Protein AF-H6SQD8-F1 (afdb_monomer_lite)

InterPro domains:
  IPR010318 S-Me-THD, N-terminal domain [PF06032] (137-291)
  IPR024071 S-Me-THD, C-terminal domain superfamily [G3DSA:2.40.390.10] (372-514)
  IPR027479 S-Me-THD, N-terminal domain superfamily [G3DSA:3.40.1610.10] (129-370)
  IPR048350 S-Me-THD-like, C-terminal domain [PF20906] (317-465)

Organism: NCBI:txid1150469

Structure (mmCIF, N/CA/C/O backbone):
data_AF-H6SQD8-F1
#
_entry.id   AF-H6SQD8-F1
#
loop_
_atom_site.group_PDB
_atom_site.id
_atom_site.type_symbol
_atom_site.label_atom_id
_atom_site.label_alt_id
_atom_site.label_comp_id
_atom_site.label_asym_id
_atom_site.label_entity_id
_atom_site.label_seq_id
_atom_site.pdbx_PDB_ins_code
_atom_site.Cartn_x
_atom_site.Cartn_y
_atom_site.Cartn_z
_atom_site.occupancy
_atom_site.B_iso_or_equiv
_atom_site.auth_seq_id
_atom_site.auth_comp_id
_atom_site.auth_asym_id
_atom_site.auth_atom_id
_atom_site.pdbx_PDB_model_num
ATOM 1 N N . MET A 1 1 ? 31.346 -7.488 55.657 1.00 26.98 1 MET A N 1
ATOM 2 C CA . MET A 1 1 ? 32.402 -8.515 55.498 1.00 26.98 1 MET A CA 1
ATOM 3 C C . MET A 1 1 ? 31.740 -9.878 55.418 1.00 26.98 1 MET A C 1
ATOM 5 O O . MET A 1 1 ? 30.743 -10.041 56.110 1.00 26.98 1 MET A O 1
ATOM 9 N N . PRO A 1 2 ? 32.354 -10.862 54.750 1.00 41.59 2 PRO A N 1
ATOM 10 C CA . PRO A 1 2 ? 32.883 -10.857 53.383 1.00 41.59 2 PRO A CA 1
ATOM 11 C C . PRO A 1 2 ? 31.977 -11.744 52.484 1.00 41.59 2 PRO A C 1
ATOM 13 O O . PRO A 1 2 ? 31.049 -12.367 52.976 1.00 41.59 2 PRO A O 1
ATOM 16 N N . GLY A 1 3 ? 32.152 -11.866 51.171 1.00 29.02 3 GLY A N 1
ATOM 17 C CA . GLY A 1 3 ? 33.127 -11.291 50.244 1.00 29.02 3 GLY A CA 1
ATOM 18 C C . GLY A 1 3 ? 33.048 -12.045 48.899 1.00 29.02 3 GLY A C 1
ATOM 19 O O . GLY A 1 3 ? 32.564 -13.174 48.878 1.00 29.02 3 GLY A O 1
ATOM 20 N N . PRO A 1 4 ? 33.464 -11.440 47.773 1.00 49.12 4 PRO A N 1
ATOM 21 C CA . PRO A 1 4 ? 33.233 -11.987 46.433 1.00 49.12 4 PRO A CA 1
ATOM 22 C C . PRO A 1 4 ? 34.382 -12.881 45.939 1.00 49.12 4 PRO A C 1
ATOM 24 O O . PRO A 1 4 ? 35.504 -12.795 46.440 1.00 49.12 4 PRO A O 1
ATOM 27 N N . VAL A 1 5 ? 34.143 -13.636 44.860 1.00 33.47 5 VAL A N 1
ATOM 28 C CA . VAL A 1 5 ? 35.208 -14.231 44.030 1.00 33.47 5 VAL A CA 1
ATOM 29 C C . VAL A 1 5 ? 35.209 -13.571 42.647 1.00 33.47 5 VAL A C 1
ATOM 31 O O . VAL A 1 5 ? 34.166 -13.195 42.118 1.00 33.47 5 VAL A O 1
ATOM 34 N N . ARG A 1 6 ? 36.415 -13.330 42.121 1.00 29.75 6 ARG A N 1
ATOM 35 C CA . ARG A 1 6 ? 36.716 -12.417 41.007 1.00 29.75 6 ARG A CA 1
ATOM 36 C C . ARG A 1 6 ? 36.829 -13.120 39.652 1.00 29.75 6 ARG A C 1
ATOM 38 O O . ARG A 1 6 ? 37.115 -14.309 39.577 1.00 29.75 6 ARG A O 1
ATOM 45 N N . CYS A 1 7 ? 36.762 -12.312 38.593 1.00 27.78 7 CYS A N 1
ATOM 46 C CA . CYS A 1 7 ? 37.292 -12.630 37.267 1.00 27.78 7 CYS A CA 1
ATOM 47 C C . CYS A 1 7 ? 38.773 -13.053 37.307 1.00 27.78 7 CYS A C 1
ATOM 49 O O . CYS A 1 7 ? 39.553 -12.515 38.097 1.00 27.78 7 CYS A O 1
ATOM 51 N N . ALA A 1 8 ? 39.179 -13.885 36.344 1.00 29.23 8 ALA A N 1
ATOM 52 C CA . ALA A 1 8 ? 40.575 -14.074 35.960 1.00 29.23 8 ALA A CA 1
ATOM 53 C C . ALA A 1 8 ? 40.741 -13.830 34.449 1.00 29.23 8 ALA A C 1
ATOM 55 O O . ALA A 1 8 ? 40.220 -14.572 33.621 1.00 29.23 8 ALA A O 1
ATOM 56 N N . LEU A 1 9 ? 41.472 -12.769 34.101 1.00 29.53 9 LEU A N 1
ATOM 57 C CA . LEU A 1 9 ? 42.029 -12.548 32.765 1.00 29.53 9 LEU A CA 1
ATOM 58 C C . LEU A 1 9 ? 43.335 -13.342 32.642 1.00 29.53 9 LEU A C 1
ATOM 60 O O . LEU A 1 9 ? 44.160 -13.272 33.551 1.00 29.53 9 LEU A O 1
ATOM 64 N N . HIS A 1 10 ? 43.580 -13.996 31.502 1.00 28.84 10 HIS A N 1
ATOM 65 C CA . HIS A 1 10 ? 44.913 -14.514 31.173 1.00 28.84 10 HIS A CA 1
ATOM 66 C C . HIS A 1 10 ? 45.342 -14.200 29.731 1.00 28.84 10 HIS A C 1
ATOM 68 O O . HIS A 1 10 ? 44.735 -14.630 28.754 1.00 28.84 10 HIS A O 1
ATOM 74 N N . ARG A 1 11 ? 46.444 -13.453 29.644 1.00 30.92 11 ARG A N 1
ATOM 75 C CA . ARG A 1 11 ? 47.379 -13.224 28.527 1.00 30.92 11 ARG A CA 1
ATOM 76 C C . ARG A 1 11 ? 48.683 -12.692 29.166 1.00 30.92 11 ARG A C 1
ATOM 78 O O . ARG A 1 11 ? 48.597 -12.192 30.289 1.00 30.92 11 ARG A O 1
ATOM 85 N N . PRO A 1 12 ? 49.835 -12.640 28.469 1.00 51.16 12 PRO A N 1
ATOM 86 C CA . PRO A 1 12 ? 50.281 -13.412 27.299 1.00 51.16 12 PRO A CA 1
ATOM 87 C C . PRO A 1 12 ? 51.683 -14.057 27.518 1.00 51.16 12 PRO A C 1
ATOM 89 O O . PRO A 1 12 ? 52.295 -13.878 28.566 1.00 51.16 12 PRO A O 1
ATOM 92 N N . GLY A 1 13 ? 52.235 -14.752 26.512 1.00 27.25 13 GLY A N 1
ATOM 93 C CA . GLY A 1 13 ? 53.640 -15.207 26.492 1.00 27.25 13 GLY A CA 1
ATOM 94 C C . GLY A 1 13 ? 54.151 -15.517 25.064 1.00 27.25 13 GLY A C 1
ATOM 95 O O . GLY A 1 13 ? 53.303 -15.757 24.204 1.00 27.25 13 GLY A O 1
ATOM 96 N N . PRO A 1 14 ? 55.472 -15.444 24.763 1.00 48.59 14 PRO A N 1
ATOM 97 C CA . PRO A 1 14 ? 55.950 -15.081 23.413 1.00 48.59 14 PRO A CA 1
ATOM 98 C C . PRO A 1 14 ? 56.972 -16.041 22.740 1.00 48.59 14 PRO A C 1
ATOM 100 O O . PRO A 1 14 ? 57.551 -16.907 23.387 1.00 48.59 14 PRO A O 1
ATOM 103 N N . GLY A 1 15 ? 57.266 -15.801 21.449 1.00 27.41 15 GLY A N 1
ATOM 104 C CA . GLY A 1 15 ? 58.383 -16.385 20.666 1.00 27.41 15 GLY A CA 1
ATOM 105 C C . GLY A 1 15 ? 58.129 -16.255 19.147 1.00 27.41 15 GLY A C 1
ATOM 106 O O . GLY A 1 15 ? 57.111 -16.745 18.682 1.00 27.41 15 GLY A O 1
ATOM 107 N N . LEU A 1 16 ? 58.836 -15.404 18.382 1.00 31.28 16 LEU A N 1
ATOM 108 C CA . LEU A 1 16 ? 60.161 -15.610 17.737 1.00 31.28 16 LEU A CA 1
ATOM 109 C C . LEU A 1 16 ? 60.141 -16.679 16.611 1.00 31.28 16 LEU A C 1
ATOM 111 O O . LEU A 1 16 ? 59.784 -17.814 16.886 1.00 31.28 16 LEU A O 1
ATOM 115 N N . GLY A 1 17 ? 60.557 -16.420 15.356 1.00 28.12 17 GLY A N 1
ATOM 116 C CA . GLY A 1 17 ? 61.028 -15.180 14.701 1.00 28.12 17 GLY A CA 1
ATOM 117 C C . GLY A 1 17 ? 61.605 -15.421 13.276 1.00 28.12 17 GLY A C 1
ATOM 118 O O . GLY A 1 17 ? 61.720 -16.571 12.872 1.00 28.12 17 GLY A O 1
ATOM 119 N N . CYS A 1 18 ? 62.026 -14.341 12.580 1.00 27.05 18 CYS A N 1
ATOM 120 C CA . CYS A 1 18 ? 62.802 -14.291 11.301 1.00 27.05 18 CYS A CA 1
ATOM 121 C C . CYS A 1 18 ? 62.096 -14.823 10.017 1.00 27.05 18 CYS A C 1
ATOM 123 O O . CYS A 1 18 ? 61.440 -15.850 10.068 1.00 27.05 18 CYS A O 1
ATOM 125 N N . GLY A 1 19 ? 62.170 -14.241 8.803 1.00 27.64 19 GLY A N 1
ATOM 126 C CA . GLY A 1 19 ? 63.000 -13.181 8.168 1.00 27.64 19 GLY A CA 1
ATOM 127 C C . GLY A 1 19 ? 63.617 -13.710 6.836 1.00 27.64 19 GLY A C 1
ATOM 128 O O . GLY A 1 19 ? 63.609 -14.929 6.679 1.00 27.64 19 GLY A O 1
ATOM 129 N N . PRO A 1 20 ? 64.225 -12.918 5.905 1.00 48.00 20 PRO A N 1
ATOM 130 C CA . PRO A 1 20 ? 64.286 -11.445 5.755 1.00 48.00 20 PRO A CA 1
ATOM 131 C C . PRO A 1 20 ? 64.253 -10.863 4.288 1.00 48.00 20 PRO A C 1
ATOM 133 O O . PRO A 1 20 ? 64.537 -11.557 3.318 1.00 48.00 20 PRO A O 1
ATOM 136 N N . GLY A 1 21 ? 64.112 -9.525 4.156 1.00 29.92 21 GLY A N 1
ATOM 137 C CA . GLY A 1 21 ? 64.608 -8.685 3.022 1.00 29.92 21 GLY A CA 1
ATOM 138 C C . GLY A 1 21 ? 63.744 -8.595 1.738 1.00 29.92 21 GLY A C 1
ATOM 139 O O . GLY A 1 21 ? 62.985 -9.507 1.461 1.00 29.92 21 GLY A O 1
ATOM 140 N N . ARG A 1 22 ? 63.791 -7.558 0.874 1.00 31.25 22 ARG A N 1
ATOM 141 C CA . ARG A 1 22 ? 64.443 -6.211 0.812 1.00 31.25 22 ARG A CA 1
ATOM 142 C C . ARG A 1 22 ? 63.607 -5.314 -0.156 1.00 31.25 22 ARG A C 1
ATOM 144 O O . ARG A 1 22 ? 62.868 -5.872 -0.954 1.00 31.25 22 ARG A O 1
ATOM 151 N N . GLY A 1 23 ? 63.691 -3.976 -0.231 1.00 27.56 23 GLY A N 1
ATOM 152 C CA . GLY A 1 23 ? 64.337 -2.979 0.639 1.00 27.56 23 GLY A CA 1
ATOM 153 C C . GLY A 1 23 ? 64.737 -1.650 -0.062 1.00 27.56 23 GLY A C 1
ATOM 154 O O . GLY A 1 23 ? 65.693 -1.658 -0.825 1.00 27.56 23 GLY A O 1
ATOM 155 N N . CYS A 1 24 ? 64.101 -0.528 0.333 1.00 27.83 24 CYS A N 1
ATOM 156 C CA . CYS A 1 24 ? 64.620 0.869 0.349 1.00 27.83 24 CYS A CA 1
ATOM 157 C C . CYS A 1 24 ? 64.683 1.760 -0.923 1.00 27.83 24 CYS A C 1
ATOM 159 O O . CYS A 1 24 ? 65.325 1.410 -1.902 1.00 27.83 24 CYS A O 1
ATOM 161 N N . HIS A 1 25 ? 64.106 2.976 -0.804 1.00 29.98 25 HIS A N 1
ATOM 162 C CA . HIS A 1 25 ? 64.602 4.359 -1.092 1.00 29.98 25 HIS A CA 1
ATOM 163 C C . HIS A 1 25 ? 63.355 5.292 -1.168 1.00 29.98 25 HIS A C 1
ATOM 165 O O . HIS A 1 25 ? 62.356 4.878 -1.740 1.00 29.98 25 HIS A O 1
ATOM 171 N N . GLY A 1 26 ? 63.226 6.489 -0.564 1.00 29.02 26 GLY A N 1
ATOM 172 C CA . GLY A 1 26 ? 64.177 7.536 -0.124 1.00 29.02 26 GLY A CA 1
ATOM 173 C C . GLY A 1 26 ? 64.218 8.641 -1.201 1.00 29.02 26 GLY A C 1
ATOM 174 O O . GLY A 1 26 ? 64.510 8.294 -2.335 1.00 29.02 26 GLY A O 1
ATOM 175 N N . LEU A 1 27 ? 63.925 9.940 -1.006 1.00 30.28 27 LEU A N 1
ATOM 176 C CA . LEU A 1 27 ? 64.089 10.919 0.101 1.00 30.28 27 LEU A CA 1
ATOM 177 C C . LEU A 1 27 ? 63.002 12.036 -0.029 1.00 30.28 27 LEU A C 1
ATOM 179 O O . LEU A 1 27 ? 62.482 12.208 -1.123 1.00 30.28 27 LEU A O 1
ATOM 183 N N . GLY A 1 28 ? 62.532 12.748 1.013 1.00 29.09 28 GLY A N 1
ATOM 184 C CA . GLY A 1 28 ? 63.135 13.954 1.645 1.00 29.09 28 GLY A CA 1
ATOM 185 C C . GLY A 1 28 ? 62.304 15.226 1.303 1.00 29.09 28 GLY A C 1
ATOM 186 O O . GLY A 1 28 ? 61.636 15.217 0.280 1.00 29.09 28 GLY A O 1
ATOM 187 N N . SER A 1 29 ? 62.241 16.347 2.045 1.00 30.56 29 SER A N 1
ATOM 188 C CA . SER A 1 29 ? 62.777 16.760 3.364 1.00 30.56 29 SER A CA 1
ATOM 189 C C . SER A 1 29 ? 62.257 18.172 3.763 1.00 30.56 29 SER A C 1
ATOM 191 O O . SER A 1 29 ? 61.976 18.961 2.867 1.00 30.56 29 SER A O 1
ATOM 193 N N . GLY A 1 30 ? 62.252 18.537 5.062 1.00 26.02 30 GLY A N 1
ATOM 194 C CA . GLY A 1 30 ? 62.078 19.928 5.573 1.00 26.02 30 GLY A CA 1
ATOM 195 C C . GLY A 1 30 ? 60.789 20.154 6.400 1.00 26.02 30 GLY A C 1
ATOM 196 O O . GLY A 1 30 ? 59.720 20.022 5.826 1.00 26.02 30 GLY A O 1
ATOM 197 N N . VAL A 1 31 ? 60.698 20.431 7.718 1.00 31.48 31 VAL A N 1
ATOM 198 C CA . VAL A 1 31 ? 61.543 20.927 8.849 1.00 31.48 31 VAL A CA 1
ATOM 199 C C . VAL A 1 31 ? 61.092 22.313 9.361 1.00 31.48 31 VAL A C 1
ATOM 201 O O . VAL A 1 31 ? 61.368 23.310 8.709 1.00 31.48 31 VAL A O 1
ATOM 204 N N . ALA A 1 32 ? 60.480 22.338 10.562 1.00 27.92 32 ALA A N 1
ATOM 205 C CA . ALA A 1 32 ? 60.504 23.352 11.657 1.00 27.92 32 ALA A CA 1
ATOM 206 C C . ALA A 1 32 ? 59.241 23.133 12.540 1.00 27.92 32 ALA A C 1
ATOM 208 O O . ALA A 1 32 ? 58.149 23.051 11.994 1.00 27.92 32 ALA A O 1
ATOM 209 N N . ARG A 1 33 ? 59.296 22.780 13.840 1.00 31.23 33 ARG A N 1
ATOM 210 C CA . ARG A 1 33 ? 59.672 23.568 15.049 1.00 31.23 33 ARG A CA 1
ATOM 211 C C . ARG A 1 33 ? 58.823 24.844 15.228 1.00 31.23 33 ARG A C 1
ATOM 213 O O . ARG A 1 33 ? 58.643 25.566 14.263 1.00 31.23 33 ARG A O 1
ATOM 220 N N . ASP A 1 34 ? 58.298 25.189 16.412 1.00 29.41 34 ASP A N 1
ATOM 221 C CA . ASP A 1 34 ? 58.619 24.768 17.795 1.00 29.41 34 ASP A CA 1
ATOM 222 C C . ASP A 1 34 ? 57.422 25.009 18.764 1.00 29.41 34 ASP A C 1
ATOM 224 O O . ASP A 1 34 ? 56.651 25.923 18.510 1.00 29.41 34 ASP A O 1
ATOM 228 N N . ARG A 1 35 ? 57.363 24.259 19.891 1.00 29.69 35 ARG A N 1
ATOM 229 C CA . ARG A 1 35 ? 56.907 24.625 21.279 1.00 29.69 35 ARG A CA 1
ATOM 230 C C . ARG A 1 35 ? 55.556 25.354 21.547 1.00 29.69 35 ARG A C 1
ATOM 232 O O . ARG A 1 35 ? 55.060 26.100 20.728 1.00 29.69 35 ARG A O 1
ATOM 239 N N . ALA A 1 36 ? 54.966 25.342 22.754 1.00 29.97 36 ALA A N 1
ATOM 240 C CA . ALA A 1 36 ? 54.931 24.416 23.907 1.00 29.97 36 ALA A CA 1
ATOM 241 C C . ALA A 1 36 ? 53.943 24.966 24.976 1.00 29.97 36 ALA A C 1
ATOM 243 O O . ALA A 1 36 ? 53.888 26.176 25.173 1.00 29.97 36 ALA A O 1
ATOM 244 N N . GLY A 1 37 ? 53.272 24.086 25.738 1.00 26.84 37 GLY A N 1
ATOM 245 C CA . GLY A 1 37 ? 52.446 24.434 26.917 1.00 26.84 37 GLY A CA 1
ATOM 246 C C . GLY A 1 37 ? 51.042 24.987 26.596 1.00 26.84 37 GLY A C 1
ATOM 247 O O . GLY A 1 37 ? 50.841 25.604 25.562 1.00 26.84 37 GLY A O 1
ATOM 248 N N . GLY A 1 38 ? 50.001 24.789 27.412 1.00 27.58 38 GLY A N 1
ATOM 249 C CA . GLY A 1 38 ? 49.894 24.052 28.678 1.00 27.58 38 GLY A CA 1
ATOM 250 C C . GLY A 1 38 ? 49.021 24.813 29.687 1.00 27.58 38 GLY A C 1
ATOM 251 O O . GLY A 1 38 ? 49.337 25.952 30.002 1.00 27.58 38 GLY A O 1
ATOM 252 N N . GLY A 1 39 ? 47.955 24.204 30.222 1.00 27.08 39 GLY A N 1
ATOM 253 C CA . GLY A 1 39 ? 47.122 24.836 31.262 1.00 27.08 39 GLY A CA 1
ATOM 254 C C . GLY A 1 39 ? 45.639 24.465 31.180 1.00 27.08 39 GLY A C 1
ATOM 255 O O . GLY A 1 39 ? 45.012 24.620 30.144 1.00 27.08 39 GLY A O 1
ATOM 256 N N . ARG A 1 40 ? 45.109 23.923 32.277 1.00 31.91 40 ARG A N 1
ATOM 257 C CA . ARG A 1 40 ? 43.778 23.316 32.427 1.00 31.91 40 ARG A CA 1
ATOM 258 C C . ARG A 1 40 ? 42.644 24.321 32.705 1.00 31.91 40 ARG A C 1
ATOM 260 O O . ARG A 1 40 ? 42.894 25.437 33.139 1.00 31.91 40 ARG A O 1
ATOM 267 N N . ASP A 1 41 ? 41.434 23.751 32.658 1.00 31.19 41 ASP A N 1
ATOM 268 C CA . ASP A 1 41 ? 40.305 23.910 33.600 1.00 31.19 41 ASP A CA 1
ATOM 269 C C . ASP A 1 41 ? 39.091 24.805 33.233 1.00 31.19 41 ASP A C 1
ATOM 271 O O . ASP A 1 41 ? 39.142 26.027 33.232 1.00 31.19 41 ASP A O 1
ATOM 275 N N . ARG A 1 42 ? 37.953 24.090 33.134 1.00 30.28 42 ARG A N 1
ATOM 276 C CA . ARG A 1 42 ? 36.595 24.375 33.655 1.00 30.28 42 ARG A CA 1
ATOM 277 C C . ARG A 1 42 ? 35.629 25.339 32.942 1.00 30.28 42 ARG A C 1
ATOM 279 O O . ARG A 1 42 ? 35.797 26.546 32.872 1.00 30.28 42 ARG A O 1
ATOM 286 N N . ALA A 1 43 ? 34.516 24.701 32.575 1.00 32.28 43 ALA A N 1
ATOM 287 C CA . ALA A 1 43 ? 33.175 25.186 32.266 1.00 32.28 43 ALA A CA 1
ATOM 288 C C . ALA A 1 43 ? 32.627 26.379 33.076 1.00 32.28 43 ALA A C 1
ATOM 290 O O . ALA A 1 43 ? 32.822 26.447 34.289 1.00 32.28 43 ALA A O 1
ATOM 291 N N . ALA A 1 44 ? 31.757 27.159 32.419 1.00 30.08 44 ALA A N 1
ATOM 292 C CA . ALA A 1 44 ? 30.478 27.615 32.974 1.00 30.08 44 ALA A CA 1
ATOM 293 C C . ALA A 1 44 ? 29.479 28.004 31.856 1.00 30.08 44 ALA A C 1
ATOM 295 O O . ALA A 1 44 ? 29.874 28.338 30.741 1.00 30.08 44 ALA A O 1
ATOM 296 N N . ASP A 1 45 ? 28.196 27.919 32.201 1.00 34.66 45 ASP A N 1
ATOM 297 C CA . ASP A 1 45 ? 26.985 28.251 31.430 1.00 34.66 45 ASP A CA 1
ATOM 298 C C . ASP A 1 45 ? 26.803 29.774 31.211 1.00 34.66 45 ASP A C 1
ATOM 300 O O . ASP A 1 45 ? 27.382 30.565 31.965 1.00 34.66 45 ASP A O 1
ATOM 304 N N . PRO A 1 46 ? 25.982 30.216 30.235 1.00 39.06 46 PRO A N 1
ATOM 305 C CA . PRO A 1 46 ? 25.016 31.263 30.588 1.00 39.06 46 PRO A CA 1
ATOM 306 C C . PRO A 1 46 ? 23.635 31.174 29.901 1.00 39.06 46 PRO A C 1
ATOM 308 O O . PRO A 1 46 ? 23.507 31.219 28.675 1.00 39.06 46 PRO A O 1
ATOM 311 N N . GLY A 1 47 ? 22.582 31.259 30.719 1.00 27.72 47 GLY A N 1
ATOM 312 C CA . GLY A 1 47 ? 21.291 31.843 30.332 1.00 27.72 47 GLY A CA 1
ATOM 313 C C . GLY A 1 47 ? 21.238 33.376 30.544 1.00 27.72 47 GLY A C 1
ATOM 314 O O . GLY A 1 47 ? 22.269 34.026 30.698 1.00 27.72 47 GLY A O 1
ATOM 315 N N . PRO A 1 48 ? 20.039 33.986 30.594 1.00 57.72 48 PRO A N 1
ATOM 316 C CA . PRO A 1 48 ? 19.288 34.319 29.379 1.00 57.72 48 PRO A CA 1
ATOM 317 C C . PRO A 1 48 ? 18.829 35.795 29.329 1.00 57.72 48 PRO A C 1
ATOM 319 O O . PRO A 1 48 ? 18.780 36.479 30.349 1.00 57.72 48 PRO A O 1
ATOM 322 N N . ALA A 1 49 ? 18.371 36.271 28.163 1.00 31.05 49 ALA A N 1
ATOM 323 C CA . ALA A 1 49 ? 17.691 37.568 28.036 1.00 31.05 49 ALA A CA 1
ATOM 324 C C . ALA A 1 49 ? 16.486 37.513 27.074 1.00 31.05 49 ALA A C 1
ATOM 326 O O . ALA A 1 49 ? 16.574 36.975 25.972 1.00 31.05 49 ALA A O 1
ATOM 327 N N . ARG A 1 50 ? 15.352 38.092 27.498 1.00 32.75 50 ARG A N 1
ATOM 328 C CA . ARG A 1 50 ? 14.110 38.271 26.719 1.00 32.75 50 ARG A CA 1
ATOM 329 C C . ARG A 1 50 ? 13.824 39.763 26.502 1.00 32.75 50 ARG A C 1
ATOM 331 O O . ARG A 1 50 ? 14.030 40.552 27.416 1.00 32.75 50 ARG A O 1
ATOM 338 N N . GLY A 1 51 ? 13.168 40.078 25.381 1.00 28.58 51 GLY A N 1
ATOM 339 C CA . GLY A 1 51 ? 12.423 41.330 25.155 1.00 28.58 51 GLY A CA 1
ATOM 340 C C . GLY A 1 51 ? 13.235 42.467 24.508 1.00 28.58 51 GLY A C 1
ATOM 341 O O . GLY A 1 51 ? 14.408 42.632 24.808 1.00 28.58 51 GLY A O 1
ATOM 342 N N . GLY A 1 52 ? 12.668 43.283 23.613 1.00 26.66 52 GLY A N 1
ATOM 343 C CA . GLY A 1 52 ? 11.328 43.217 23.013 1.00 26.66 52 GLY A CA 1
ATOM 344 C C . GLY A 1 52 ? 11.057 44.357 22.010 1.00 26.66 52 GLY A C 1
ATOM 345 O O . GLY A 1 52 ? 11.757 45.360 22.015 1.00 26.66 52 GLY A O 1
ATOM 346 N N . LEU A 1 53 ? 10.039 44.157 21.159 1.00 31.12 53 LEU A N 1
ATOM 347 C CA . LEU A 1 53 ? 9.218 45.135 20.404 1.00 31.12 53 LEU A CA 1
ATOM 348 C C . LEU A 1 53 ? 9.702 46.595 20.227 1.00 31.12 53 LEU A C 1
ATOM 350 O O . LEU A 1 53 ? 9.689 47.336 21.201 1.00 31.12 53 LEU A O 1
ATOM 354 N N . VAL A 1 54 ? 9.789 47.069 18.968 1.00 27.22 54 VAL A N 1
ATOM 355 C CA . VAL A 1 54 ? 9.232 48.374 18.509 1.00 27.22 54 VAL A CA 1
ATOM 356 C C . VAL A 1 54 ? 8.783 48.270 17.028 1.00 27.22 54 VAL A C 1
ATOM 358 O O . VAL A 1 54 ? 9.384 47.543 16.242 1.00 27.22 54 VAL A O 1
ATOM 361 N N . ARG A 1 55 ? 7.705 48.982 16.646 1.00 33.16 55 ARG A N 1
ATOM 362 C CA . ARG A 1 55 ? 7.174 49.131 15.265 1.00 33.16 55 ARG A CA 1
ATOM 363 C C . ARG A 1 55 ? 7.865 50.281 14.503 1.00 33.16 55 ARG A C 1
ATOM 365 O O . ARG A 1 55 ? 8.163 51.295 15.123 1.00 33.16 55 ARG A O 1
ATOM 372 N N . GLY A 1 56 ? 7.977 50.220 13.169 1.00 26.34 56 GLY A N 1
ATOM 373 C CA . GLY A 1 56 ? 8.511 51.333 12.356 1.00 26.34 56 GLY A CA 1
ATOM 374 C C . GLY A 1 56 ? 7.953 51.408 10.927 1.00 26.34 56 GLY A C 1
ATOM 375 O O . GLY A 1 56 ? 7.895 50.403 10.235 1.00 26.34 56 GLY A O 1
ATOM 376 N N . ALA A 1 57 ? 7.513 52.603 10.529 1.00 27.73 57 ALA A N 1
ATOM 377 C CA . ALA A 1 57 ? 6.732 52.938 9.333 1.00 27.73 57 ALA A CA 1
ATOM 378 C C . ALA A 1 57 ? 7.472 52.891 7.968 1.00 27.73 57 ALA A C 1
ATOM 380 O O . ALA A 1 57 ? 8.667 52.631 7.876 1.00 27.73 57 ALA A O 1
ATOM 381 N N . ALA A 1 58 ? 6.712 53.177 6.904 1.00 33.66 58 ALA A N 1
ATOM 382 C CA . ALA A 1 58 ? 7.114 53.140 5.497 1.00 33.66 58 ALA A CA 1
ATOM 383 C C . ALA A 1 58 ? 7.993 54.317 5.022 1.00 33.66 58 ALA A C 1
ATOM 385 O O . ALA A 1 58 ? 7.906 55.422 5.550 1.00 33.66 58 ALA A O 1
ATOM 386 N N . PHE A 1 59 ? 8.710 54.095 3.914 1.00 26.62 59 PHE A N 1
ATOM 387 C CA . PHE A 1 59 ? 9.097 55.098 2.908 1.00 26.62 59 PHE A CA 1
ATOM 388 C C . PHE A 1 59 ? 9.148 54.414 1.526 1.00 26.62 59 PHE A C 1
ATOM 390 O O . PHE A 1 59 ? 9.212 53.187 1.459 1.00 26.62 59 PHE A O 1
ATOM 397 N N . GLY A 1 60 ? 9.078 55.166 0.422 1.00 25.53 60 GLY A N 1
ATOM 398 C CA . GLY A 1 60 ? 8.964 54.576 -0.921 1.00 25.53 60 GLY A CA 1
ATOM 399 C C . GLY A 1 60 ? 9.708 55.317 -2.034 1.00 25.53 60 GLY A C 1
ATOM 400 O O . GLY A 1 60 ? 10.586 56.131 -1.769 1.00 25.53 60 GLY A O 1
ATOM 401 N N . ALA A 1 61 ? 9.248 55.057 -3.264 1.00 28.34 61 ALA A N 1
ATOM 402 C CA . ALA A 1 61 ? 9.548 55.725 -4.540 1.00 28.34 61 ALA A CA 1
ATOM 403 C C . ALA A 1 61 ? 10.716 55.216 -5.431 1.00 28.34 61 ALA A C 1
ATOM 405 O O . ALA A 1 61 ? 11.895 55.388 -5.148 1.00 28.34 61 ALA A O 1
ATOM 406 N N . ALA A 1 62 ? 10.287 54.780 -6.627 1.00 27.11 62 ALA A N 1
ATOM 407 C CA . ALA A 1 62 ? 10.839 55.073 -7.959 1.00 27.11 62 ALA A CA 1
ATOM 408 C C . ALA A 1 62 ? 12.105 54.362 -8.495 1.00 27.11 62 ALA A C 1
ATOM 410 O O . ALA A 1 62 ? 13.226 54.611 -8.057 1.00 27.11 62 ALA A O 1
ATOM 411 N N . ARG A 1 63 ? 11.924 53.696 -9.653 1.00 26.16 63 ARG A N 1
ATOM 412 C CA . ARG A 1 63 ? 12.531 54.099 -10.946 1.00 26.16 63 ARG A CA 1
ATOM 413 C C . ARG A 1 63 ? 11.749 53.539 -12.154 1.00 26.16 63 ARG A C 1
ATOM 415 O O . ARG A 1 63 ? 11.085 52.515 -12.049 1.00 26.16 63 ARG A O 1
ATOM 422 N N . SER A 1 64 ? 11.791 54.282 -13.261 1.00 28.12 64 SER A N 1
ATOM 423 C CA . SER A 1 64 ? 11.193 54.017 -14.590 1.00 28.12 64 SER A CA 1
ATOM 424 C C . SER A 1 64 ? 12.092 53.077 -15.438 1.00 28.12 64 SER A C 1
ATOM 426 O O . SER A 1 64 ? 13.147 52.689 -14.947 1.00 28.12 64 SER A O 1
ATOM 428 N N . CYS A 1 65 ? 11.815 52.619 -16.674 1.00 27.64 65 CYS A N 1
ATOM 429 C CA . CYS A 1 65 ? 11.161 53.176 -17.886 1.00 27.64 65 CYS A CA 1
ATOM 430 C C . CYS A 1 65 ? 11.040 52.026 -18.960 1.00 27.64 65 CYS A C 1
ATOM 432 O O . CYS A 1 65 ? 11.452 50.914 -18.638 1.00 27.64 65 CYS A O 1
ATOM 434 N N . PRO A 1 66 ? 10.698 52.235 -20.258 1.00 40.50 66 PRO A N 1
ATOM 435 C CA . PRO A 1 66 ? 9.443 52.682 -20.893 1.00 40.50 66 PRO A CA 1
ATOM 436 C C . PRO A 1 66 ? 8.881 51.663 -21.943 1.00 40.50 66 PRO A C 1
ATOM 438 O O . PRO A 1 66 ? 9.324 50.522 -22.016 1.00 40.50 66 PRO A O 1
ATOM 441 N N . ALA A 1 67 ? 7.906 52.074 -22.774 1.00 30.44 67 ALA A N 1
ATOM 442 C CA . ALA A 1 67 ? 7.178 51.237 -23.750 1.00 30.44 67 ALA A CA 1
ATOM 443 C C . ALA A 1 67 ? 7.370 51.632 -25.241 1.00 30.44 67 ALA A C 1
ATOM 445 O O . ALA A 1 67 ? 7.794 52.747 -25.540 1.00 30.44 67 ALA A O 1
ATOM 446 N N . GLY A 1 68 ? 6.963 50.743 -26.165 1.00 27.56 68 GLY A N 1
ATOM 447 C CA . GLY A 1 68 ? 6.866 50.930 -27.633 1.00 27.56 68 GLY A CA 1
ATOM 448 C C . GLY A 1 68 ? 7.084 49.593 -28.378 1.00 27.56 68 GLY A C 1
ATOM 449 O O . GLY A 1 68 ? 7.871 48.787 -27.904 1.00 27.56 68 GLY A O 1
ATOM 450 N N . ASP A 1 69 ? 6.439 49.241 -29.499 1.00 26.25 69 ASP A N 1
ATOM 451 C CA . ASP A 1 69 ? 5.573 50.003 -30.420 1.00 26.25 69 ASP A CA 1
ATOM 452 C C . ASP A 1 69 ? 4.474 49.102 -31.084 1.00 26.25 69 ASP A C 1
ATOM 454 O O . ASP A 1 69 ? 4.143 48.025 -30.593 1.00 26.25 69 ASP A O 1
ATOM 458 N N . ARG A 1 70 ? 3.818 49.588 -32.148 1.00 30.48 70 ARG A N 1
ATOM 459 C CA . ARG A 1 70 ? 2.416 49.332 -32.537 1.00 30.48 70 ARG A CA 1
ATOM 460 C C . ARG A 1 70 ? 2.154 48.367 -33.718 1.00 30.48 70 ARG A C 1
ATOM 462 O O . ARG A 1 70 ? 2.931 48.277 -34.656 1.00 30.48 70 ARG A O 1
ATOM 469 N N . ARG A 1 71 ? 0.881 47.914 -33.776 1.00 28.23 71 ARG A N 1
ATOM 470 C CA . ARG A 1 71 ? 0.051 47.555 -34.968 1.00 28.23 71 ARG A CA 1
ATOM 471 C C . ARG A 1 71 ? 0.465 46.329 -35.812 1.00 28.23 71 ARG A C 1
ATOM 473 O O . ARG A 1 71 ? 1.391 46.405 -36.606 1.00 28.23 71 ARG A O 1
ATOM 480 N N . ARG A 1 72 ? -0.468 45.376 -35.958 1.00 27.97 72 ARG A N 1
ATOM 481 C CA . ARG A 1 72 ? -1.547 45.429 -36.980 1.00 27.97 72 ARG A CA 1
ATOM 482 C C . ARG A 1 72 ? -2.672 44.436 -36.672 1.00 27.97 72 ARG A C 1
ATOM 484 O O . ARG A 1 72 ? -2.430 43.324 -36.226 1.00 27.97 72 ARG A O 1
ATOM 491 N N . SER A 1 73 ? -3.901 44.856 -36.948 1.00 27.31 73 SER A N 1
ATOM 492 C CA . SER A 1 73 ? -5.102 44.023 -36.957 1.00 27.31 73 SER A CA 1
ATOM 493 C C . SER A 1 73 ? -5.349 43.448 -38.353 1.00 27.31 73 SER A C 1
ATOM 495 O O . SER A 1 73 ? -5.137 44.138 -39.348 1.00 27.31 73 SER A O 1
ATOM 497 N N . LEU A 1 74 ? -5.873 42.223 -38.425 1.00 28.30 74 LEU A N 1
ATOM 498 C CA . LEU A 1 74 ? -6.662 41.738 -39.560 1.00 28.30 74 LEU A CA 1
ATOM 499 C C . LEU A 1 74 ? -7.587 40.617 -39.072 1.00 28.30 74 LEU A C 1
ATOM 501 O O . LEU A 1 74 ? -7.131 39.606 -38.548 1.00 28.30 74 LEU A O 1
ATOM 505 N N . ALA A 1 75 ? -8.893 40.833 -39.205 1.00 28.89 75 ALA A N 1
ATOM 506 C CA . ALA A 1 75 ? -9.920 39.870 -38.831 1.00 28.89 75 ALA A CA 1
ATOM 507 C C . ALA A 1 75 ? -10.377 39.081 -40.062 1.00 28.89 75 ALA A C 1
ATOM 509 O O . ALA A 1 75 ? -10.576 39.668 -41.126 1.00 28.89 75 ALA A O 1
ATOM 510 N N . LEU A 1 76 ? -10.641 37.783 -39.898 1.00 28.17 76 LEU A N 1
ATOM 511 C CA . LEU A 1 76 ? -11.408 36.988 -40.858 1.00 28.17 76 LEU A CA 1
ATOM 512 C C . LEU A 1 76 ? -12.548 36.253 -40.142 1.00 28.17 76 LEU A C 1
ATOM 514 O O . LEU A 1 76 ? -12.410 35.794 -39.010 1.00 28.17 76 LEU A O 1
ATOM 518 N N . LYS A 1 77 ? -13.714 36.251 -40.796 1.00 29.30 77 LYS A N 1
ATOM 519 C CA . LYS A 1 77 ? -15.018 35.846 -40.248 1.00 29.30 77 LYS A CA 1
ATOM 520 C C . LYS A 1 77 ? -15.242 34.323 -40.304 1.00 29.30 77 LYS A C 1
ATOM 522 O O . LYS A 1 77 ? -14.641 33.659 -41.146 1.00 29.30 77 LYS A O 1
ATOM 527 N N . PRO A 1 78 ? -16.160 33.779 -39.482 1.00 31.75 78 PRO A N 1
ATOM 528 C CA . PRO A 1 78 ? -16.579 32.380 -39.566 1.00 31.75 78 PRO A CA 1
ATOM 529 C C . PRO A 1 78 ? -17.461 32.113 -40.797 1.00 31.75 78 PRO A C 1
ATOM 531 O O . PRO A 1 78 ? -18.135 33.017 -41.294 1.00 31.75 78 PRO A O 1
ATOM 534 N N . GLN A 1 79 ? -17.525 30.850 -41.235 1.00 27.06 79 GLN A N 1
ATOM 535 C CA . GLN A 1 79 ? -18.482 30.376 -42.241 1.00 27.06 79 GLN A CA 1
ATOM 536 C C . GLN A 1 79 ? -19.325 29.192 -41.734 1.00 27.06 79 GLN A C 1
ATOM 538 O O . GLN A 1 79 ? -18.812 28.210 -41.203 1.00 27.06 79 GLN A O 1
ATOM 543 N N . ARG A 1 80 ? -20.636 29.307 -41.955 1.00 30.83 80 ARG A N 1
ATOM 544 C CA . ARG A 1 80 ? -21.695 28.280 -42.003 1.00 30.83 80 ARG A CA 1
ATOM 545 C C . ARG A 1 80 ? -22.819 28.869 -42.885 1.00 30.83 80 ARG A C 1
ATOM 547 O O . ARG A 1 80 ? -22.857 30.090 -43.033 1.00 30.83 80 ARG A O 1
ATOM 554 N N . PRO A 1 81 ? -23.828 28.091 -43.302 1.00 45.19 81 PRO A N 1
ATOM 555 C CA . PRO A 1 81 ? -23.784 26.793 -43.978 1.00 45.19 81 PRO A CA 1
ATOM 556 C C . PRO A 1 81 ? -24.459 26.913 -45.372 1.00 45.19 81 PRO A C 1
ATOM 558 O O . PRO A 1 81 ? -24.825 28.012 -45.790 1.00 45.19 81 PRO A O 1
ATOM 561 N N . ARG A 1 82 ? -24.694 25.801 -46.084 1.00 28.17 82 ARG A N 1
ATOM 562 C CA . ARG A 1 82 ? -25.727 25.740 -47.138 1.00 28.17 82 ARG A CA 1
ATOM 563 C C . ARG A 1 82 ? -26.517 24.433 -47.070 1.00 28.17 82 ARG A C 1
ATOM 565 O O . ARG A 1 82 ? -25.941 23.361 -47.217 1.00 28.17 82 ARG A O 1
ATOM 572 N N . ASP A 1 83 ? -27.824 24.573 -46.870 1.00 31.38 83 ASP A N 1
ATOM 573 C CA . ASP A 1 83 ? -28.843 23.544 -47.095 1.00 31.38 83 ASP A CA 1
ATOM 574 C C . ASP A 1 83 ? -29.125 23.331 -48.590 1.00 31.38 83 ASP A C 1
ATOM 576 O O . ASP A 1 83 ? -28.836 24.218 -49.394 1.00 31.38 83 ASP A O 1
ATOM 580 N N . LEU A 1 84 ? -29.742 22.180 -48.910 1.00 29.98 84 LEU A N 1
ATOM 581 C CA . LEU A 1 84 ? -30.725 21.870 -49.979 1.00 29.98 84 LEU A CA 1
ATOM 582 C C . LEU A 1 84 ? -30.779 20.322 -50.131 1.00 29.98 84 LEU A C 1
ATOM 584 O O . LEU A 1 84 ? -29.745 19.726 -50.397 1.00 29.98 84 LEU A O 1
ATOM 588 N N . GLY A 1 85 ? -31.888 19.576 -50.014 1.00 26.69 85 GLY A N 1
ATOM 589 C CA . GLY A 1 85 ? -33.219 19.868 -49.467 1.00 26.69 85 GLY A CA 1
ATOM 590 C C . GLY A 1 85 ? -34.307 18.850 -49.903 1.00 26.69 85 GLY A C 1
ATOM 591 O O . GLY A 1 85 ? -34.592 18.788 -51.090 1.00 26.69 85 GLY A O 1
ATOM 592 N N . ARG A 1 86 ? -34.999 18.203 -48.932 1.00 30.25 86 ARG A N 1
ATOM 593 C CA . ARG A 1 86 ? -36.378 17.602 -49.001 1.00 30.25 86 ARG A CA 1
ATOM 594 C C . ARG A 1 86 ? -36.635 16.368 -49.927 1.00 30.25 86 ARG A C 1
ATOM 596 O O . ARG A 1 86 ? -35.855 16.153 -50.843 1.00 30.25 86 ARG A O 1
ATOM 603 N N . PRO A 1 87 ? -37.777 15.627 -49.806 1.00 41.09 87 PRO A N 1
ATOM 604 C CA . PRO A 1 87 ? -38.633 15.306 -48.636 1.00 41.09 87 PRO A CA 1
ATOM 605 C C . PRO A 1 87 ? -39.107 13.812 -48.508 1.00 41.09 87 PRO A C 1
ATOM 607 O O . PRO A 1 87 ? -38.920 12.989 -49.393 1.00 41.09 87 PRO A O 1
ATOM 610 N N . CYS A 1 88 ? -39.785 13.518 -47.385 1.00 28.52 88 CYS A N 1
ATOM 611 C CA . CYS A 1 88 ? -40.642 12.356 -47.005 1.00 28.52 88 CYS A CA 1
ATOM 612 C C . CYS A 1 88 ? -41.992 12.232 -47.793 1.00 28.52 88 CYS A C 1
ATOM 614 O O . CYS A 1 88 ? -42.242 13.145 -48.584 1.00 28.52 88 CYS A O 1
ATOM 616 N N . PRO A 1 89 ? -42.986 11.337 -47.470 1.00 54.22 89 PRO A N 1
ATOM 617 C CA . PRO A 1 89 ? -43.091 9.969 -46.851 1.00 54.22 89 PRO A CA 1
ATOM 618 C C . PRO A 1 89 ? -44.129 9.079 -47.660 1.00 54.22 89 PRO A C 1
ATOM 620 O O . PRO A 1 89 ? -44.068 9.205 -48.882 1.00 54.22 89 PRO A O 1
ATOM 623 N N . PRO A 1 90 ? -45.152 8.300 -47.153 1.00 59.09 90 PRO A N 1
ATOM 624 C CA . PRO A 1 90 ? -45.451 7.574 -45.877 1.00 59.09 90 PRO A CA 1
ATOM 625 C C . PRO A 1 90 ? -46.078 6.131 -45.998 1.00 59.09 90 PRO A C 1
ATOM 627 O O . PRO A 1 90 ? -46.327 5.635 -47.091 1.00 59.09 90 PRO A O 1
ATOM 630 N N . ALA A 1 91 ? -46.491 5.575 -44.832 1.00 28.72 91 ALA A N 1
ATOM 631 C CA . ALA A 1 91 ? -47.601 4.610 -44.573 1.00 28.72 91 ALA A CA 1
ATOM 632 C C . ALA A 1 91 ? -47.285 3.081 -44.622 1.00 28.72 91 ALA A C 1
ATOM 634 O O . ALA A 1 91 ? -46.287 2.693 -45.211 1.00 28.72 91 ALA A O 1
ATOM 635 N N . PHE A 1 92 ? -48.013 2.151 -43.960 1.00 26.31 92 PHE A N 1
ATOM 636 C CA . PHE A 1 92 ? -49.391 2.135 -43.401 1.00 26.31 92 PHE A CA 1
ATOM 637 C C . PHE A 1 92 ? -49.536 1.378 -42.036 1.00 26.31 92 PHE A C 1
ATOM 639 O O . PHE A 1 92 ? -48.859 0.383 -41.805 1.00 26.31 92 PHE A O 1
ATOM 646 N N . SER A 1 93 ? -50.462 1.862 -41.181 1.00 26.44 93 SER A N 1
ATOM 647 C CA . SER A 1 93 ? -51.475 1.162 -40.323 1.00 26.44 93 SER A CA 1
ATOM 648 C C . SER A 1 93 ? -51.187 -0.224 -39.678 1.00 26.44 93 SER A C 1
ATOM 650 O O . SER A 1 93 ? -50.965 -1.198 -40.384 1.00 26.44 93 SER A O 1
ATOM 652 N N . SER A 1 94 ? -51.191 -0.395 -38.343 1.00 26.25 94 SER A N 1
ATOM 653 C CA . SER A 1 94 ? -52.348 -0.613 -37.419 1.00 26.25 94 SER A CA 1
ATOM 654 C C . SER A 1 94 ? -53.200 -1.882 -37.644 1.00 26.25 94 SER A C 1
ATOM 656 O O . SER A 1 94 ? -53.606 -2.090 -38.776 1.00 26.25 94 SER A O 1
ATOM 658 N N . PHE A 1 95 ? -53.575 -2.624 -36.580 1.00 25.75 95 PHE A N 1
ATOM 659 C CA . PHE A 1 95 ? -54.971 -2.987 -36.194 1.00 25.75 95 PHE A CA 1
ATOM 660 C C . PHE A 1 95 ? -55.040 -3.949 -34.963 1.00 25.75 95 PHE A C 1
ATOM 662 O O . PHE A 1 95 ? -54.469 -5.030 -34.982 1.00 25.75 95 PHE A O 1
ATOM 669 N N . PHE A 1 96 ? -55.801 -3.534 -33.938 1.00 24.95 96 PHE A N 1
ATOM 670 C CA . PHE A 1 96 ? -56.709 -4.297 -33.043 1.00 24.95 96 PHE A CA 1
ATOM 671 C C . PHE A 1 96 ? -56.279 -5.449 -32.082 1.00 24.95 96 PHE A C 1
ATOM 673 O O . PHE A 1 96 ? -55.663 -6.445 -32.435 1.00 24.95 96 PHE A O 1
ATOM 680 N N . SER A 1 97 ? -56.793 -5.306 -30.848 1.00 26.61 97 SER A N 1
ATOM 681 C CA . SER A 1 97 ? -57.125 -6.322 -29.813 1.00 26.61 97 SER A CA 1
ATOM 682 C C . SER A 1 97 ? -58.577 -6.855 -30.078 1.00 26.61 97 SER A C 1
ATOM 684 O O . SER A 1 97 ? -59.164 -6.332 -31.031 1.00 26.61 97 SER A O 1
ATOM 686 N N . PRO A 1 98 ? -59.253 -7.758 -29.302 1.00 41.69 98 PRO A N 1
ATOM 687 C CA . PRO A 1 98 ? -58.926 -8.269 -27.956 1.00 41.69 98 PRO A CA 1
ATOM 688 C C . PRO A 1 98 ? -59.291 -9.746 -27.593 1.00 41.69 98 PRO A C 1
ATOM 690 O O . PRO A 1 98 ? -59.955 -10.459 -28.335 1.00 41.69 98 PRO A O 1
ATOM 693 N N . THR A 1 99 ? -58.917 -10.133 -26.356 1.00 27.02 99 THR A N 1
ATOM 694 C CA . THR A 1 99 ? -59.554 -11.115 -25.424 1.00 27.02 99 THR A CA 1
ATOM 695 C C . THR A 1 99 ? -59.924 -12.541 -25.864 1.00 27.02 99 THR A C 1
ATOM 697 O O . THR A 1 99 ? -60.790 -12.708 -26.707 1.00 27.02 99 THR A O 1
ATOM 700 N N . TRP A 1 100 ? -59.493 -13.540 -25.071 1.00 26.38 100 TRP A N 1
ATOM 701 C CA . TRP A 1 100 ? -60.374 -14.550 -24.435 1.00 26.38 100 TRP A CA 1
ATOM 702 C C . TRP A 1 100 ? -59.746 -15.073 -23.123 1.00 26.38 100 TRP A C 1
ATOM 704 O O . TRP A 1 100 ? -58.526 -15.095 -22.980 1.00 26.38 100 TRP A O 1
ATOM 714 N N . HIS A 1 101 ? -60.578 -15.444 -22.144 1.00 26.14 101 HIS A N 1
ATOM 715 C CA . HIS A 1 101 ? -60.159 -16.042 -20.863 1.00 26.14 101 HIS A CA 1
ATOM 716 C C . HIS A 1 101 ? -59.849 -17.541 -21.005 1.00 26.14 101 HIS A C 1
ATOM 718 O O . HIS A 1 101 ? -60.620 -18.245 -21.652 1.00 26.14 101 HIS A O 1
ATOM 724 N N . SER A 1 102 ? -58.860 -18.052 -20.258 1.00 26.98 102 SER A N 1
ATOM 725 C CA . SER A 1 102 ? -59.136 -19.113 -19.270 1.00 26.98 102 SER A CA 1
ATOM 726 C C . SER A 1 102 ? -57.988 -19.345 -18.279 1.00 26.98 102 SER A C 1
ATOM 728 O O . SER A 1 102 ? -56.831 -19.035 -18.551 1.00 26.98 102 SER A O 1
ATOM 730 N N . MET A 1 103 ? -58.339 -19.878 -17.109 1.00 25.48 103 MET A N 1
ATOM 731 C CA . MET A 1 103 ? -57.435 -20.193 -15.998 1.00 25.48 103 MET A CA 1
ATOM 732 C C . MET A 1 103 ? -56.509 -21.378 -16.308 1.00 25.48 103 MET A C 1
ATOM 734 O O . MET A 1 103 ? -56.960 -22.356 -16.895 1.00 25.48 103 MET A O 1
ATOM 738 N N . CYS A 1 104 ? -55.293 -21.371 -15.750 1.00 25.03 104 CYS A N 1
ATOM 739 C CA . CYS A 1 104 ? -54.753 -22.546 -15.052 1.00 25.03 104 CYS A CA 1
ATOM 740 C C . CYS A 1 104 ? -53.623 -22.157 -14.080 1.00 25.03 104 CYS A C 1
ATOM 742 O O . CYS A 1 104 ? -52.892 -21.195 -14.298 1.00 25.03 104 CYS A O 1
ATOM 744 N N . ILE A 1 105 ? -53.527 -22.895 -12.975 1.00 27.84 105 ILE A N 1
ATOM 745 C CA . ILE A 1 105 ? -52.685 -22.615 -11.802 1.00 27.84 105 ILE A CA 1
ATOM 746 C C . ILE A 1 105 ? -51.378 -23.420 -11.880 1.00 27.84 105 ILE A C 1
ATOM 748 O O . ILE A 1 105 ? -51.449 -24.630 -12.085 1.00 27.84 105 ILE A O 1
ATOM 752 N N . SER A 1 106 ? -50.213 -22.797 -11.641 1.00 27.14 106 SER A N 1
ATOM 753 C CA . SER A 1 106 ? -49.104 -23.316 -10.791 1.00 27.14 106 SER A CA 1
ATOM 754 C C . SER A 1 106 ? -47.794 -22.508 -10.926 1.00 27.14 106 SER A C 1
ATOM 756 O O . SER A 1 106 ? -47.602 -21.745 -11.868 1.00 27.14 106 SER A O 1
ATOM 758 N N . SER A 1 107 ? -46.940 -22.629 -9.903 1.00 27.42 107 SER A N 1
ATOM 759 C CA . SER A 1 107 ? -45.791 -21.768 -9.560 1.00 27.42 107 SER A CA 1
ATOM 760 C C . SER A 1 107 ? -44.569 -21.809 -10.511 1.00 27.42 107 SER A C 1
ATOM 762 O O . SER A 1 107 ? -44.426 -22.747 -11.292 1.00 27.42 107 SER A O 1
ATOM 764 N N . PRO A 1 108 ? -43.647 -20.818 -10.431 1.00 30.58 108 PRO A N 1
ATOM 765 C CA . PRO A 1 108 ? -42.587 -20.613 -11.422 1.00 30.58 108 PRO A CA 1
ATOM 766 C C . PRO A 1 108 ? -41.230 -21.227 -11.035 1.00 30.58 108 PRO A C 1
ATOM 768 O O . PRO A 1 108 ? -40.819 -21.152 -9.879 1.00 30.58 108 PRO A O 1
ATOM 771 N N . ALA A 1 109 ? -40.471 -21.714 -12.025 1.00 27.52 109 ALA A N 1
ATOM 772 C CA . ALA A 1 109 ? -39.038 -21.997 -11.877 1.00 27.52 109 ALA A CA 1
ATOM 773 C C . ALA A 1 109 ? -38.299 -22.072 -13.230 1.00 27.52 109 ALA A C 1
ATOM 775 O O . ALA A 1 109 ? -38.309 -23.122 -13.860 1.00 27.52 109 ALA A O 1
ATOM 776 N N . SER A 1 110 ? -37.624 -20.986 -13.637 1.00 25.67 110 SER A N 1
ATOM 777 C CA . SER A 1 110 ? -36.345 -21.003 -14.390 1.00 25.67 110 SER A CA 1
ATOM 778 C C . SER A 1 110 ? -35.945 -19.586 -14.837 1.00 25.67 110 SER A C 1
ATOM 780 O O . SER A 1 110 ? -36.225 -19.176 -15.964 1.00 25.67 110 SER A O 1
ATOM 782 N N . SER A 1 111 ? -35.261 -18.818 -13.985 1.00 28.02 111 SER A N 1
ATOM 783 C CA . SER A 1 111 ? -34.495 -17.663 -14.468 1.00 28.02 111 SER A CA 1
ATOM 784 C C . SER A 1 111 ? -33.127 -18.144 -14.961 1.00 28.02 111 SER A C 1
ATOM 786 O O . SER A 1 111 ? -32.367 -18.757 -14.212 1.00 28.02 111 SER A O 1
ATOM 788 N N . CYS A 1 112 ? -32.804 -17.878 -16.231 1.00 23.52 112 CYS A N 1
ATOM 789 C CA . CYS A 1 112 ? -31.466 -18.126 -16.768 1.00 23.52 112 CYS A CA 1
ATOM 790 C C . CYS A 1 112 ? -30.436 -17.283 -16.007 1.00 23.52 112 CYS A C 1
ATOM 792 O O . CYS A 1 112 ? -30.315 -16.079 -16.232 1.00 23.52 112 CYS A O 1
ATOM 794 N N . ARG A 1 113 ? -29.671 -17.921 -15.119 1.00 25.50 113 ARG A N 1
ATOM 795 C CA . ARG A 1 113 ? -28.488 -17.319 -14.506 1.00 25.50 113 ARG A CA 1
ATOM 796 C C . ARG A 1 113 ? -27.330 -17.433 -15.498 1.00 25.50 113 ARG A C 1
ATOM 798 O O . ARG A 1 113 ? -26.875 -18.533 -15.793 1.00 25.50 113 ARG A O 1
ATOM 805 N N . VAL A 1 114 ? -26.865 -16.298 -16.017 1.00 26.80 114 VAL A N 1
ATOM 806 C CA . VAL A 1 114 ? -25.643 -16.236 -16.830 1.00 26.80 114 VAL A CA 1
ATOM 807 C C . VAL A 1 114 ? -24.448 -16.435 -15.898 1.00 26.80 114 VAL A C 1
ATOM 809 O O . VAL A 1 114 ? -24.050 -15.517 -15.186 1.00 26.80 114 VAL A O 1
ATOM 812 N N . GLU A 1 115 ? -23.892 -17.645 -15.866 1.00 25.33 115 GLU A N 1
ATOM 813 C CA . GLU A 1 115 ? -22.633 -17.918 -15.168 1.00 25.33 115 GLU A CA 1
ATOM 814 C C . GLU A 1 115 ? -21.442 -17.411 -15.992 1.00 25.33 115 GLU A C 1
ATOM 816 O O . GLU A 1 115 ? -21.018 -18.034 -16.969 1.00 25.33 115 GLU A O 1
ATOM 821 N N . THR A 1 116 ? -20.849 -16.296 -15.563 1.00 29.91 116 THR A N 1
ATOM 822 C CA . THR A 1 116 ? -19.526 -15.852 -16.018 1.00 29.91 116 THR A CA 1
ATOM 823 C C . THR A 1 116 ? -18.451 -16.796 -15.473 1.00 29.91 116 THR A C 1
ATOM 825 O O . THR A 1 116 ? -17.915 -16.643 -14.376 1.00 29.91 116 THR A O 1
ATOM 828 N N . ARG A 1 117 ? -18.161 -17.836 -16.258 1.00 30.28 117 ARG A N 1
ATOM 829 C CA . ARG A 1 117 ? -17.336 -18.989 -15.878 1.00 30.28 117 ARG A CA 1
ATOM 830 C C . ARG A 1 117 ? -15.831 -18.679 -15.826 1.00 30.28 117 ARG A C 1
ATOM 832 O O . ARG A 1 117 ? -15.063 -19.189 -16.640 1.00 30.28 117 ARG A O 1
ATOM 839 N N . THR A 1 118 ? -15.383 -17.925 -14.823 1.00 36.78 118 THR A N 1
ATOM 840 C CA . THR A 1 118 ? -13.961 -17.903 -14.438 1.00 36.78 118 THR A CA 1
ATOM 841 C C . THR A 1 118 ? -13.613 -19.209 -13.715 1.00 36.78 118 THR A C 1
ATOM 843 O O . THR A 1 118 ? -13.961 -19.426 -12.554 1.00 36.78 118 THR A O 1
ATOM 846 N N . ARG A 1 119 ? -12.946 -20.137 -14.416 1.00 33.66 119 ARG A N 1
ATOM 847 C CA . ARG A 1 119 ? -12.445 -21.382 -13.811 1.00 33.66 119 ARG A CA 1
ATOM 848 C C . ARG A 1 119 ? -11.267 -21.066 -12.886 1.00 33.66 119 ARG A C 1
ATOM 850 O O . ARG A 1 119 ? -10.126 -21.050 -13.333 1.00 33.66 119 ARG A O 1
ATOM 857 N N . ARG A 1 120 ? -11.536 -20.851 -11.596 1.00 44.31 120 ARG A N 1
ATOM 858 C CA . ARG A 1 120 ? -10.478 -20.759 -10.581 1.00 44.31 120 ARG A CA 1
ATOM 859 C C . ARG A 1 120 ? -9.824 -22.127 -10.397 1.00 44.31 120 ARG A C 1
ATOM 861 O O . ARG A 1 120 ? -10.490 -23.077 -9.990 1.00 44.31 120 ARG A O 1
ATOM 868 N N . SER A 1 121 ? -8.529 -22.206 -10.673 1.00 39.38 121 SER A N 1
ATOM 869 C CA . SER A 1 121 ? -7.670 -23.285 -10.189 1.00 39.38 121 SER A CA 1
ATOM 870 C C . SER A 1 121 ? -6.840 -22.731 -9.037 1.00 39.38 121 SER A C 1
ATOM 872 O O . SER A 1 121 ? -6.310 -21.626 -9.121 1.00 39.38 121 SER A O 1
ATOM 874 N N . TRP A 1 122 ? -6.808 -23.477 -7.939 1.00 46.94 122 TRP A N 1
ATOM 875 C CA . TRP A 1 122 ? -6.057 -23.142 -6.736 1.00 46.94 122 TRP A CA 1
ATOM 876 C C . TRP A 1 122 ? -4.978 -24.208 -6.549 1.00 46.94 122 TRP A C 1
ATOM 878 O O . TRP A 1 122 ? -5.232 -25.389 -6.814 1.00 46.94 122 TRP A O 1
ATOM 888 N N . ASP A 1 123 ? -3.792 -23.818 -6.088 1.00 45.72 123 ASP A N 1
ATOM 889 C CA . ASP A 1 123 ? -2.773 -24.779 -5.671 1.00 45.72 123 ASP A CA 1
ATOM 890 C C . ASP A 1 123 ? -3.201 -25.505 -4.375 1.00 45.72 123 ASP A C 1
ATOM 892 O O . ASP A 1 123 ? -4.182 -25.146 -3.716 1.00 45.72 123 ASP A O 1
ATOM 896 N N . ARG A 1 124 ? -2.458 -26.544 -3.971 1.00 35.84 124 ARG A N 1
ATOM 897 C CA . ARG A 1 124 ? -2.778 -27.334 -2.762 1.00 35.84 124 ARG A CA 1
ATOM 898 C C . ARG A 1 124 ? -2.670 -26.547 -1.441 1.00 35.84 124 ARG A C 1
ATOM 900 O O . ARG A 1 124 ? -2.945 -27.125 -0.394 1.00 35.84 124 ARG A O 1
ATOM 907 N N . ARG A 1 125 ? -2.251 -25.278 -1.474 1.00 46.72 125 ARG A N 1
ATOM 908 C CA . ARG A 1 125 ? -2.121 -24.366 -0.327 1.00 46.72 125 ARG A CA 1
ATOM 909 C C . ARG A 1 125 ? -3.109 -23.195 -0.394 1.00 46.72 125 ARG A C 1
ATOM 911 O O . ARG A 1 125 ? -3.038 -22.313 0.451 1.00 46.72 125 ARG A O 1
ATOM 918 N N . GLY A 1 126 ? -4.025 -23.177 -1.366 1.00 44.75 126 GLY A N 1
ATOM 919 C CA . GLY A 1 126 ? -5.009 -22.102 -1.502 1.00 44.75 126 GLY A CA 1
ATOM 920 C C . GLY A 1 126 ? -4.456 -20.819 -2.129 1.00 44.75 126 GLY A C 1
ATOM 921 O O . GLY A 1 126 ? -5.050 -19.761 -1.950 1.00 44.75 126 GLY A O 1
ATOM 922 N N . THR A 1 127 ? -3.364 -20.892 -2.896 1.00 48.81 127 THR A N 1
ATOM 923 C CA . THR A 1 127 ? -2.941 -19.776 -3.763 1.00 48.81 127 THR A CA 1
ATOM 924 C C . THR A 1 127 ? -3.674 -19.883 -5.109 1.00 48.81 127 THR A C 1
ATOM 926 O O . THR A 1 127 ? -3.734 -20.990 -5.656 1.00 48.81 127 THR A O 1
ATOM 929 N N . PRO A 1 128 ? -4.248 -18.802 -5.673 1.00 50.53 128 PRO A N 1
ATOM 930 C CA . PRO A 1 128 ? -4.734 -18.820 -7.052 1.00 50.53 128 PRO A CA 1
ATOM 931 C C . PRO A 1 128 ? -3.583 -19.141 -8.016 1.00 50.53 128 PRO A C 1
ATOM 933 O O . PRO A 1 128 ? -2.487 -18.616 -7.837 1.00 50.53 128 PRO A O 1
ATOM 936 N N . MET A 1 129 ? -3.827 -19.951 -9.051 1.00 64.25 129 MET A N 1
ATOM 937 C CA . MET A 1 129 ? -2.985 -19.850 -10.253 1.00 64.25 129 MET A CA 1
ATOM 938 C C . MET A 1 129 ? -3.255 -18.505 -10.938 1.00 64.25 129 MET A C 1
ATOM 940 O O . MET A 1 129 ? -4.326 -17.920 -10.721 1.00 64.25 129 MET A O 1
ATOM 944 N N . GLY A 1 130 ? -2.318 -18.048 -11.772 1.00 80.88 130 GLY A N 1
ATOM 945 C CA . GLY A 1 130 ? -2.401 -16.760 -12.465 1.00 80.88 130 GLY A CA 1
ATOM 946 C C . GLY A 1 130 ? -3.794 -16.417 -13.023 1.00 80.88 130 GLY A C 1
ATOM 947 O O . GLY A 1 130 ? -4.465 -17.243 -13.653 1.00 80.88 130 GLY A O 1
ATOM 948 N N . TYR A 1 131 ? -4.244 -15.190 -12.760 1.00 95.50 131 TYR A N 1
ATOM 949 C CA . TYR A 1 131 ? -5.565 -14.673 -13.126 1.00 95.50 131 TYR A CA 1
ATOM 950 C C . TYR A 1 131 ? -5.452 -13.329 -13.845 1.00 95.50 131 TYR A C 1
ATOM 952 O O . TYR A 1 131 ? -4.382 -12.744 -13.936 1.00 95.50 131 TYR A O 1
ATOM 960 N N . GLU A 1 132 ? -6.564 -12.828 -14.376 1.00 96.88 132 GLU A N 1
ATOM 961 C CA . GLU A 1 132 ? -6.599 -11.560 -15.104 1.00 96.88 132 GLU A CA 1
ATOM 962 C C . GLU A 1 132 ? -7.433 -10.525 -14.340 1.00 96.88 132 GLU A C 1
ATOM 964 O O . GLU A 1 132 ? -8.496 -10.847 -13.797 1.00 96.88 132 GLU A O 1
ATOM 969 N N . LEU A 1 133 ? -6.939 -9.288 -14.305 1.00 97.81 133 LEU A N 1
ATOM 970 C CA . LEU A 1 133 ? -7.664 -8.090 -13.895 1.00 97.81 133 LEU A CA 1
ATOM 971 C C . LEU A 1 133 ? -8.102 -7.307 -15.131 1.00 97.81 133 LEU A C 1
ATOM 973 O O . LEU A 1 133 ? -7.330 -7.146 -16.076 1.00 97.81 133 LEU A O 1
ATOM 977 N N . SER A 1 134 ? -9.319 -6.778 -15.084 1.00 96.75 134 SER A N 1
ATOM 978 C CA . SER A 1 134 ? -9.898 -5.902 -16.103 1.00 96.75 134 SER A CA 1
ATOM 979 C C . SER A 1 134 ? -10.299 -4.541 -15.522 1.00 96.75 134 SER A C 1
ATOM 981 O O . SER A 1 134 ? -10.278 -4.341 -14.306 1.00 96.75 134 SER A O 1
ATOM 983 N N . THR A 1 135 ? -10.734 -3.604 -16.369 1.00 96.31 135 THR A N 1
ATOM 984 C CA . THR A 1 135 ? -11.328 -2.325 -15.928 1.00 96.31 135 THR A CA 1
ATOM 985 C C . THR A 1 135 ? -12.470 -2.496 -14.926 1.00 96.31 135 THR A C 1
ATOM 987 O O . THR A 1 135 ? -12.601 -1.686 -14.009 1.00 96.31 135 THR A O 1
ATOM 990 N N . ASP A 1 136 ? -13.259 -3.562 -15.065 1.00 96.69 136 ASP A N 1
ATOM 991 C CA . ASP A 1 136 ? -14.430 -3.836 -14.223 1.00 96.69 136 ASP A CA 1
ATOM 992 C C . ASP A 1 136 ? -14.029 -4.258 -12.796 1.00 96.69 136 ASP A C 1
ATOM 994 O O . ASP A 1 136 ? -14.805 -4.117 -11.850 1.00 96.69 136 ASP A O 1
ATOM 998 N N . ASP A 1 137 ? -12.793 -4.735 -12.623 1.00 98.38 137 ASP A N 1
ATOM 999 C CA . ASP A 1 137 ? -12.246 -5.199 -11.348 1.00 98.38 137 ASP A CA 1
ATOM 1000 C C . ASP A 1 137 ? -11.620 -4.077 -10.510 1.00 98.38 137 ASP A C 1
ATOM 1002 O O . ASP A 1 137 ? -11.404 -4.245 -9.309 1.00 98.38 137 ASP A O 1
ATOM 1006 N N . MET A 1 138 ? -11.338 -2.923 -11.121 1.00 98.44 138 MET A N 1
ATOM 1007 C CA . MET A 1 138 ? -10.531 -1.867 -10.504 1.00 98.44 138 MET A CA 1
ATOM 1008 C C . MET A 1 138 ? -11.194 -1.235 -9.278 1.00 98.44 138 MET A C 1
ATOM 1010 O O . MET A 1 138 ? -10.529 -1.024 -8.267 1.00 98.44 138 MET A O 1
ATOM 1014 N N . GLU A 1 139 ? -12.504 -0.977 -9.332 1.00 98.25 139 GLU A N 1
ATOM 1015 C CA . GLU A 1 139 ? -13.254 -0.414 -8.198 1.00 98.25 139 GLU A CA 1
ATOM 1016 C C . GLU A 1 139 ? -13.325 -1.404 -7.020 1.00 98.25 139 GLU A C 1
ATOM 1018 O O . GLU A 1 139 ? -13.270 -0.992 -5.864 1.00 98.25 139 GLU A O 1
ATOM 1023 N N . ALA A 1 140 ? -13.369 -2.716 -7.280 1.00 98.69 140 ALA A N 1
ATOM 1024 C CA . ALA A 1 140 ? -13.217 -3.711 -6.221 1.00 98.69 140 ALA A CA 1
ATOM 1025 C C . ALA A 1 140 ? -11.791 -3.690 -5.650 1.00 98.69 140 ALA A C 1
ATOM 1027 O O . ALA A 1 140 ? -11.611 -3.585 -4.436 1.00 98.69 140 ALA A O 1
ATOM 1028 N N . LEU A 1 141 ? -10.777 -3.760 -6.514 1.00 98.81 141 LEU A N 1
ATOM 1029 C CA . LEU A 1 141 ? -9.377 -3.804 -6.103 1.00 98.81 141 LEU A CA 1
ATOM 1030 C C . LEU A 1 141 ? -8.993 -2.603 -5.225 1.00 98.81 141 LEU A C 1
ATOM 1032 O O . LEU A 1 141 ? -8.393 -2.799 -4.170 1.00 98.81 141 LEU A O 1
ATOM 1036 N N . LEU A 1 142 ? -9.389 -1.384 -5.607 1.00 98.00 142 LEU A N 1
ATOM 1037 C CA . LEU A 1 142 ? -9.068 -0.175 -4.844 1.00 98.00 142 LEU A CA 1
ATOM 1038 C C . LEU A 1 142 ? -9.835 -0.083 -3.515 1.00 98.00 142 LEU A C 1
ATOM 1040 O O . LEU A 1 142 ? -9.265 0.375 -2.528 1.00 98.00 142 LEU A O 1
ATOM 1044 N N . LEU A 1 143 ? -11.081 -0.571 -3.436 1.00 98.62 143 LEU A N 1
ATOM 1045 C CA . LEU A 1 143 ? -11.826 -0.622 -2.169 1.00 98.62 143 LEU A CA 1
ATOM 1046 C C . LEU A 1 143 ? -11.206 -1.635 -1.197 1.00 98.62 143 LEU A C 1
ATOM 1048 O O . LEU A 1 143 ? -10.993 -1.323 -0.028 1.00 98.62 143 LEU A O 1
ATOM 1052 N N . GLY A 1 144 ? -10.866 -2.835 -1.672 1.00 98.69 144 GLY A N 1
ATOM 1053 C CA . GLY A 1 144 ? -10.150 -3.811 -0.850 1.00 98.69 144 GLY A CA 1
ATOM 1054 C C . GLY A 1 144 ? -8.762 -3.322 -0.436 1.00 98.69 144 GLY A C 1
ATOM 1055 O O . GLY A 1 144 ? -8.375 -3.492 0.718 1.00 98.69 144 GLY A O 1
ATOM 1056 N N . GLY A 1 145 ? -8.045 -2.660 -1.349 1.00 98.56 145 GLY A N 1
ATOM 1057 C CA . GLY A 1 145 ? -6.754 -2.029 -1.082 1.00 98.56 145 GLY A CA 1
ATOM 1058 C C . GLY A 1 145 ? -6.837 -0.954 0.002 1.00 98.56 145 GLY A C 1
ATOM 1059 O O . GLY A 1 145 ? -6.013 -0.958 0.906 1.00 98.56 145 GLY A O 1
ATOM 1060 N N . ALA A 1 146 ? -7.864 -0.098 -0.020 1.00 98.44 146 ALA A N 1
ATOM 1061 C CA . ALA A 1 146 ? -8.091 0.910 1.021 1.00 98.44 146 ALA A CA 1
ATOM 1062 C C . ALA A 1 146 ? -8.327 0.296 2.410 1.00 98.44 146 ALA A C 1
ATOM 1064 O O . ALA A 1 146 ? -7.867 0.839 3.412 1.00 98.44 146 ALA A O 1
ATOM 1065 N N . PHE A 1 147 ? -9.031 -0.841 2.479 1.00 98.75 147 PHE A N 1
ATOM 1066 C CA . PHE A 1 147 ? -9.253 -1.541 3.744 1.00 98.75 147 PHE A CA 1
ATOM 1067 C C . PHE A 1 147 ? -7.959 -2.151 4.292 1.00 98.75 147 PHE A C 1
ATOM 1069 O O . PHE A 1 147 ? -7.591 -1.891 5.437 1.00 98.75 147 PHE A O 1
ATOM 1076 N N . PHE A 1 148 ? -7.242 -2.929 3.473 1.00 98.81 148 PHE A N 1
ATOM 1077 C CA . PHE A 1 148 ? -5.984 -3.551 3.896 1.00 98.81 148 PHE A CA 1
ATOM 1078 C C . PHE A 1 148 ? -4.848 -2.534 4.086 1.00 98.81 148 PHE A C 1
ATOM 1080 O O . PHE A 1 148 ? -3.924 -2.805 4.842 1.00 98.81 148 PHE A O 1
ATOM 1087 N N . GLY A 1 149 ? -4.950 -1.335 3.506 1.00 98.38 149 GLY A N 1
ATOM 1088 C CA . GLY A 1 149 ? -3.994 -0.239 3.676 1.00 98.38 149 GLY A CA 1
ATOM 1089 C C . GLY A 1 149 ? -3.910 0.369 5.075 1.00 98.38 149 GLY A C 1
ATOM 1090 O O . GLY A 1 149 ? -3.118 1.281 5.276 1.00 98.38 149 GLY A O 1
ATOM 1091 N N . SER A 1 150 ? -4.675 -0.108 6.067 1.00 98.38 150 SER A N 1
ATOM 1092 C CA . SER A 1 150 ? -4.569 0.361 7.460 1.00 98.38 150 SER A CA 1
ATOM 1093 C C . SER A 1 150 ? -4.664 1.895 7.580 1.00 98.38 150 SER A C 1
ATOM 1095 O O . SER A 1 150 ? -3.867 2.540 8.264 1.00 98.38 150 SER A O 1
ATOM 1097 N N . GLY A 1 151 ? -5.611 2.496 6.855 1.00 96.38 151 GLY A N 1
ATOM 1098 C CA . GLY A 1 151 ? -5.803 3.946 6.800 1.00 96.38 151 GLY A CA 1
ATOM 1099 C C . GLY A 1 151 ? -4.902 4.693 5.808 1.00 96.38 151 GLY A C 1
ATOM 1100 O O . GLY A 1 151 ? -5.126 5.880 5.613 1.00 96.38 151 GLY A O 1
ATOM 1101 N N . GLY A 1 152 ? -3.944 4.045 5.150 1.00 95.25 152 GLY A N 1
ATOM 1102 C CA . GLY A 1 152 ? -3.044 4.677 4.183 1.00 95.25 152 GLY A CA 1
ATOM 1103 C C . GLY A 1 152 ? -3.028 4.001 2.810 1.00 95.25 152 GLY A C 1
ATOM 1104 O O . GLY A 1 152 ? -4.049 3.475 2.360 1.00 95.25 152 GLY A O 1
ATOM 1105 N N . GLY A 1 153 ? -1.883 4.034 2.122 1.00 94.25 153 GLY A N 1
ATOM 1106 C CA . GLY A 1 153 ? -1.716 3.396 0.802 1.00 94.25 153 GLY A CA 1
ATOM 1107 C C . GLY A 1 153 ? -2.342 4.160 -0.376 1.00 94.25 153 GLY A C 1
ATOM 1108 O O . GLY A 1 153 ? -2.674 3.573 -1.416 1.00 94.25 153 GLY A O 1
ATOM 1109 N N . GLY A 1 154 ? -2.521 5.473 -0.194 1.00 92.81 154 GLY A N 1
ATOM 1110 C CA . GLY A 1 154 ? -3.126 6.415 -1.139 1.00 92.81 154 GLY A CA 1
ATOM 1111 C C . GLY A 1 154 ? -4.658 6.364 -1.191 1.00 92.81 154 GLY A C 1
ATOM 1112 O O . GLY A 1 154 ? -5.276 5.320 -1.002 1.00 92.81 154 GLY A O 1
ATOM 1113 N N . THR A 1 155 ? -5.279 7.517 -1.449 1.00 93.50 155 THR A N 1
ATOM 1114 C CA . THR A 1 155 ? -6.737 7.706 -1.345 1.00 93.50 155 THR A CA 1
ATOM 1115 C C . THR A 1 155 ? -7.534 6.877 -2.354 1.00 93.50 155 THR A C 1
ATOM 1117 O O . THR A 1 155 ? -7.145 6.725 -3.516 1.00 93.50 155 THR A O 1
ATOM 1120 N N . VAL A 1 156 ? -8.729 6.435 -1.953 1.00 95.06 156 VAL A N 1
ATOM 1121 C CA . VAL A 1 156 ? -9.738 5.879 -2.869 1.00 95.06 156 VAL A CA 1
ATOM 1122 C C . VAL A 1 156 ? -10.060 6.879 -3.987 1.00 95.06 156 VAL A C 1
ATOM 1124 O O . VAL A 1 156 ? -10.251 6.479 -5.137 1.00 95.06 156 VAL A O 1
ATOM 1127 N N . GLN A 1 157 ? -10.078 8.183 -3.686 1.00 92.25 157 GLN A N 1
ATOM 1128 C CA . GLN A 1 157 ? -10.296 9.230 -4.689 1.00 92.25 157 GLN A CA 1
ATOM 1129 C C . GLN A 1 157 ? -9.222 9.254 -5.795 1.00 92.25 157 GLN A C 1
ATOM 1131 O O . GLN A 1 157 ? -9.581 9.246 -6.976 1.00 92.25 157 GLN A O 1
ATOM 1136 N N . SER A 1 158 ? -7.928 9.257 -5.449 1.00 92.12 158 SER A N 1
ATOM 1137 C CA . SER A 1 158 ? -6.834 9.276 -6.438 1.00 92.12 158 SER A CA 1
ATOM 1138 C C . SER A 1 158 ? -6.810 7.993 -7.272 1.00 92.12 158 SER A C 1
ATOM 1140 O O . SER A 1 158 ? -6.714 8.050 -8.502 1.00 92.12 158 SER A O 1
ATOM 1142 N N . ALA A 1 159 ? -7.009 6.842 -6.623 1.00 95.56 159 ALA A N 1
ATOM 1143 C CA . ALA A 1 159 ? -7.126 5.545 -7.278 1.00 95.56 159 ALA A CA 1
ATOM 1144 C C . ALA A 1 159 ? -8.269 5.532 -8.312 1.00 95.56 159 ALA A C 1
ATOM 1146 O O . ALA A 1 159 ? -8.048 5.181 -9.475 1.00 95.56 159 ALA A O 1
ATOM 1147 N N . ARG A 1 160 ? -9.473 5.997 -7.942 1.00 95.50 160 ARG A N 1
ATOM 1148 C CA . ARG A 1 160 ? -10.609 6.130 -8.873 1.00 95.50 160 ARG A CA 1
ATOM 1149 C C . ARG A 1 160 ? -10.335 7.095 -10.019 1.00 95.50 160 ARG A C 1
ATOM 1151 O O . ARG A 1 160 ? -10.754 6.817 -11.142 1.00 95.50 160 ARG A O 1
ATOM 1158 N N . HIS A 1 161 ? -9.653 8.212 -9.759 1.00 94.06 161 HIS A N 1
ATOM 1159 C CA . HIS A 1 161 ? -9.350 9.192 -10.801 1.00 94.06 161 HIS A CA 1
ATOM 1160 C C . HIS A 1 161 ? -8.480 8.574 -11.904 1.00 94.06 161 HIS A C 1
ATOM 1162 O O . HIS A 1 161 ? -8.848 8.651 -13.075 1.00 94.06 161 HIS A O 1
ATOM 1168 N N . LEU A 1 162 ? -7.419 7.844 -11.539 1.00 95.38 162 LEU A N 1
ATOM 1169 C CA . LEU A 1 162 ? -6.603 7.087 -12.494 1.00 95.38 162 LEU A CA 1
ATOM 1170 C C . LEU A 1 162 ? -7.414 5.996 -13.222 1.00 95.38 162 LEU A C 1
ATOM 1172 O O . LEU A 1 162 ? -7.300 5.843 -14.441 1.00 95.38 162 LEU A O 1
ATOM 1176 N N . CYS A 1 163 ? -8.276 5.265 -12.504 1.00 96.44 163 CYS A N 1
ATOM 1177 C CA . CYS A 1 163 ? -9.117 4.215 -13.090 1.00 96.44 163 CYS A CA 1
ATOM 1178 C C . CYS A 1 163 ? -10.114 4.752 -14.130 1.00 96.44 163 CYS A C 1
ATOM 1180 O O . CYS A 1 163 ? -10.351 4.090 -15.137 1.00 96.44 163 CYS A O 1
ATOM 1182 N N . ALA A 1 164 ? -10.638 5.973 -13.968 1.00 95.81 164 ALA A N 1
ATOM 1183 C CA . ALA A 1 164 ? -11.535 6.608 -14.944 1.00 95.81 164 ALA A CA 1
ATOM 1184 C C . ALA A 1 164 ? -10.886 6.836 -16.331 1.00 95.81 164 ALA A C 1
ATOM 1186 O O . ALA A 1 164 ? -11.579 7.039 -17.336 1.00 95.81 164 ALA A O 1
ATOM 1187 N N . HIS A 1 165 ? -9.554 6.786 -16.400 1.00 95.56 165 HIS A N 1
ATOM 1188 C CA . HIS A 1 165 ? -8.774 6.879 -17.631 1.00 95.56 165 HIS A CA 1
ATOM 1189 C C . HIS A 1 165 ? -8.236 5.528 -18.127 1.00 95.56 165 HIS A C 1
ATOM 1191 O O . HIS A 1 165 ? -7.683 5.477 -19.231 1.00 95.56 165 HIS A O 1
ATOM 1197 N N . PHE A 1 166 ? -8.424 4.437 -17.376 1.00 97.25 166 PHE A N 1
ATOM 1198 C CA . PHE A 1 166 ? -8.035 3.092 -17.795 1.00 97.25 166 PHE A CA 1
ATOM 1199 C C . PHE A 1 166 ? -9.024 2.546 -18.827 1.00 97.25 166 PHE A C 1
ATOM 1201 O O . PHE A 1 166 ? -10.169 2.230 -18.523 1.00 97.25 166 PHE A O 1
ATOM 1208 N N . LYS A 1 167 ? -8.585 2.516 -20.085 1.00 95.62 167 LYS A N 1
ATOM 1209 C CA . LYS A 1 167 ? -9.330 2.001 -21.239 1.00 95.62 167 LYS A CA 1
ATOM 1210 C C . LYS A 1 167 ? -8.370 1.755 -22.402 1.00 95.62 167 LYS A C 1
ATOM 1212 O O . LYS A 1 167 ? -7.380 2.492 -22.515 1.00 95.62 167 LYS A O 1
ATOM 1217 N N . PRO A 1 168 ? -8.654 0.787 -23.288 1.00 95.94 168 PRO A N 1
ATOM 1218 C CA . PRO A 1 168 ? -7.754 0.466 -24.382 1.00 95.94 168 PRO A CA 1
ATOM 1219 C C . PRO A 1 168 ? -7.780 1.599 -25.420 1.00 95.94 168 PRO A C 1
ATOM 1221 O O . PRO A 1 168 ? -8.831 2.174 -25.719 1.00 95.94 168 PRO A O 1
ATOM 1224 N N . GLY A 1 169 ? -6.617 1.967 -25.959 1.00 95.06 169 GLY A N 1
ATOM 1225 C CA . GLY A 1 169 ? -6.493 3.047 -26.935 1.00 95.06 169 GLY A CA 1
ATOM 1226 C C . GLY A 1 169 ? -5.121 3.719 -26.930 1.00 95.06 169 GLY A C 1
ATOM 1227 O O . GLY A 1 169 ? -4.089 3.071 -26.810 1.00 95.06 169 GLY A O 1
ATOM 1228 N N . ARG A 1 170 ? -5.094 5.052 -27.084 1.00 94.06 170 ARG A N 1
ATOM 1229 C CA . ARG A 1 170 ? -3.842 5.813 -27.276 1.00 94.06 170 ARG A CA 1
ATOM 1230 C C . ARG A 1 170 ? -2.849 5.679 -26.114 1.00 94.06 170 ARG A C 1
ATOM 1232 O O . ARG A 1 170 ? -1.645 5.722 -26.356 1.00 94.06 170 ARG A O 1
ATOM 1239 N N . TYR A 1 171 ? -3.333 5.591 -24.872 1.00 97.31 171 TYR A N 1
ATOM 1240 C CA . TYR A 1 171 ? -2.450 5.460 -23.713 1.00 97.31 171 TYR A CA 1
ATOM 1241 C C . TYR A 1 171 ? -2.185 3.993 -23.370 1.00 97.31 171 TYR A C 1
ATOM 1243 O O . TYR A 1 171 ? -1.033 3.572 -23.468 1.00 97.31 171 TYR A O 1
ATOM 1251 N N . TYR A 1 172 ? -3.215 3.220 -23.017 1.00 98.44 172 TYR A N 1
ATOM 1252 C CA . TYR A 1 172 ? -3.074 1.803 -22.672 1.00 98.44 172 TYR A CA 1
ATOM 1253 C C . TYR A 1 172 ? -3.283 0.905 -23.905 1.00 98.44 172 TYR A C 1
ATOM 1255 O O . TYR A 1 172 ? -4.328 1.015 -24.548 1.00 98.44 172 TYR A O 1
ATOM 1263 N N . PRO A 1 173 ? -2.338 0.006 -24.242 1.00 97.75 173 PRO A N 1
ATOM 1264 C CA . PRO A 1 173 ? -2.506 -0.957 -25.334 1.00 97.75 173 PRO A CA 1
ATOM 1265 C C . PRO A 1 173 ? -3.505 -2.080 -25.000 1.00 97.75 173 PRO A C 1
ATOM 1267 O O . PRO A 1 173 ? -4.025 -2.714 -25.912 1.00 97.75 173 PRO A O 1
ATOM 1270 N N . THR A 1 174 ? -3.777 -2.311 -23.714 1.00 97.88 174 THR A N 1
ATOM 1271 C CA . THR A 1 174 ? -4.687 -3.334 -23.182 1.00 97.88 174 THR A CA 1
ATOM 1272 C C . THR A 1 174 ? -5.488 -2.766 -22.006 1.00 97.88 174 THR A C 1
ATOM 1274 O O . THR A 1 174 ? -5.023 -1.851 -21.325 1.00 97.88 174 THR A O 1
ATOM 1277 N N . ASP A 1 175 ? -6.681 -3.304 -21.771 1.00 96.81 175 ASP A N 1
ATOM 1278 C CA . ASP A 1 175 ? -7.506 -3.111 -20.568 1.00 96.81 175 ASP A CA 1
ATOM 1279 C C . ASP A 1 175 ? -7.476 -4.323 -19.620 1.00 96.81 175 ASP A C 1
ATOM 1281 O O . ASP A 1 175 ? -8.188 -4.355 -18.616 1.00 96.81 175 ASP A O 1
ATOM 1285 N N . ARG A 1 176 ? -6.629 -5.306 -19.945 1.00 97.50 176 ARG A N 1
ATOM 1286 C CA . ARG A 1 176 ? -6.421 -6.570 -19.238 1.00 97.50 176 ARG A CA 1
ATOM 1287 C C . ARG A 1 176 ? -4.981 -6.708 -18.777 1.00 97.50 176 ARG A C 1
ATOM 1289 O O . ARG A 1 176 ? -4.061 -6.411 -19.543 1.00 97.50 176 ARG A O 1
ATOM 1296 N N . VAL A 1 177 ? -4.802 -7.181 -17.547 1.00 98.62 177 VAL A N 1
ATOM 1297 C CA . VAL A 1 177 ? -3.499 -7.383 -16.903 1.00 98.62 177 VAL A CA 1
ATOM 1298 C C . VAL A 1 177 ? -3.469 -8.742 -16.224 1.00 98.62 177 VAL A C 1
ATOM 1300 O O . VAL A 1 177 ? -4.320 -9.042 -15.389 1.00 98.62 177 VAL A O 1
ATOM 1303 N N . GLU A 1 178 ? -2.472 -9.552 -16.564 1.00 98.62 178 GLU A N 1
ATOM 1304 C CA . GLU A 1 178 ? -2.214 -10.823 -15.893 1.00 98.62 178 GLU A CA 1
ATOM 1305 C C . GLU A 1 178 ? -1.576 -10.573 -14.518 1.00 98.62 178 GLU A C 1
ATOM 1307 O O . GLU A 1 178 ? -0.627 -9.794 -14.385 1.00 98.62 178 GLU A O 1
ATOM 1312 N N . VAL A 1 179 ? -2.100 -11.247 -13.501 1.00 98.75 179 VAL A N 1
ATOM 1313 C CA . VAL A 1 179 ? -1.585 -11.282 -12.135 1.00 98.75 179 VAL A CA 1
ATOM 1314 C C . VAL A 1 179 ? -1.124 -12.705 -11.843 1.00 98.75 179 VAL A C 1
ATOM 1316 O O . VAL A 1 179 ? -1.900 -13.643 -12.015 1.00 98.75 179 VAL A O 1
ATOM 1319 N N . VAL A 1 180 ? 0.122 -12.871 -11.404 1.00 98.44 180 VAL A N 1
ATOM 1320 C CA . VAL A 1 180 ? 0.761 -14.181 -11.189 1.00 98.44 180 VAL A CA 1
ATOM 1321 C C . VAL A 1 180 ? 1.193 -14.374 -9.739 1.00 98.44 180 VAL A C 1
ATOM 1323 O O . VAL A 1 180 ? 1.555 -13.418 -9.051 1.00 98.44 180 VAL A O 1
ATOM 1326 N N . GLY A 1 181 ? 1.216 -15.618 -9.266 1.00 97.75 181 GLY A N 1
ATOM 1327 C CA . GLY A 1 181 ? 1.812 -15.941 -7.974 1.00 97.75 181 GLY A CA 1
ATOM 1328 C C . GLY A 1 181 ? 3.334 -15.748 -7.978 1.00 97.75 181 GLY A C 1
ATOM 1329 O O . GLY A 1 181 ? 3.997 -15.933 -8.996 1.00 97.75 181 GLY A O 1
ATOM 1330 N N . VAL A 1 182 ? 3.920 -15.455 -6.810 1.00 96.44 182 VAL A N 1
ATOM 1331 C CA . VAL A 1 182 ? 5.383 -15.280 -6.629 1.00 96.44 182 VAL A CA 1
ATOM 1332 C C . VAL A 1 182 ? 6.204 -16.436 -7.230 1.00 96.44 182 VAL A C 1
ATOM 1334 O O . VAL A 1 182 ? 7.242 -16.201 -7.836 1.00 96.44 182 VAL A O 1
ATOM 1337 N N . ALA A 1 183 ? 5.718 -17.677 -7.113 1.00 95.50 183 ALA A N 1
ATOM 1338 C CA . ALA A 1 183 ? 6.391 -18.871 -7.637 1.00 95.50 183 ALA A CA 1
ATOM 1339 C C . ALA A 1 183 ? 6.204 -19.098 -9.155 1.00 95.50 183 ALA A C 1
ATOM 1341 O O . ALA A 1 183 ? 6.902 -19.924 -9.739 1.00 95.50 183 ALA A O 1
ATOM 1342 N N . GLU A 1 184 ? 5.259 -18.401 -9.793 1.00 95.62 184 GLU A N 1
ATOM 1343 C CA . GLU A 1 184 ? 5.013 -18.454 -11.242 1.00 95.62 184 GLU A CA 1
ATOM 1344 C C . GLU A 1 184 ? 5.853 -17.397 -11.990 1.00 95.62 184 GLU A C 1
ATOM 1346 O O . GLU A 1 184 ? 6.157 -17.565 -13.173 1.00 95.62 184 GLU A O 1
ATOM 1351 N N . ALA A 1 185 ? 6.277 -16.334 -11.291 1.00 97.06 185 ALA A N 1
ATOM 1352 C CA . ALA A 1 185 ? 7.013 -15.188 -11.822 1.00 97.06 185 ALA A CA 1
ATOM 1353 C C . ALA A 1 185 ? 8.464 -15.531 -12.236 1.00 97.06 185 ALA A C 1
ATOM 1355 O O . ALA A 1 185 ? 9.434 -15.224 -11.544 1.00 97.06 185 ALA A O 1
ATOM 1356 N N . THR A 1 186 ? 8.607 -16.203 -13.380 1.00 97.19 186 THR A N 1
ATOM 1357 C CA . THR A 1 186 ? 9.858 -16.832 -13.847 1.00 97.19 186 THR A CA 1
ATOM 1358 C C . THR A 1 186 ? 10.353 -16.338 -15.212 1.00 97.19 186 THR A C 1
ATOM 1360 O O . THR A 1 186 ? 11.489 -16.623 -15.584 1.00 97.19 186 THR A O 1
ATOM 1363 N N . GLU A 1 187 ? 9.548 -15.565 -15.950 1.00 96.81 187 GLU A N 1
ATOM 1364 C CA . GLU A 1 187 ? 9.825 -15.128 -17.335 1.00 96.81 187 GLU A CA 1
ATOM 1365 C C . GLU A 1 187 ? 10.852 -13.981 -17.440 1.00 96.81 187 GLU A C 1
ATOM 1367 O O . GLU A 1 187 ? 11.295 -13.635 -18.535 1.00 96.81 187 GLU A O 1
ATOM 1372 N N . GLY A 1 188 ? 11.237 -13.372 -16.316 1.00 97.81 188 GLY A N 1
ATOM 1373 C CA . GLY A 1 188 ? 12.140 -12.227 -16.277 1.00 97.81 188 GLY A CA 1
ATOM 1374 C C . GLY A 1 188 ? 12.217 -11.581 -14.897 1.00 97.81 188 GLY A C 1
ATOM 1375 O O . GLY A 1 188 ? 11.743 -12.124 -13.904 1.00 97.81 188 GLY A O 1
ATOM 1376 N N . GLU A 1 189 ? 12.828 -10.404 -14.846 1.00 98.56 189 GLU A N 1
ATOM 1377 C CA . GLU A 1 189 ? 12.969 -9.598 -13.635 1.00 98.56 189 GLU A CA 1
ATOM 1378 C C . GLU A 1 189 ? 11.623 -8.995 -13.205 1.00 98.56 189 GLU A C 1
ATOM 1380 O O . GLU A 1 189 ? 10.773 -8.661 -14.042 1.00 98.56 189 GLU A O 1
ATOM 1385 N N . ALA A 1 190 ? 11.473 -8.772 -11.902 1.00 98.75 190 ALA A N 1
ATOM 1386 C CA . ALA A 1 190 ? 10.455 -7.906 -11.326 1.00 98.75 190 ALA A CA 1
ATOM 1387 C C . ALA A 1 190 ? 11.051 -6.562 -10.890 1.00 98.75 190 ALA A C 1
ATOM 1389 O O . ALA A 1 190 ? 12.253 -6.458 -10.639 1.00 98.75 190 ALA A O 1
ATOM 1390 N N . VAL A 1 191 ? 10.209 -5.543 -10.740 1.00 98.81 191 VAL A N 1
ATOM 1391 C CA . VAL A 1 191 ? 10.577 -4.280 -10.086 1.00 98.81 191 VAL A CA 1
ATOM 1392 C C . VAL A 1 191 ? 9.418 -3.750 -9.247 1.00 98.81 191 VAL A C 1
ATOM 1394 O O . VAL A 1 191 ? 8.259 -3.887 -9.645 1.00 98.81 191 VAL A O 1
ATOM 1397 N N . MET A 1 192 ? 9.717 -3.147 -8.095 1.00 98.75 192 MET A N 1
ATOM 1398 C CA . MET A 1 192 ? 8.711 -2.424 -7.318 1.00 98.75 192 MET A CA 1
ATOM 1399 C C . MET A 1 192 ? 8.419 -1.075 -7.985 1.00 98.75 192 MET A C 1
ATOM 1401 O O . MET A 1 192 ? 9.352 -0.357 -8.353 1.00 98.75 192 MET A O 1
ATOM 1405 N N . VAL A 1 193 ? 7.136 -0.730 -8.147 1.00 98.38 193 VAL A N 1
ATOM 1406 C CA . VAL A 1 193 ? 6.714 0.563 -8.718 1.00 98.38 193 VAL A CA 1
ATOM 1407 C C . VAL A 1 193 ? 5.625 1.216 -7.880 1.00 98.38 193 VAL A C 1
ATOM 1409 O O . VAL A 1 193 ? 4.594 0.606 -7.608 1.00 98.38 193 VAL A O 1
ATOM 1412 N N . ALA A 1 194 ? 5.825 2.489 -7.542 1.00 95.25 194 ALA A N 1
ATOM 1413 C CA . ALA A 1 194 ? 4.933 3.259 -6.684 1.00 95.25 194 ALA A CA 1
ATOM 1414 C C . ALA A 1 194 ? 4.716 4.694 -7.190 1.00 95.25 194 ALA A C 1
ATOM 1416 O O . ALA A 1 194 ? 5.466 5.214 -8.023 1.00 95.25 194 ALA A O 1
ATOM 1417 N N . TYR A 1 195 ? 3.713 5.360 -6.619 1.00 93.50 195 TYR A N 1
ATOM 1418 C CA . TYR A 1 195 ? 3.762 6.807 -6.420 1.00 93.50 195 TYR A CA 1
ATOM 1419 C C . TYR A 1 195 ? 4.413 7.109 -5.068 1.00 93.50 195 TYR A C 1
ATOM 1421 O O . TYR A 1 195 ? 4.250 6.350 -4.119 1.00 93.50 195 TYR A O 1
ATOM 1429 N N . MET A 1 196 ? 5.115 8.234 -4.980 1.00 90.44 196 MET A N 1
ATOM 1430 C CA . MET A 1 196 ? 5.707 8.757 -3.753 1.00 90.44 196 MET A CA 1
ATOM 1431 C C . MET A 1 196 ? 5.403 10.254 -3.641 1.00 90.44 196 MET A C 1
ATOM 1433 O O . MET A 1 196 ? 5.514 10.966 -4.640 1.00 90.44 196 MET A O 1
ATOM 1437 N N . GLY A 1 197 ? 5.051 10.731 -2.445 1.00 83.88 197 GLY A N 1
ATOM 1438 C CA . GLY A 1 197 ? 4.743 12.139 -2.161 1.00 83.88 197 GLY A CA 1
ATOM 1439 C C . GLY A 1 197 ? 3.314 12.375 -1.664 1.00 83.88 197 GLY A C 1
ATOM 1440 O O . GLY A 1 197 ? 2.607 11.429 -1.325 1.00 83.88 197 GLY A O 1
ATOM 1441 N N . ALA A 1 198 ? 2.900 13.643 -1.619 1.00 74.56 198 ALA A N 1
ATOM 1442 C CA . ALA A 1 198 ? 1.650 14.071 -0.989 1.00 74.56 198 ALA A CA 1
ATOM 1443 C C . ALA A 1 198 ? 0.399 13.554 -1.743 1.00 74.5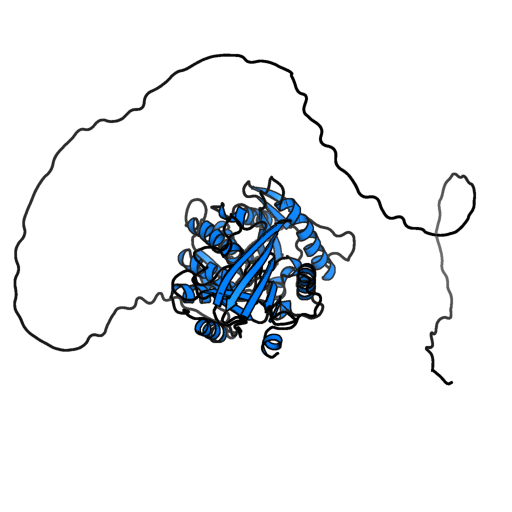6 198 ALA A C 1
ATOM 1445 O O . ALA A 1 198 ? 0.248 13.864 -2.934 1.00 74.56 198 ALA A O 1
ATOM 1446 N N . PRO A 1 199 ? -0.538 12.839 -1.082 1.00 68.94 199 PRO A N 1
ATOM 1447 C CA . PRO A 1 199 ? -1.731 12.277 -1.725 1.00 68.94 199 PRO A CA 1
ATOM 1448 C C . PRO A 1 199 ? -2.602 13.308 -2.458 1.00 68.94 199 PRO A C 1
ATOM 1450 O O . PRO A 1 199 ? -3.117 13.021 -3.543 1.00 68.94 199 PRO A O 1
ATOM 1453 N N . GLU A 1 200 ? -2.734 14.526 -1.917 1.00 69.62 200 GLU A N 1
ATOM 1454 C CA . GLU A 1 200 ? -3.531 15.594 -2.536 1.00 69.62 200 GLU A CA 1
ATOM 1455 C C . GLU A 1 200 ? -3.055 15.966 -3.947 1.00 69.62 200 GLU A C 1
ATOM 1457 O O . GLU A 1 200 ? -3.878 16.219 -4.829 1.00 69.62 200 GLU A O 1
ATOM 1462 N N . ALA A 1 201 ? -1.742 15.962 -4.195 1.00 75.44 201 ALA A N 1
ATOM 1463 C CA . ALA A 1 201 ? -1.189 16.330 -5.497 1.00 75.44 201 ALA A CA 1
ATOM 1464 C C . ALA A 1 201 ? -1.524 15.280 -6.578 1.00 75.44 201 ALA A C 1
ATOM 1466 O O . ALA A 1 201 ? -1.796 15.625 -7.734 1.00 75.44 201 ALA A O 1
ATOM 1467 N N . ILE A 1 202 ? -1.598 14.005 -6.180 1.00 76.31 202 ILE A N 1
ATOM 1468 C CA . ILE A 1 202 ? -1.903 12.859 -7.049 1.00 76.31 202 ILE A CA 1
ATOM 1469 C C . ILE A 1 202 ? -3.364 12.892 -7.534 1.00 76.31 202 ILE A C 1
ATOM 1471 O O . ILE A 1 202 ? -3.641 12.490 -8.665 1.00 76.31 202 ILE A O 1
ATOM 1475 N N . ASN A 1 203 ? -4.297 13.447 -6.745 1.00 75.19 203 ASN A N 1
ATOM 1476 C CA . ASN A 1 203 ? -5.723 13.571 -7.105 1.00 75.19 203 ASN A CA 1
ATOM 1477 C C . ASN A 1 203 ? -5.981 14.323 -8.431 1.00 75.19 203 ASN A C 1
ATOM 1479 O O . ASN A 1 203 ? -7.083 14.239 -8.970 1.00 75.19 203 ASN A O 1
ATOM 1483 N N . SER A 1 204 ? -4.999 15.070 -8.949 1.00 74.69 204 SER A N 1
ATOM 1484 C CA . SER A 1 204 ? -5.099 15.865 -10.184 1.00 74.69 204 SER A CA 1
ATOM 1485 C C . SER A 1 204 ? -4.703 15.120 -11.474 1.00 74.69 204 SER A C 1
ATOM 1487 O O . SER A 1 204 ? -4.740 15.703 -12.561 1.00 74.69 204 SER A O 1
ATOM 1489 N N . VAL A 1 205 ? -4.282 13.854 -11.372 1.00 84.19 205 VAL A N 1
ATOM 1490 C CA . VAL A 1 205 ? -3.553 13.157 -12.440 1.00 84.19 205 VAL A CA 1
ATOM 1491 C C . VAL A 1 205 ? -4.403 12.137 -13.193 1.00 84.19 205 VAL A C 1
ATOM 1493 O O . VAL A 1 205 ? -4.851 11.140 -12.637 1.00 84.19 205 VAL A O 1
ATOM 1496 N N . ALA A 1 206 ? -4.516 12.324 -14.510 1.00 90.81 206 ALA A N 1
ATOM 1497 C CA . ALA A 1 206 ? -5.254 11.418 -15.392 1.00 90.81 206 ALA A CA 1
ATOM 1498 C C . ALA A 1 206 ? -4.525 10.097 -15.724 1.00 90.81 206 ALA A C 1
ATOM 1500 O O . ALA A 1 206 ? -5.174 9.091 -15.991 1.00 90.81 206 ALA A O 1
ATOM 1501 N N . TYR A 1 207 ? -3.188 10.078 -15.757 1.00 95.44 207 TYR A N 1
ATOM 1502 C CA . TYR A 1 207 ? -2.392 8.897 -16.126 1.00 95.44 207 TYR A CA 1
ATOM 1503 C C . TYR A 1 207 ? -1.134 8.802 -15.259 1.00 95.44 207 TYR A C 1
ATOM 1505 O O . TYR A 1 207 ? -0.521 9.838 -15.015 1.00 95.44 207 TYR A O 1
ATOM 1513 N N . PRO A 1 208 ? -0.675 7.600 -14.866 1.00 96.38 208 PRO A N 1
ATOM 1514 C CA . PRO A 1 208 ? 0.498 7.442 -14.014 1.00 96.38 208 PRO A CA 1
ATOM 1515 C C . PRO A 1 208 ? 1.805 7.619 -14.811 1.00 96.38 208 PRO A C 1
ATOM 1517 O O . PRO A 1 208 ? 2.578 6.673 -14.948 1.00 96.38 208 PRO A O 1
ATOM 1520 N N . ILE A 1 209 ? 2.055 8.817 -15.363 1.00 97.12 209 ILE A N 1
ATOM 1521 C CA . ILE A 1 209 ? 3.214 9.112 -16.230 1.00 97.12 209 ILE A CA 1
ATOM 1522 C C . ILE A 1 209 ? 4.518 8.812 -15.489 1.00 97.12 209 ILE A C 1
ATOM 1524 O O . ILE A 1 209 ? 5.317 8.000 -15.948 1.00 97.12 209 ILE A O 1
ATOM 1528 N N . GLY A 1 210 ? 4.689 9.407 -14.305 1.00 96.94 210 GLY A N 1
ATOM 1529 C CA . GLY A 1 210 ? 5.854 9.178 -13.446 1.00 96.94 210 GLY A CA 1
ATOM 1530 C C . GLY A 1 210 ? 6.138 7.685 -13.207 1.00 96.94 210 GLY A C 1
ATOM 1531 O O . GLY A 1 210 ? 7.213 7.220 -13.584 1.00 96.94 210 GLY A O 1
ATOM 1532 N N . PRO A 1 211 ? 5.203 6.906 -12.621 1.00 98.06 211 PRO A N 1
ATOM 1533 C CA . PRO A 1 211 ? 5.419 5.478 -12.368 1.00 98.06 211 PRO A CA 1
ATOM 1534 C C . PRO A 1 211 ? 5.731 4.663 -13.635 1.00 98.06 211 PRO A C 1
ATOM 1536 O O . PRO A 1 211 ? 6.620 3.811 -13.621 1.00 98.06 211 PRO A O 1
ATOM 1539 N N . VAL A 1 212 ? 5.056 4.957 -14.753 1.00 98.69 212 VAL A N 1
ATOM 1540 C CA . VAL A 1 212 ? 5.296 4.299 -16.049 1.00 98.69 212 VAL A CA 1
ATOM 1541 C C . VAL A 1 212 ? 6.703 4.577 -16.571 1.00 98.69 212 VAL A C 1
ATOM 1543 O O . VAL A 1 212 ? 7.386 3.651 -17.007 1.00 98.69 212 VAL A O 1
ATOM 1546 N N . GLU A 1 213 ? 7.157 5.827 -16.537 1.00 98.62 213 GLU A N 1
ATOM 1547 C CA . GLU A 1 213 ? 8.464 6.204 -17.080 1.00 98.62 213 GLU A CA 1
ATOM 1548 C C . GLU A 1 213 ? 9.624 5.853 -16.131 1.00 98.62 213 GLU A C 1
ATOM 1550 O O . GLU A 1 213 ? 10.729 5.562 -16.597 1.00 98.62 213 GLU A O 1
ATOM 1555 N N . ALA A 1 214 ? 9.374 5.752 -14.819 1.00 98.62 214 ALA A N 1
ATOM 1556 C CA . ALA A 1 214 ? 10.310 5.156 -13.864 1.00 98.62 214 ALA A CA 1
ATOM 1557 C C . ALA A 1 214 ? 10.524 3.659 -14.166 1.00 98.62 214 ALA A C 1
ATOM 1559 O O . ALA A 1 214 ? 11.660 3.208 -14.331 1.00 98.62 214 ALA A O 1
ATOM 1560 N N . ALA A 1 215 ? 9.438 2.901 -14.357 1.00 98.75 215 ALA A N 1
ATOM 1561 C CA . ALA A 1 215 ? 9.501 1.497 -14.763 1.00 98.75 215 ALA A CA 1
ATOM 1562 C C . ALA A 1 215 ? 10.123 1.312 -16.164 1.00 98.75 215 ALA A C 1
ATOM 1564 O O . ALA A 1 215 ? 10.908 0.385 -16.380 1.00 98.75 215 ALA A O 1
ATOM 1565 N N . ARG A 1 216 ? 9.862 2.227 -17.112 1.00 98.56 216 ARG A N 1
ATOM 1566 C CA . ARG A 1 216 ? 10.524 2.233 -18.428 1.00 98.56 216 ARG A CA 1
ATOM 1567 C C . ARG A 1 216 ? 12.031 2.465 -18.310 1.00 98.56 216 ARG A C 1
ATOM 1569 O O . ARG A 1 216 ? 12.792 1.827 -19.034 1.00 98.56 216 ARG A O 1
ATOM 1576 N N . ALA A 1 217 ? 12.483 3.339 -17.411 1.00 98.38 217 ALA A N 1
ATOM 1577 C CA . ALA A 1 217 ? 13.910 3.563 -17.180 1.00 98.38 217 ALA A CA 1
ATOM 1578 C C . ALA A 1 217 ? 14.613 2.290 -16.668 1.00 98.38 217 ALA A C 1
ATOM 1580 O O . ALA A 1 217 ? 15.688 1.938 -17.161 1.00 98.38 217 ALA A O 1
ATOM 1581 N N . VAL A 1 218 ? 13.960 1.542 -15.771 1.00 98.50 218 VAL A N 1
ATOM 1582 C CA . VAL A 1 218 ? 14.415 0.214 -15.329 1.00 98.50 218 VAL A CA 1
ATOM 1583 C C . VAL A 1 218 ? 14.453 -0.779 -16.493 1.00 98.50 218 VAL A C 1
ATOM 1585 O O . VAL A 1 218 ? 15.471 -1.437 -16.699 1.00 98.50 218 VAL A O 1
ATOM 1588 N N . GLN A 1 219 ? 13.392 -0.853 -17.303 1.00 98.25 219 GLN A N 1
ATOM 1589 C CA . GLN A 1 219 ? 13.338 -1.722 -18.484 1.00 98.25 219 GLN A CA 1
ATOM 1590 C C . GLN A 1 219 ? 14.484 -1.415 -19.469 1.00 98.25 219 GLN A C 1
ATOM 1592 O O . GLN A 1 219 ? 15.159 -2.332 -19.933 1.00 98.25 219 GLN A O 1
ATOM 1597 N N . GLN A 1 220 ? 14.767 -0.134 -19.736 1.00 97.88 220 GLN A N 1
ATOM 1598 C CA . GLN A 1 220 ? 15.894 0.307 -20.571 1.00 97.88 220 GLN A CA 1
ATOM 1599 C C . GLN A 1 220 ? 17.250 -0.124 -19.985 1.00 97.88 220 GLN A C 1
ATOM 1601 O O . GLN A 1 220 ? 18.101 -0.643 -20.713 1.00 97.88 220 GLN A O 1
ATOM 1606 N N . ARG A 1 221 ? 17.451 0.046 -18.669 1.00 96.94 221 ARG A N 1
ATOM 1607 C CA . ARG A 1 221 ? 18.672 -0.386 -17.967 1.00 96.94 221 ARG A CA 1
ATOM 1608 C C . ARG A 1 221 ? 18.865 -1.900 -18.058 1.00 96.94 221 ARG A C 1
ATOM 1610 O O . ARG A 1 221 ? 19.976 -2.339 -18.348 1.00 96.94 221 ARG A O 1
ATOM 1617 N N . LEU A 1 222 ? 17.805 -2.685 -17.875 1.00 97.75 222 LEU A N 1
ATOM 1618 C CA . LEU A 1 222 ? 17.852 -4.145 -17.967 1.00 97.75 222 LEU A CA 1
ATOM 1619 C C . LEU A 1 222 ? 18.151 -4.632 -19.387 1.00 97.75 222 LEU A C 1
ATOM 1621 O O . LEU A 1 222 ? 19.039 -5.466 -19.559 1.00 97.75 222 LEU A O 1
ATOM 1625 N N . VAL A 1 223 ? 17.523 -4.044 -20.409 1.00 97.50 223 VAL A N 1
ATOM 1626 C CA . VAL A 1 223 ? 17.814 -4.372 -21.816 1.00 97.50 223 VAL A CA 1
ATOM 1627 C C . VAL A 1 223 ? 19.286 -4.109 -22.155 1.00 97.50 223 VAL A C 1
ATOM 1629 O O . VAL A 1 223 ? 19.916 -4.938 -22.807 1.00 97.50 223 VAL A O 1
ATOM 1632 N N . SER A 1 224 ? 19.885 -3.025 -21.642 1.00 97.06 224 SER A N 1
ATOM 1633 C CA . SER A 1 224 ? 21.327 -2.758 -21.823 1.00 97.06 224 SER A CA 1
ATOM 1634 C C . SER A 1 224 ? 22.258 -3.755 -21.106 1.00 97.06 224 SER A C 1
ATOM 1636 O O . SER A 1 224 ? 23.452 -3.788 -21.387 1.00 97.06 224 SER A O 1
ATOM 1638 N N . GLN A 1 225 ? 21.713 -4.587 -20.211 1.00 96.62 225 GLN A N 1
ATOM 1639 C CA . GLN A 1 225 ? 22.397 -5.684 -19.515 1.00 96.62 225 GLN A CA 1
ATOM 1640 C C . GLN A 1 225 ? 22.043 -7.070 -20.091 1.00 96.62 225 GLN A C 1
ATOM 1642 O O . GLN A 1 225 ? 22.462 -8.081 -19.533 1.00 96.62 225 GLN A O 1
ATOM 1647 N N . GLY A 1 226 ? 21.251 -7.148 -21.170 1.00 97.50 226 GLY A N 1
ATOM 1648 C CA . GLY A 1 226 ? 20.752 -8.418 -21.713 1.00 97.50 226 GLY A CA 1
ATOM 1649 C C . GLY A 1 226 ? 19.685 -9.103 -20.844 1.00 97.50 226 GLY A C 1
ATOM 1650 O O . GLY A 1 226 ? 19.471 -10.305 -20.979 1.00 97.50 226 GLY A O 1
ATOM 1651 N N . ARG A 1 227 ? 19.030 -8.354 -19.947 1.00 97.94 227 ARG A N 1
ATOM 1652 C CA . ARG A 1 227 ? 17.968 -8.818 -19.038 1.00 97.94 227 ARG A CA 1
ATOM 1653 C C . ARG A 1 227 ? 16.612 -8.253 -19.470 1.00 97.94 227 ARG A C 1
ATOM 1655 O O . ARG A 1 227 ? 16.540 -7.197 -20.097 1.00 97.94 227 ARG A O 1
ATOM 1662 N N . THR A 1 228 ? 15.531 -8.926 -19.087 1.00 98.12 228 THR A N 1
ATOM 1663 C CA . THR A 1 228 ? 14.156 -8.544 -19.453 1.00 98.12 228 THR A CA 1
ATOM 1664 C C . THR A 1 228 ? 13.350 -8.240 -18.201 1.00 98.12 228 THR A C 1
ATOM 1666 O O . THR A 1 228 ? 13.310 -9.065 -17.293 1.00 98.12 228 THR A O 1
ATOM 1669 N N . LEU A 1 229 ? 12.687 -7.082 -18.156 1.00 98.75 229 LEU A N 1
ATOM 1670 C CA . LEU A 1 229 ? 11.653 -6.810 -17.157 1.00 98.75 229 LEU A CA 1
ATOM 1671 C C . LEU A 1 229 ? 10.352 -7.488 -17.596 1.00 98.75 229 LEU A C 1
ATOM 1673 O O . LEU A 1 229 ? 9.901 -7.232 -18.712 1.00 98.75 229 LEU A O 1
ATOM 1677 N N . ALA A 1 230 ? 9.763 -8.310 -16.730 1.00 98.75 230 ALA A N 1
ATOM 1678 C CA . ALA A 1 230 ? 8.510 -9.025 -16.990 1.00 98.75 230 ALA A CA 1
ATOM 1679 C C . ALA A 1 230 ? 7.408 -8.699 -15.963 1.00 98.75 230 ALA A C 1
ATOM 1681 O O . ALA A 1 230 ? 6.223 -8.773 -16.297 1.00 98.75 230 ALA A O 1
ATOM 1682 N N . TYR A 1 231 ? 7.779 -8.286 -14.743 1.00 98.88 231 TYR A N 1
ATOM 1683 C CA . TYR A 1 231 ? 6.841 -8.151 -13.625 1.00 98.88 231 TYR A CA 1
ATOM 1684 C C . TYR A 1 231 ? 6.905 -6.792 -12.917 1.00 98.88 231 TYR A C 1
ATOM 1686 O O . TYR A 1 231 ? 7.976 -6.212 -12.729 1.00 98.88 231 TYR A O 1
ATOM 1694 N N . ILE A 1 232 ? 5.746 -6.327 -12.452 1.00 98.88 232 ILE A N 1
ATOM 1695 C CA . ILE A 1 232 ? 5.591 -5.234 -11.490 1.00 98.88 232 ILE A CA 1
ATOM 1696 C C . ILE A 1 232 ? 5.188 -5.820 -10.134 1.00 98.88 232 ILE A C 1
ATOM 1698 O O . ILE A 1 232 ? 4.236 -6.597 -10.046 1.00 98.88 232 ILE A O 1
ATOM 1702 N N . ALA A 1 233 ? 5.890 -5.422 -9.077 1.00 98.69 233 ALA A N 1
ATOM 1703 C CA . ALA A 1 233 ? 5.516 -5.709 -7.698 1.00 98.69 233 ALA A CA 1
ATOM 1704 C C . ALA A 1 233 ? 4.886 -4.448 -7.060 1.00 98.69 233 ALA A C 1
ATOM 1706 O O . ALA A 1 233 ? 5.507 -3.380 -7.108 1.00 98.69 233 ALA A O 1
ATOM 1707 N N . PRO A 1 234 ? 3.674 -4.522 -6.482 1.00 98.56 234 PRO A N 1
ATOM 1708 C CA . PRO A 1 234 ? 3.131 -3.444 -5.658 1.00 98.56 234 PRO A CA 1
ATOM 1709 C C . PRO A 1 234 ? 4.013 -3.206 -4.418 1.00 98.56 234 PRO A C 1
ATOM 1711 O O . PRO A 1 234 ? 4.408 -4.185 -3.794 1.00 98.56 234 PRO A O 1
ATOM 1714 N N . PRO A 1 235 ? 4.301 -1.955 -4.011 1.00 97.88 235 PRO A N 1
ATOM 1715 C CA . PRO A 1 235 ? 5.079 -1.674 -2.800 1.00 97.88 235 PRO A CA 1
ATOM 1716 C C . PRO A 1 235 ? 4.448 -2.281 -1.546 1.00 97.88 235 PRO A C 1
ATOM 1718 O O . PRO A 1 235 ? 5.144 -2.844 -0.708 1.00 97.88 235 PRO A O 1
ATOM 1721 N N . GLU A 1 236 ? 3.132 -2.148 -1.428 1.00 98.31 236 GLU A N 1
ATOM 1722 C CA . GLU A 1 236 ? 2.375 -2.341 -0.199 1.00 98.31 236 GLU A CA 1
ATOM 1723 C C . GLU A 1 236 ? 0.891 -2.577 -0.524 1.00 98.31 236 GLU A C 1
ATOM 1725 O O . GLU A 1 236 ? 0.440 -2.301 -1.645 1.00 98.31 236 GLU A O 1
ATOM 1730 N N . SER A 1 237 ? 0.111 -3.041 0.454 1.00 98.75 237 SER A N 1
ATOM 1731 C CA . SER A 1 237 ? -1.344 -3.126 0.304 1.00 98.75 237 SER A CA 1
ATOM 1732 C C . SER A 1 237 ? -1.961 -1.732 0.406 1.00 98.75 237 SER A C 1
ATOM 1734 O O . SER A 1 237 ? -1.913 -1.120 1.465 1.00 98.75 237 SER A O 1
ATOM 1736 N N . GLY A 1 238 ? -2.574 -1.238 -0.671 1.00 97.88 238 GLY A N 1
ATOM 1737 C CA . GLY A 1 238 ? -3.154 0.107 -0.709 1.00 97.88 238 GLY A CA 1
ATOM 1738 C C . GLY A 1 238 ? -4.008 0.349 -1.951 1.00 97.88 238 GLY A C 1
ATOM 1739 O O . GLY A 1 238 ? -3.822 -0.309 -2.979 1.00 97.88 238 GLY A O 1
ATOM 1740 N N . ALA A 1 239 ? -4.954 1.291 -1.876 1.00 97.38 239 ALA A N 1
ATOM 1741 C CA . ALA A 1 239 ? -5.850 1.594 -2.994 1.00 97.38 239 ALA A CA 1
ATOM 1742 C C . ALA A 1 239 ? -5.075 2.122 -4.208 1.00 97.38 239 ALA A C 1
ATOM 1744 O O . ALA A 1 239 ? -5.276 1.655 -5.330 1.00 97.38 239 ALA A O 1
ATOM 1745 N N . LEU A 1 240 ? -4.156 3.064 -3.980 1.00 94.94 240 LEU A N 1
ATOM 1746 C CA . LEU A 1 240 ? -3.327 3.629 -5.037 1.00 94.94 240 LEU A CA 1
ATOM 1747 C C . LEU A 1 240 ? -2.192 2.677 -5.430 1.00 94.94 240 LEU A C 1
ATOM 1749 O O . LEU A 1 240 ? -1.926 2.530 -6.620 1.00 94.94 240 LEU A O 1
ATOM 1753 N N . GLY A 1 241 ? -1.563 1.998 -4.462 1.00 95.62 241 GLY A N 1
ATOM 1754 C CA . GLY A 1 241 ? -0.457 1.060 -4.705 1.00 95.62 241 GLY A CA 1
ATOM 1755 C C . GLY A 1 241 ? -0.819 -0.044 -5.704 1.00 95.62 241 GLY A C 1
ATOM 1756 O O . GLY A 1 241 ? -0.141 -0.212 -6.722 1.00 95.62 241 GLY A O 1
ATOM 1757 N N . PHE A 1 242 ? -1.942 -0.737 -5.482 1.00 98.56 242 PHE A N 1
ATOM 1758 C CA . PHE A 1 242 ? -2.414 -1.772 -6.406 1.00 98.56 242 PHE A CA 1
ATOM 1759 C C . PHE A 1 242 ? -2.858 -1.206 -7.760 1.00 98.56 242 PHE A C 1
ATOM 1761 O O . PHE A 1 242 ? -2.517 -1.771 -8.800 1.00 98.56 242 PHE A O 1
ATOM 1768 N N . VAL A 1 243 ? -3.575 -0.075 -7.781 1.00 98.38 243 VAL A N 1
ATOM 1769 C CA . VAL A 1 243 ? -4.013 0.552 -9.039 1.00 98.38 243 VAL A CA 1
ATOM 1770 C C . VAL A 1 243 ? -2.816 0.983 -9.889 1.00 98.38 243 VAL A C 1
ATOM 1772 O O . VAL A 1 243 ? -2.781 0.681 -11.079 1.00 98.38 243 VAL A O 1
ATOM 1775 N N . VAL A 1 244 ? -1.801 1.622 -9.303 1.00 98.25 244 VAL A N 1
ATOM 1776 C CA . VAL A 1 244 ? -0.580 2.023 -10.021 1.00 98.25 244 VAL A CA 1
ATOM 1777 C C . VAL A 1 244 ? 0.135 0.809 -10.608 1.00 98.25 244 VAL A C 1
ATOM 1779 O O . VAL A 1 244 ? 0.482 0.845 -11.788 1.00 98.25 244 VAL A O 1
ATOM 1782 N N . ALA A 1 245 ? 0.296 -0.276 -9.842 1.00 98.69 245 ALA A N 1
ATOM 1783 C CA . ALA A 1 245 ? 0.938 -1.496 -10.330 1.00 98.69 245 ALA A CA 1
ATOM 1784 C C . ALA A 1 245 ? 0.228 -2.068 -11.573 1.00 98.69 245 ALA A C 1
ATOM 1786 O O . ALA A 1 245 ? 0.876 -2.332 -12.589 1.00 98.69 245 ALA A O 1
ATOM 1787 N N . VAL A 1 246 ? -1.106 -2.174 -11.532 1.00 98.81 246 VAL A N 1
ATOM 1788 C CA . VAL A 1 246 ? -1.929 -2.653 -12.658 1.00 98.81 246 VAL A CA 1
ATOM 1789 C C . VAL A 1 246 ? -1.826 -1.723 -13.868 1.00 98.81 246 VAL A C 1
ATOM 1791 O O . VAL A 1 246 ? -1.602 -2.186 -14.984 1.00 98.81 246 VAL A O 1
ATOM 1794 N N . LEU A 1 247 ? -1.933 -0.406 -13.679 1.00 98.75 247 LEU A N 1
ATOM 1795 C CA . LEU A 1 247 ? -1.882 0.550 -14.789 1.00 98.75 247 LEU A CA 1
ATOM 1796 C C . LEU A 1 247 ? -0.493 0.622 -15.444 1.00 98.75 247 LEU A C 1
ATOM 1798 O O . LEU A 1 247 ? -0.395 0.741 -16.667 1.00 98.75 247 LEU A O 1
ATOM 1802 N N . VAL A 1 248 ? 0.585 0.513 -14.663 1.00 98.88 248 VAL A N 1
ATOM 1803 C CA . VAL A 1 248 ? 1.956 0.429 -15.193 1.00 98.88 248 VAL A CA 1
ATOM 1804 C C . VAL A 1 248 ? 2.141 -0.864 -15.988 1.00 98.88 248 VAL A C 1
ATOM 1806 O O . VAL A 1 248 ? 2.644 -0.817 -17.114 1.00 98.88 248 VAL A O 1
ATOM 1809 N N . ALA A 1 249 ? 1.669 -1.994 -15.456 1.00 98.81 249 ALA A N 1
ATOM 1810 C CA . ALA A 1 249 ? 1.716 -3.284 -16.133 1.00 98.81 249 ALA A CA 1
ATOM 1811 C C . ALA A 1 249 ? 0.944 -3.267 -17.467 1.00 98.81 249 ALA A C 1
ATOM 1813 O O . ALA A 1 249 ? 1.523 -3.577 -18.512 1.00 98.81 249 ALA A O 1
ATOM 1814 N N . ALA A 1 250 ? -0.298 -2.764 -17.472 1.00 98.75 250 ALA A N 1
ATOM 1815 C CA . ALA A 1 250 ? -1.101 -2.567 -18.683 1.00 98.75 250 ALA A CA 1
ATOM 1816 C C . ALA A 1 250 ? -0.396 -1.683 -19.723 1.00 98.75 250 ALA A C 1
ATOM 1818 O O . ALA A 1 250 ? -0.449 -1.950 -20.923 1.00 98.75 250 ALA A O 1
ATOM 1819 N N . LYS A 1 251 ? 0.266 -0.608 -19.279 1.00 98.75 251 LYS A N 1
ATOM 1820 C CA . LYS A 1 251 ? 0.941 0.353 -20.160 1.00 98.75 251 LYS A CA 1
ATOM 1821 C C . LYS A 1 251 ? 2.223 -0.201 -20.789 1.00 98.75 251 LYS A C 1
ATOM 1823 O O . LYS A 1 251 ? 2.560 0.200 -21.905 1.00 98.75 251 LYS A O 1
ATOM 1828 N N . LEU A 1 252 ? 2.945 -1.068 -20.083 1.00 98.69 252 LEU A N 1
ATOM 1829 C CA . LEU A 1 252 ? 4.248 -1.591 -20.508 1.00 98.69 252 LEU A CA 1
ATOM 1830 C C . LEU A 1 252 ? 4.205 -3.025 -21.059 1.00 98.69 252 LEU A C 1
ATOM 1832 O O . LEU A 1 252 ? 5.218 -3.481 -21.584 1.00 98.69 252 LEU A O 1
ATOM 1836 N N . GLY A 1 253 ? 3.057 -3.709 -20.988 1.00 98.31 253 GLY A N 1
ATOM 1837 C CA . GLY A 1 253 ? 2.928 -5.110 -21.405 1.00 98.31 253 GLY A CA 1
ATOM 1838 C C . GLY A 1 253 ? 3.589 -6.076 -20.420 1.00 98.31 253 GLY A C 1
ATOM 1839 O O . GLY A 1 253 ? 4.219 -7.041 -20.839 1.00 98.31 253 GLY A O 1
ATOM 1840 N N . LEU A 1 254 ? 3.490 -5.771 -19.124 1.00 98.75 254 LEU A N 1
ATOM 1841 C CA . LEU A 1 254 ? 4.056 -6.554 -18.023 1.00 98.75 254 LEU A CA 1
ATOM 1842 C C . LEU A 1 254 ? 2.933 -7.239 -17.231 1.00 98.75 254 LEU A C 1
ATOM 1844 O O . LEU A 1 254 ? 1.754 -6.925 -17.407 1.00 98.75 254 LEU A O 1
ATOM 1848 N N . LYS A 1 255 ? 3.311 -8.143 -16.328 1.00 98.81 255 LYS A N 1
ATOM 1849 C CA . LYS A 1 255 ? 2.406 -8.824 -15.390 1.00 98.81 255 LYS A CA 1
ATOM 1850 C C . LYS A 1 255 ? 2.534 -8.214 -13.986 1.00 98.81 255 LYS A C 1
ATOM 1852 O O . LYS A 1 255 ? 3.554 -7.600 -13.678 1.00 98.81 255 LYS A O 1
ATOM 1857 N N . VAL A 1 256 ? 1.538 -8.382 -13.120 1.00 98.88 256 VAL A N 1
ATOM 1858 C CA . VAL A 1 256 ? 1.607 -7.981 -11.697 1.00 98.88 256 VAL A CA 1
ATOM 1859 C C . VAL A 1 256 ? 1.868 -9.212 -10.825 1.00 98.88 256 VAL A C 1
ATOM 1861 O O . VAL A 1 256 ? 1.349 -10.286 -11.113 1.00 98.88 256 VAL A O 1
ATOM 1864 N N . ILE A 1 257 ? 2.661 -9.084 -9.762 1.00 98.69 257 ILE A N 1
ATOM 1865 C CA . ILE A 1 257 ? 2.837 -10.162 -8.774 1.00 98.69 257 ILE A CA 1
ATOM 1866 C C . ILE A 1 257 ? 1.747 -10.070 -7.699 1.00 98.69 257 ILE A C 1
ATOM 1868 O O . ILE A 1 257 ? 1.496 -8.995 -7.159 1.00 98.69 257 ILE A O 1
ATOM 1872 N N . ASP A 1 258 ? 1.120 -11.199 -7.358 1.00 98.69 258 ASP A N 1
ATOM 1873 C CA . ASP A 1 258 ? 0.146 -11.305 -6.266 1.00 98.69 258 ASP A CA 1
ATOM 1874 C C . ASP A 1 258 ? 0.837 -11.400 -4.895 1.00 98.69 258 ASP A C 1
ATOM 1876 O O . ASP A 1 258 ? 0.945 -12.463 -4.271 1.00 98.69 258 ASP A O 1
ATOM 1880 N N . GLY A 1 259 ? 1.353 -10.264 -4.448 1.00 98.19 259 GLY A N 1
ATOM 1881 C CA . GLY A 1 259 ? 2.039 -10.069 -3.178 1.00 98.19 259 GLY A CA 1
ATOM 1882 C C . GLY A 1 259 ? 2.596 -8.652 -3.109 1.00 98.19 259 GLY A C 1
ATOM 1883 O O . GLY A 1 259 ? 2.771 -8.006 -4.139 1.00 98.19 259 GLY A O 1
ATOM 1884 N N . ASP A 1 260 ? 2.881 -8.170 -1.907 1.00 98.75 260 ASP A N 1
ATOM 1885 C CA . ASP A 1 260 ? 3.464 -6.846 -1.692 1.00 98.75 260 ASP A CA 1
ATOM 1886 C C . ASP A 1 260 ? 4.413 -6.853 -0.486 1.00 98.75 260 ASP A C 1
ATOM 1888 O O . ASP A 1 260 ? 4.600 -7.883 0.169 1.00 98.75 260 ASP A O 1
ATOM 1892 N N . GLY A 1 261 ? 5.054 -5.715 -0.225 1.00 98.44 261 GLY A N 1
ATOM 1893 C CA . GLY A 1 261 ? 6.109 -5.598 0.770 1.00 98.44 261 GLY A CA 1
ATOM 1894 C C . GLY A 1 261 ? 5.664 -5.599 2.235 1.00 98.44 261 GLY A C 1
ATOM 1895 O O . GLY A 1 261 ? 6.541 -5.605 3.094 1.00 98.44 261 GLY A O 1
ATOM 1896 N N . ALA A 1 262 ? 4.368 -5.564 2.569 1.00 98.69 262 ALA A N 1
ATOM 1897 C CA . ALA A 1 262 ? 3.948 -5.482 3.977 1.00 98.69 262 ALA A CA 1
ATOM 1898 C C . ALA A 1 262 ? 2.581 -6.093 4.335 1.00 98.69 262 ALA A C 1
ATOM 1900 O O . ALA A 1 262 ? 2.301 -6.318 5.512 1.00 98.69 262 ALA A O 1
ATOM 1901 N N . GLY A 1 263 ? 1.694 -6.340 3.372 1.00 98.44 263 GLY A N 1
ATOM 1902 C CA . GLY A 1 263 ? 0.305 -6.744 3.622 1.00 98.44 263 GLY A CA 1
ATOM 1903 C C . GLY A 1 263 ? -0.587 -5.642 4.219 1.00 98.44 263 GLY A C 1
ATOM 1904 O O . GLY A 1 263 ? -1.785 -5.867 4.408 1.00 98.44 263 GLY A O 1
ATOM 1905 N N . ARG A 1 264 ? -0.006 -4.465 4.469 1.00 98.75 264 ARG A N 1
ATOM 1906 C CA . ARG A 1 264 ? -0.607 -3.175 4.837 1.00 98.75 264 ARG A CA 1
ATOM 1907 C C . ARG A 1 264 ? 0.154 -2.064 4.114 1.00 98.75 264 ARG A C 1
ATOM 1909 O O . ARG A 1 264 ? 1.215 -2.355 3.571 1.00 98.75 264 ARG A O 1
ATOM 1916 N N . ALA A 1 265 ? -0.322 -0.823 4.156 1.00 98.25 265 ALA A N 1
ATOM 1917 C CA . ALA A 1 265 ? 0.510 0.327 3.800 1.00 98.25 265 ALA A CA 1
ATOM 1918 C C . ALA A 1 265 ? 1.435 0.719 4.961 1.00 98.25 265 ALA A C 1
ATOM 1920 O O . ALA A 1 265 ? 1.127 0.426 6.129 1.00 98.25 265 ALA A O 1
ATOM 1921 N N . VAL A 1 266 ? 2.560 1.365 4.651 1.00 97.25 266 VAL A N 1
ATOM 1922 C CA . VAL A 1 266 ? 3.591 1.755 5.622 1.00 97.25 266 VAL A CA 1
ATOM 1923 C C . VAL A 1 266 ? 4.116 3.180 5.370 1.00 97.25 266 VAL A C 1
ATOM 1925 O O . VAL A 1 266 ? 4.332 3.552 4.218 1.00 97.25 266 VAL A O 1
ATOM 1928 N N . PRO A 1 267 ? 4.440 3.954 6.426 1.00 92.25 267 PRO A N 1
ATOM 1929 C CA . PRO A 1 267 ? 5.001 5.295 6.254 1.00 92.25 267 PRO A CA 1
ATOM 1930 C C . PRO A 1 267 ? 6.328 5.333 5.486 1.00 92.25 267 PRO A C 1
ATOM 1932 O O . PRO A 1 267 ? 6.639 6.343 4.841 1.00 92.25 267 PRO A O 1
ATOM 1935 N N . SER A 1 268 ? 7.140 4.266 5.574 1.00 91.88 268 SER A N 1
ATOM 1936 C CA . SER A 1 268 ? 8.535 4.295 5.133 1.00 91.88 268 SER A CA 1
ATOM 1937 C C . SER A 1 268 ? 9.070 3.015 4.472 1.00 91.88 268 SER A C 1
ATOM 1939 O O . SER A 1 268 ? 8.722 1.889 4.829 1.00 91.88 268 SER A O 1
ATOM 1941 N N . LEU A 1 269 ? 9.986 3.188 3.511 1.00 93.44 269 LEU A N 1
ATOM 1942 C CA . LEU A 1 269 ? 10.623 2.102 2.749 1.00 93.44 269 LEU A CA 1
ATOM 1943 C C . LEU A 1 269 ? 11.287 0.990 3.597 1.00 93.44 269 LEU A C 1
ATOM 1945 O O . LEU A 1 269 ? 11.158 -0.173 3.201 1.00 93.44 269 LEU A O 1
ATOM 1949 N N . PRO A 1 270 ? 11.989 1.250 4.725 1.00 94.19 270 PRO A N 1
ATOM 1950 C CA . PRO A 1 270 ? 12.584 0.178 5.532 1.00 94.19 270 PRO A CA 1
ATOM 1951 C C . PRO A 1 270 ? 11.555 -0.718 6.246 1.00 94.19 270 PRO A C 1
ATOM 1953 O O . PRO A 1 270 ? 11.920 -1.802 6.703 1.00 94.19 270 PRO A O 1
ATOM 1956 N N . MET A 1 271 ? 10.275 -0.329 6.296 1.00 97.31 271 MET A N 1
ATOM 1957 C CA . MET A 1 271 ? 9.189 -1.174 6.813 1.00 97.31 271 MET A CA 1
ATOM 1958 C C . MET A 1 271 ? 8.703 -2.233 5.802 1.00 97.31 271 MET A C 1
ATOM 1960 O O . MET A 1 271 ? 7.847 -3.047 6.144 1.00 97.31 271 MET A O 1
ATOM 1964 N N . LEU A 1 272 ? 9.245 -2.256 4.577 1.00 98.44 272 LEU A N 1
ATOM 1965 C CA . LEU A 1 272 ? 8.891 -3.229 3.540 1.00 98.44 272 LEU A CA 1
ATOM 1966 C C . LEU A 1 272 ? 9.852 -4.431 3.505 1.00 98.44 272 LEU A C 1
ATOM 1968 O O . LEU A 1 272 ? 11.071 -4.301 3.660 1.00 98.44 272 LEU A O 1
ATOM 1972 N N . THR A 1 273 ? 9.324 -5.618 3.194 1.00 98.56 273 THR A N 1
ATOM 1973 C CA . THR A 1 273 ? 10.088 -6.875 3.103 1.00 98.56 273 THR A CA 1
ATOM 1974 C C . THR A 1 273 ? 11.176 -6.847 2.033 1.00 98.56 273 THR A C 1
ATOM 1976 O O . THR A 1 273 ? 12.158 -7.570 2.169 1.00 98.56 273 THR A O 1
ATOM 1979 N N . TYR A 1 274 ? 11.082 -5.978 1.020 1.00 98.19 274 TYR A N 1
ATOM 1980 C CA . TYR A 1 274 ? 12.167 -5.735 0.062 1.00 98.19 274 TYR A CA 1
ATOM 1981 C C . TYR A 1 274 ? 13.446 -5.235 0.750 1.00 98.19 274 TYR A C 1
ATOM 1983 O O . TYR A 1 274 ? 14.529 -5.787 0.530 1.00 98.19 2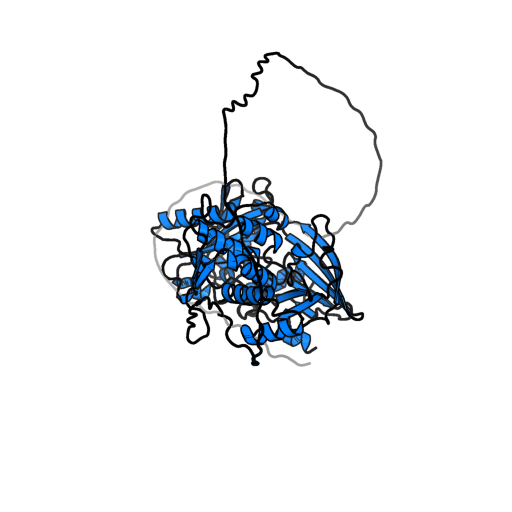74 TYR A O 1
ATOM 1991 N N . ALA A 1 275 ? 13.316 -4.229 1.624 1.00 96.88 275 ALA A N 1
ATOM 1992 C CA . ALA A 1 275 ? 14.423 -3.697 2.408 1.00 96.88 275 ALA A CA 1
ATOM 1993 C C . ALA A 1 275 ? 14.921 -4.753 3.400 1.00 96.88 275 ALA A C 1
ATOM 1995 O O . ALA A 1 275 ? 16.111 -5.068 3.426 1.00 96.88 275 ALA A O 1
ATOM 1996 N N . ALA A 1 276 ? 14.007 -5.378 4.151 1.00 95.38 276 ALA A N 1
ATOM 1997 C CA . ALA A 1 276 ? 14.348 -6.402 5.139 1.00 95.38 276 ALA A CA 1
ATOM 1998 C C . ALA A 1 276 ? 15.080 -7.609 4.526 1.00 95.38 276 ALA A C 1
ATOM 2000 O O . ALA A 1 276 ? 16.044 -8.103 5.108 1.00 95.38 276 ALA A O 1
ATOM 2001 N N . ALA A 1 277 ? 14.693 -8.039 3.321 1.00 95.44 277 ALA A N 1
ATOM 2002 C CA . ALA A 1 277 ? 15.354 -9.103 2.570 1.00 95.44 277 ALA A CA 1
ATOM 2003 C C . ALA A 1 277 ? 16.728 -8.699 1.999 1.00 95.44 277 ALA A C 1
ATOM 2005 O O . ALA A 1 277 ? 17.454 -9.571 1.509 1.00 95.44 277 ALA A O 1
ATOM 2006 N N . GLY A 1 278 ? 17.104 -7.419 2.062 1.00 93.69 278 GLY A N 1
ATOM 2007 C CA . GLY A 1 278 ? 18.345 -6.895 1.498 1.00 93.69 278 GLY A CA 1
ATOM 2008 C C . GLY A 1 278 ? 18.333 -6.826 -0.028 1.00 93.69 278 GLY A C 1
ATOM 2009 O O . GLY A 1 278 ? 19.384 -6.984 -0.649 1.00 93.69 278 GLY A O 1
ATOM 2010 N N . VAL A 1 279 ? 17.165 -6.633 -0.653 1.00 95.94 279 VAL A N 1
ATOM 2011 C CA . VAL A 1 279 ? 17.105 -6.327 -2.089 1.00 95.94 279 VAL A CA 1
ATOM 2012 C C . VAL A 1 279 ? 17.773 -4.970 -2.300 1.00 95.94 279 VAL A C 1
ATOM 2014 O O . VAL A 1 279 ? 17.473 -4.016 -1.585 1.00 95.94 279 VAL A O 1
ATOM 2017 N N . SER A 1 280 ? 18.677 -4.851 -3.278 1.00 94.50 280 SER A N 1
ATOM 2018 C CA . SER A 1 280 ? 19.340 -3.565 -3.501 1.00 94.50 280 SER A CA 1
ATOM 2019 C C . SER A 1 280 ? 18.337 -2.535 -4.035 1.00 94.50 280 SER A C 1
ATOM 2021 O O . SER A 1 280 ? 17.694 -2.796 -5.055 1.00 94.50 280 SER A O 1
ATOM 2023 N N . PRO A 1 281 ? 18.202 -1.351 -3.410 1.00 94.00 281 PRO A N 1
ATOM 2024 C CA . PRO A 1 281 ? 17.355 -0.275 -3.927 1.00 94.00 281 PRO A CA 1
ATOM 2025 C C . PRO A 1 281 ? 17.980 0.420 -5.154 1.00 94.00 281 PRO A C 1
ATOM 2027 O O . PRO A 1 281 ? 17.432 1.392 -5.663 1.00 94.00 281 PRO A O 1
ATOM 2030 N N . ARG A 1 282 ? 19.147 -0.037 -5.627 1.00 92.19 282 ARG A N 1
ATOM 2031 C CA . ARG A 1 282 ? 19.952 0.617 -6.665 1.00 92.19 282 ARG A CA 1
ATOM 2032 C C . ARG A 1 282 ? 19.757 -0.041 -8.040 1.00 92.19 282 ARG A C 1
ATOM 2034 O O . ARG A 1 282 ? 19.767 -1.271 -8.119 1.00 92.19 282 ARG A O 1
ATOM 2041 N N . PRO A 1 283 ? 19.683 0.740 -9.132 1.00 93.56 283 PRO A N 1
ATOM 2042 C CA . PRO A 1 283 ? 19.400 2.177 -9.146 1.00 93.56 283 PRO A CA 1
ATOM 2043 C C . PRO A 1 283 ? 17.951 2.450 -8.704 1.00 93.56 283 PRO A C 1
ATOM 2045 O O . PRO A 1 283 ? 17.047 1.680 -9.029 1.00 93.56 283 PRO A O 1
ATOM 2048 N N . THR A 1 284 ? 17.722 3.568 -8.016 1.00 97.19 284 THR A N 1
ATOM 2049 C CA . THR A 1 284 ? 16.370 4.105 -7.796 1.00 97.19 284 THR A CA 1
ATOM 2050 C C . THR A 1 284 ? 16.065 5.136 -8.876 1.00 97.19 284 THR A C 1
ATOM 2052 O O . THR A 1 284 ? 16.850 6.059 -9.090 1.00 97.19 284 THR A O 1
ATOM 2055 N N . PHE A 1 285 ? 14.908 5.030 -9.526 1.00 98.19 285 PHE A N 1
ATOM 2056 C CA . PHE A 1 285 ? 14.406 6.042 -10.453 1.00 98.19 285 PHE A CA 1
ATOM 2057 C C . PHE A 1 285 ? 13.244 6.816 -9.835 1.00 98.19 285 PH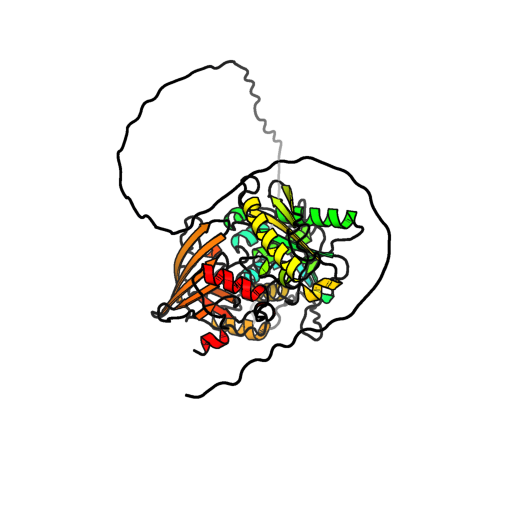E A C 1
ATOM 2059 O O . PHE A 1 285 ? 12.254 6.223 -9.410 1.00 98.19 285 PHE A O 1
ATOM 2066 N N . LEU A 1 286 ? 13.352 8.145 -9.853 1.00 97.56 286 LEU A N 1
ATOM 2067 C CA . LEU A 1 286 ? 12.267 9.084 -9.583 1.00 97.56 286 LEU A CA 1
ATOM 2068 C C . LEU A 1 286 ? 11.876 9.793 -10.880 1.00 97.56 286 LEU A C 1
ATOM 2070 O O . LEU A 1 286 ? 12.751 10.310 -11.576 1.00 97.56 286 LEU A O 1
ATOM 2074 N N . VAL A 1 287 ? 10.582 9.871 -11.202 1.00 97.75 287 VAL A N 1
ATOM 2075 C CA . VAL A 1 287 ? 10.098 10.591 -12.396 1.00 97.75 287 VAL A CA 1
ATOM 2076 C C . VAL A 1 287 ? 8.873 11.454 -12.087 1.00 97.75 287 VAL A C 1
ATOM 2078 O O . VAL A 1 287 ? 7.878 10.959 -11.557 1.00 97.75 287 VAL A O 1
ATOM 2081 N N . SER A 1 288 ? 8.919 12.748 -12.415 1.00 95.62 288 SER A N 1
ATOM 2082 C CA . SER A 1 288 ? 7.774 13.654 -12.228 1.00 95.62 288 SER A CA 1
ATOM 2083 C C . SER A 1 288 ? 6.687 13.459 -13.296 1.00 95.62 288 SER A C 1
ATOM 2085 O O . SER A 1 288 ? 6.896 12.777 -14.299 1.00 95.62 288 SER A O 1
ATOM 2087 N N . GLN A 1 289 ? 5.514 14.086 -13.133 1.00 91.50 289 GLN A N 1
ATOM 2088 C CA . GLN A 1 289 ? 4.491 14.076 -14.199 1.00 91.50 289 GLN A CA 1
ATOM 2089 C C . GLN A 1 289 ? 4.921 14.817 -15.469 1.00 91.50 289 GLN A C 1
ATOM 2091 O O . GLN A 1 289 ? 4.387 14.544 -16.538 1.00 91.50 289 GLN A O 1
ATOM 2096 N N . GLY A 1 290 ? 5.890 15.730 -15.361 1.00 92.12 290 GLY A N 1
ATOM 2097 C CA . GLY A 1 290 ? 6.523 16.397 -16.501 1.00 92.12 290 GLY A CA 1
ATOM 2098 C C . GLY A 1 290 ? 7.688 15.606 -17.102 1.00 92.12 290 GLY A C 1
ATOM 2099 O O . GLY A 1 290 ? 8.541 16.211 -17.742 1.00 92.12 290 GLY A O 1
ATOM 2100 N N . GLU A 1 291 ? 7.769 14.297 -16.836 1.00 92.69 291 GLU A N 1
ATOM 2101 C CA . GLU A 1 291 ? 8.797 13.373 -17.341 1.00 92.69 291 GLU A CA 1
ATOM 2102 C C . GLU A 1 291 ? 10.246 13.728 -16.930 1.00 92.69 291 GLU A C 1
ATOM 2104 O O . GLU A 1 291 ? 11.207 13.153 -17.447 1.00 92.69 291 GLU A O 1
ATOM 2109 N N . LEU A 1 292 ? 10.438 14.620 -15.942 1.00 96.62 292 LEU A N 1
ATOM 2110 C CA . LEU A 1 292 ? 11.755 14.854 -15.344 1.00 96.62 292 LEU A CA 1
ATOM 2111 C C . LEU A 1 292 ? 12.187 13.595 -14.591 1.00 96.62 292 LEU A C 1
ATOM 2113 O O . LEU A 1 292 ? 11.629 13.284 -13.540 1.00 96.62 292 LEU A O 1
ATOM 2117 N N . ARG A 1 293 ? 13.206 12.910 -15.113 1.00 97.38 293 ARG A N 1
ATOM 2118 C CA . ARG A 1 293 ? 13.802 11.716 -14.511 1.00 97.38 293 ARG A CA 1
ATOM 2119 C C . ARG A 1 293 ? 15.057 12.052 -13.709 1.00 97.38 293 ARG A C 1
ATOM 2121 O O . ARG A 1 293 ? 15.990 12.654 -14.237 1.00 97.38 293 ARG A O 1
ATOM 2128 N N . VAL A 1 294 ? 15.102 11.564 -12.475 1.00 97.50 294 VAL A N 1
ATOM 2129 C CA . VAL A 1 294 ? 16.285 11.507 -11.612 1.00 97.50 294 VAL A CA 1
ATOM 2130 C C . VAL A 1 294 ? 16.620 10.036 -11.365 1.00 97.50 294 VAL A C 1
ATOM 2132 O O . VAL A 1 294 ? 15.733 9.229 -11.094 1.00 97.50 294 VAL A O 1
ATOM 2135 N N . GLU A 1 295 ? 17.897 9.684 -11.473 1.00 96.75 295 GLU A N 1
ATOM 2136 C CA . GLU A 1 295 ? 18.425 8.374 -11.090 1.00 96.75 295 GLU A CA 1
ATOM 2137 C C . GLU A 1 295 ? 19.316 8.558 -9.857 1.00 96.75 295 GLU A C 1
ATOM 2139 O O . GLU A 1 295 ? 20.166 9.449 -9.842 1.00 96.75 295 GLU A O 1
ATOM 2144 N N . LEU A 1 296 ? 19.110 7.734 -8.830 1.00 94.94 296 LEU A N 1
ATOM 2145 C CA . LEU A 1 296 ? 19.942 7.684 -7.635 1.00 94.94 296 LEU A CA 1
ATOM 2146 C C . LEU A 1 296 ? 20.672 6.341 -7.583 1.00 94.94 296 LEU A C 1
ATOM 2148 O O . LEU A 1 296 ? 20.046 5.279 -7.535 1.00 94.94 296 LEU A O 1
ATOM 2152 N N . ASP A 1 297 ? 21.999 6.410 -7.527 1.00 92.00 297 ASP A N 1
ATOM 2153 C CA . ASP A 1 297 ? 22.873 5.285 -7.210 1.00 92.00 297 ASP A CA 1
ATOM 2154 C C . ASP A 1 297 ? 23.653 5.627 -5.932 1.00 92.00 297 ASP A C 1
ATOM 2156 O O . ASP A 1 297 ? 24.580 6.439 -5.930 1.00 92.00 297 ASP A O 1
ATOM 2160 N N . VAL A 1 298 ? 23.179 5.096 -4.804 1.00 88.69 298 VAL A N 1
ATOM 2161 C CA . VAL A 1 298 ? 23.633 5.478 -3.461 1.00 88.69 298 VAL A CA 1
ATOM 2162 C C . VAL A 1 298 ? 24.671 4.479 -2.967 1.00 88.69 298 VAL A C 1
ATOM 2164 O O . VAL A 1 298 ? 24.362 3.314 -2.747 1.00 88.69 298 VAL A O 1
ATOM 2167 N N . THR A 1 299 ? 25.897 4.937 -2.716 1.00 85.94 299 THR A N 1
ATOM 2168 C CA . THR A 1 299 ? 26.929 4.126 -2.049 1.00 85.94 299 THR A CA 1
ATOM 2169 C C . THR A 1 299 ? 27.221 4.708 -0.661 1.00 85.94 299 THR A C 1
ATOM 2171 O O . THR A 1 299 ? 27.802 5.794 -0.574 1.00 85.94 299 THR A O 1
ATOM 2174 N N . PRO A 1 300 ? 26.813 4.035 0.434 1.00 80.62 300 PRO A N 1
ATOM 2175 C CA . PRO A 1 300 ? 27.135 4.445 1.797 1.00 80.62 300 PRO A CA 1
ATOM 2176 C C . PRO A 1 300 ? 28.644 4.560 2.041 1.00 80.62 300 PRO A C 1
ATOM 2178 O O . PRO A 1 300 ? 29.450 3.833 1.465 1.00 80.62 300 PRO A O 1
ATOM 2181 N N . ARG A 1 301 ? 29.036 5.446 2.963 1.00 75.38 301 ARG A N 1
ATOM 2182 C CA . ARG A 1 301 ? 30.449 5.667 3.331 1.00 75.38 301 ARG A CA 1
ATOM 2183 C C . ARG A 1 301 ? 31.090 4.477 4.066 1.00 75.38 301 ARG A C 1
ATOM 2185 O O . ARG A 1 301 ? 32.315 4.393 4.131 1.00 75.38 301 ARG A O 1
ATOM 2192 N N . TYR A 1 302 ? 30.275 3.610 4.660 1.00 73.19 302 TYR A N 1
ATOM 2193 C CA . TYR A 1 302 ? 30.688 2.507 5.525 1.00 73.19 302 TYR A CA 1
ATOM 2194 C C . TYR A 1 302 ? 29.869 1.242 5.215 1.00 73.19 302 TYR A C 1
ATOM 2196 O O . TYR A 1 302 ? 28.809 1.319 4.597 1.00 73.19 302 TYR A O 1
ATOM 2204 N N . GLY A 1 303 ? 30.354 0.088 5.679 1.00 66.75 303 GLY A N 1
ATOM 2205 C CA . GLY A 1 303 ? 29.749 -1.223 5.425 1.00 66.75 303 GLY A CA 1
ATOM 2206 C C . GLY A 1 303 ? 30.377 -1.957 4.236 1.00 66.75 303 GLY A C 1
ATOM 2207 O O . GLY A 1 303 ? 31.087 -1.368 3.424 1.00 66.75 303 GLY A O 1
ATOM 2208 N N . GLU A 1 304 ? 30.133 -3.262 4.168 1.00 72.06 304 GLU A N 1
ATOM 2209 C CA . GLU A 1 304 ? 30.560 -4.134 3.070 1.00 72.06 304 GLU A CA 1
ATOM 2210 C C . GLU A 1 304 ? 29.464 -4.166 1.995 1.00 72.06 304 GLU A C 1
ATOM 2212 O O . GLU A 1 304 ? 28.321 -4.527 2.288 1.00 72.06 304 GLU A O 1
ATOM 2217 N N . ASP A 1 305 ? 29.793 -3.754 0.765 1.00 72.50 305 ASP A N 1
ATOM 2218 C CA . ASP A 1 305 ? 28.821 -3.713 -0.335 1.00 72.50 305 ASP A CA 1
ATOM 2219 C C . ASP A 1 305 ? 28.253 -5.115 -0.621 1.00 72.50 305 ASP A C 1
ATOM 2221 O O . ASP A 1 305 ? 28.940 -6.129 -0.517 1.00 72.50 305 ASP A O 1
ATOM 2225 N N . GLY A 1 306 ? 26.963 -5.176 -0.943 1.00 68.12 306 GLY A N 1
ATOM 2226 C CA . GLY A 1 306 ? 26.218 -6.432 -1.089 1.00 68.12 306 GLY A CA 1
ATOM 2227 C C . GLY A 1 306 ? 25.782 -7.108 0.223 1.00 68.12 306 GLY A C 1
ATOM 2228 O O . GLY A 1 306 ? 24.911 -7.975 0.175 1.00 68.12 306 GLY A O 1
ATOM 2229 N N . GLY A 1 307 ? 26.304 -6.711 1.390 1.00 77.31 307 GLY A N 1
ATOM 2230 C CA . GLY A 1 307 ? 25.892 -7.263 2.688 1.00 77.31 307 GLY A CA 1
ATOM 2231 C C . GLY A 1 307 ? 24.453 -6.895 3.087 1.00 77.31 307 GLY A C 1
ATOM 2232 O O . GLY A 1 307 ? 23.952 -5.838 2.708 1.00 77.31 307 GLY A O 1
ATOM 2233 N N . LEU A 1 308 ? 23.792 -7.737 3.896 1.00 80.56 308 LEU A N 1
ATOM 2234 C CA . LEU A 1 308 ? 22.392 -7.530 4.313 1.00 80.56 308 LEU A CA 1
ATOM 2235 C C . LEU A 1 308 ? 22.181 -6.167 4.991 1.00 80.56 308 LEU A C 1
ATOM 2237 O O . LEU A 1 308 ? 21.400 -5.363 4.492 1.00 80.56 308 LEU A O 1
ATOM 2241 N N . GLN A 1 309 ? 22.930 -5.889 6.066 1.00 81.88 309 GLN A N 1
ATOM 2242 C CA . GLN A 1 309 ? 22.882 -4.601 6.770 1.00 81.88 309 GLN A CA 1
ATOM 2243 C C . GLN A 1 309 ? 23.161 -3.433 5.817 1.00 81.88 309 GLN A C 1
ATOM 2245 O O . GLN A 1 309 ? 22.462 -2.432 5.853 1.00 81.88 309 GLN A O 1
ATOM 2250 N N . HIS A 1 310 ? 24.128 -3.582 4.908 1.00 82.75 310 HIS A N 1
ATOM 2251 C CA . HIS A 1 310 ? 24.458 -2.534 3.948 1.00 82.75 310 HIS A CA 1
ATOM 2252 C C . HIS A 1 310 ? 23.274 -2.219 3.021 1.00 82.75 310 HIS A C 1
ATOM 2254 O O . HIS A 1 310 ? 22.948 -1.053 2.851 1.00 82.75 310 HIS A O 1
ATOM 2260 N N . GLN A 1 311 ? 22.574 -3.213 2.457 1.00 82.88 311 GLN A N 1
ATOM 2261 C CA . GLN A 1 311 ? 21.399 -2.942 1.607 1.00 82.88 311 GLN A CA 1
ATOM 2262 C C . GLN A 1 311 ? 20.210 -2.355 2.393 1.00 82.88 311 GLN A C 1
ATOM 2264 O O . GLN A 1 311 ? 19.442 -1.556 1.846 1.00 82.88 311 GLN A O 1
ATOM 2269 N N . GLN A 1 312 ? 20.080 -2.701 3.677 1.00 84.50 312 GLN A N 1
ATOM 2270 C CA . GLN A 1 312 ? 19.109 -2.092 4.590 1.00 84.50 312 GLN A CA 1
ATOM 2271 C C . GLN A 1 312 ? 19.447 -0.610 4.837 1.00 84.50 312 GLN A C 1
ATOM 2273 O O . GLN A 1 312 ? 18.601 0.252 4.600 1.00 84.50 312 GLN A O 1
ATOM 2278 N N . ASP A 1 313 ? 20.704 -0.296 5.171 1.00 83.69 313 ASP A N 1
ATOM 2279 C CA . ASP A 1 313 ? 21.205 1.076 5.340 1.00 83.69 313 ASP A CA 1
ATOM 2280 C C . ASP A 1 313 ? 21.032 1.909 4.053 1.00 83.69 313 ASP A C 1
ATOM 2282 O O . ASP A 1 313 ? 20.589 3.058 4.106 1.00 83.69 313 ASP A O 1
ATOM 2286 N N . VAL A 1 314 ? 21.326 1.335 2.874 1.00 85.81 314 VAL A N 1
ATOM 2287 C CA . VAL A 1 314 ? 21.106 2.006 1.576 1.00 85.81 314 VAL A CA 1
ATOM 2288 C C . VAL A 1 314 ? 19.625 2.344 1.395 1.00 85.81 314 VAL A C 1
ATOM 2290 O O . VAL A 1 314 ? 19.318 3.429 0.910 1.00 85.81 314 VAL A O 1
ATOM 2293 N N . SER A 1 315 ? 18.704 1.459 1.791 1.00 87.56 315 SER A N 1
ATOM 2294 C CA . SER A 1 315 ? 17.257 1.684 1.635 1.00 87.56 315 SER A CA 1
ATOM 2295 C C . SER A 1 315 ? 16.769 2.870 2.478 1.00 87.56 315 SER A C 1
ATOM 2297 O O . SER A 1 315 ? 16.014 3.702 1.974 1.00 87.56 315 SER A O 1
ATOM 2299 N N . VAL A 1 316 ? 17.277 3.011 3.709 1.00 87.69 316 VAL A N 1
ATOM 2300 C CA . VAL A 1 316 ? 17.027 4.181 4.574 1.00 87.69 316 VAL A CA 1
ATOM 2301 C C . VAL A 1 316 ? 17.588 5.467 3.951 1.00 87.69 316 VAL A C 1
ATOM 2303 O O . VAL A 1 316 ? 16.906 6.489 3.902 1.00 87.69 316 VAL A O 1
ATOM 2306 N N . ILE A 1 317 ? 18.818 5.434 3.426 1.00 90.81 317 ILE A N 1
ATOM 2307 C CA . ILE A 1 317 ? 19.444 6.618 2.811 1.00 90.81 317 ILE A CA 1
ATOM 2308 C C . ILE A 1 317 ? 18.719 7.023 1.517 1.00 90.81 317 ILE A C 1
ATOM 2310 O O . ILE A 1 317 ? 18.508 8.212 1.280 1.00 90.81 317 ILE A O 1
ATOM 2314 N N . VAL A 1 318 ? 18.318 6.053 0.689 1.00 92.12 318 VAL A N 1
ATOM 2315 C CA . VAL A 1 318 ? 17.537 6.290 -0.535 1.00 92.12 318 VAL A CA 1
ATOM 2316 C C . VAL A 1 318 ? 16.246 7.022 -0.196 1.00 92.12 318 VAL A C 1
ATOM 2318 O O . VAL A 1 318 ? 15.979 8.051 -0.804 1.00 92.12 318 VAL A O 1
ATOM 2321 N N . GLU A 1 319 ? 15.496 6.573 0.809 1.00 88.69 319 GLU A N 1
ATOM 2322 C CA . GLU A 1 319 ? 14.290 7.265 1.266 1.00 88.69 319 GLU A CA 1
ATOM 2323 C C . GLU A 1 319 ? 14.547 8.712 1.717 1.00 88.69 319 GLU A C 1
ATOM 2325 O O . GLU A 1 319 ? 13.847 9.643 1.303 1.00 88.69 319 GLU A O 1
ATOM 2330 N N . GLN A 1 320 ? 15.568 8.913 2.552 1.00 90.19 320 GLN A N 1
ATOM 2331 C CA . GLN A 1 320 ? 15.941 10.237 3.054 1.00 90.19 320 GLN A CA 1
ATOM 2332 C C . GLN A 1 320 ? 16.357 11.192 1.923 1.00 90.19 320 GLN A C 1
ATOM 2334 O O . GLN A 1 320 ? 16.166 12.403 2.039 1.00 90.19 320 GLN A O 1
ATOM 2339 N N . MET A 1 321 ? 16.898 10.668 0.818 1.00 92.44 321 MET A N 1
ATOM 2340 C CA . MET A 1 321 ? 17.249 11.445 -0.374 1.00 92.44 321 MET A CA 1
ATOM 2341 C C . MET A 1 321 ? 16.072 11.650 -1.336 1.00 92.44 321 MET A C 1
ATOM 2343 O O . MET A 1 321 ? 15.977 12.713 -1.952 1.00 92.44 321 MET A O 1
ATOM 2347 N N . THR A 1 322 ? 15.167 10.680 -1.485 1.00 91.38 322 THR A N 1
ATOM 2348 C CA . THR A 1 322 ? 14.050 10.770 -2.438 1.00 91.38 322 THR A CA 1
ATOM 2349 C C . THR A 1 322 ? 12.973 11.754 -1.980 1.00 91.38 322 THR A C 1
ATOM 2351 O O . THR A 1 322 ? 12.463 12.501 -2.818 1.00 91.38 322 THR A O 1
ATOM 2354 N N . ARG A 1 323 ? 12.673 11.847 -0.673 1.00 85.81 323 ARG A N 1
ATOM 2355 C CA . ARG A 1 323 ? 11.653 12.782 -0.140 1.00 85.81 323 ARG A CA 1
ATOM 2356 C C . ARG A 1 323 ? 11.939 14.260 -0.494 1.00 85.81 323 ARG A C 1
ATOM 2358 O O . ARG A 1 323 ? 11.068 14.879 -1.108 1.00 85.81 323 ARG A O 1
ATOM 2365 N N . PRO A 1 324 ? 13.138 14.835 -0.245 1.00 90.50 324 PRO A N 1
ATOM 2366 C CA . PRO A 1 324 ? 13.455 16.207 -0.660 1.00 90.50 324 PRO A CA 1
ATOM 2367 C C . PRO A 1 324 ? 13.430 16.441 -2.178 1.00 90.50 324 PRO A C 1
ATOM 2369 O O . PRO A 1 324 ? 13.103 17.542 -2.616 1.00 90.50 324 PRO A O 1
ATOM 2372 N N . ILE A 1 325 ? 13.759 15.427 -2.990 1.00 92.81 325 ILE A N 1
ATOM 2373 C CA . ILE A 1 325 ? 13.704 15.524 -4.460 1.00 92.81 325 ILE A CA 1
ATOM 2374 C C . ILE A 1 325 ? 12.249 15.624 -4.929 1.00 92.81 325 ILE A C 1
ATOM 2376 O O . ILE A 1 325 ? 11.920 16.479 -5.748 1.00 92.81 325 ILE A O 1
ATOM 2380 N N . VAL A 1 326 ? 11.366 14.795 -4.372 1.00 90.19 326 VAL A N 1
ATOM 2381 C CA . VAL A 1 326 ? 9.926 14.801 -4.669 1.00 90.19 326 VAL A CA 1
ATOM 2382 C C . VAL A 1 326 ? 9.242 16.089 -4.179 1.00 90.19 326 VAL A C 1
ATOM 2384 O O . VAL A 1 326 ? 8.343 16.610 -4.843 1.00 90.19 326 VAL A O 1
ATOM 2387 N N . ALA A 1 327 ? 9.712 16.664 -3.070 1.00 88.56 327 ALA A N 1
ATOM 2388 C CA . ALA A 1 327 ? 9.264 17.964 -2.570 1.00 88.56 327 ALA A CA 1
ATOM 2389 C C . ALA A 1 327 ? 9.751 19.165 -3.416 1.00 88.56 327 ALA A C 1
ATOM 2391 O O . ALA A 1 327 ? 9.304 20.296 -3.201 1.00 88.56 327 ALA A O 1
ATOM 2392 N N . ALA A 1 328 ? 10.647 18.965 -4.391 1.00 90.25 328 ALA A N 1
ATOM 2393 C CA . ALA A 1 328 ? 11.139 20.046 -5.240 1.00 90.25 328 ALA A CA 1
ATOM 2394 C C . ALA A 1 328 ? 10.045 20.564 -6.208 1.00 90.25 328 ALA A C 1
ATOM 2396 O O . ALA A 1 328 ? 9.206 19.785 -6.678 1.00 90.25 328 ALA A O 1
ATOM 2397 N N . PRO A 1 329 ? 10.057 21.857 -6.597 1.00 90.38 329 PRO A N 1
ATOM 2398 C CA . PRO A 1 329 ? 9.052 22.436 -7.499 1.00 90.38 329 PRO A CA 1
ATOM 2399 C C . PRO A 1 329 ? 8.910 21.734 -8.859 1.00 90.38 329 PRO A C 1
ATOM 2401 O O . PRO A 1 329 ? 7.852 21.801 -9.474 1.00 90.38 329 PRO A O 1
ATOM 2404 N N . GLN A 1 330 ? 9.961 21.061 -9.336 1.00 92.62 330 GLN A N 1
ATOM 2405 C CA . GLN A 1 330 ? 9.976 20.319 -10.602 1.00 92.62 330 GLN A CA 1
ATOM 2406 C C . GLN A 1 330 ? 9.258 18.958 -10.524 1.00 92.62 330 GLN A C 1
ATOM 2408 O O . GLN A 1 330 ? 8.904 18.388 -11.559 1.00 92.62 330 GLN A O 1
ATOM 2413 N N . PHE A 1 331 ? 9.054 18.441 -9.309 1.00 91.62 331 PHE A N 1
ATOM 2414 C CA . PHE A 1 331 ? 8.222 17.271 -9.031 1.00 91.62 331 PHE A CA 1
ATOM 2415 C C . PHE A 1 331 ? 6.798 17.675 -8.639 1.00 91.62 331 PHE A C 1
ATOM 2417 O O . PHE A 1 331 ? 5.844 17.040 -9.076 1.00 91.62 331 PHE A O 1
ATOM 2424 N N . GLY A 1 332 ? 6.642 18.776 -7.899 1.00 85.94 332 GLY A N 1
ATOM 2425 C CA . GLY A 1 332 ? 5.324 19.283 -7.510 1.00 85.94 332 GLY A CA 1
ATOM 2426 C C . GLY A 1 332 ? 4.711 18.510 -6.341 1.00 85.94 332 GLY A C 1
ATOM 2427 O O . GLY A 1 332 ? 3.507 18.285 -6.330 1.00 85.94 332 GLY A O 1
ATOM 2428 N N . GLN A 1 333 ? 5.541 18.125 -5.365 1.00 85.69 333 GLN A N 1
ATOM 2429 C CA . GLN A 1 333 ? 5.197 17.340 -4.167 1.00 85.69 333 GLN A CA 1
ATOM 2430 C C . GLN A 1 333 ? 4.908 15.845 -4.392 1.00 85.69 333 GLN A C 1
ATOM 2432 O O . GLN A 1 333 ? 4.616 15.152 -3.420 1.00 85.69 333 GLN A O 1
ATOM 2437 N N . PHE A 1 334 ? 5.023 15.315 -5.616 1.00 90.44 334 PHE A N 1
ATOM 2438 C CA . PHE A 1 334 ? 4.905 13.874 -5.876 1.00 90.44 334 PHE A CA 1
ATOM 2439 C C . PHE A 1 334 ? 5.678 13.413 -7.126 1.00 90.44 334 PHE A C 1
ATOM 2441 O O . PHE A 1 334 ? 5.989 14.191 -8.028 1.00 90.44 334 PHE A O 1
ATOM 2448 N N . GLY A 1 335 ? 5.993 12.122 -7.196 1.00 93.56 335 GLY A N 1
ATOM 2449 C CA . GLY A 1 335 ? 6.708 11.502 -8.308 1.00 93.56 335 GLY A CA 1
ATOM 2450 C C . GLY A 1 335 ? 6.445 10.004 -8.392 1.00 93.56 335 GLY A C 1
ATOM 2451 O O . GLY A 1 335 ? 6.074 9.368 -7.410 1.00 93.56 335 GLY A O 1
ATOM 2452 N N . GLY A 1 336 ? 6.623 9.433 -9.578 1.00 96.81 336 GLY A N 1
ATOM 2453 C CA . GLY A 1 336 ? 6.723 7.987 -9.721 1.00 96.81 336 GLY A CA 1
ATOM 2454 C C . GLY A 1 336 ? 8.071 7.484 -9.239 1.00 96.81 336 GLY A C 1
ATOM 2455 O O . GLY A 1 336 ? 9.083 8.156 -9.434 1.00 96.81 336 GLY A O 1
ATOM 2456 N N . LEU A 1 337 ? 8.063 6.302 -8.642 1.00 97.62 337 LEU A N 1
ATOM 2457 C CA . LEU A 1 337 ? 9.211 5.658 -8.026 1.00 97.62 337 LEU A CA 1
ATOM 2458 C C . LEU A 1 337 ? 9.352 4.241 -8.596 1.00 97.62 337 LEU A C 1
ATOM 2460 O O . LEU A 1 337 ? 8.363 3.511 -8.657 1.00 97.62 337 LEU A O 1
ATOM 2464 N N . ALA A 1 338 ? 10.564 3.848 -8.991 1.00 98.56 338 ALA A N 1
ATOM 2465 C CA . ALA A 1 338 ? 10.893 2.461 -9.321 1.00 98.56 338 ALA A CA 1
ATOM 2466 C C . ALA A 1 338 ? 12.268 2.072 -8.755 1.00 98.56 338 ALA A C 1
ATOM 2468 O O . ALA A 1 338 ? 13.261 2.760 -9.002 1.00 98.56 338 ALA A O 1
ATOM 2469 N N . LEU A 1 339 ? 12.316 0.975 -7.998 1.00 97.88 339 LEU A N 1
ATOM 2470 C CA . LEU A 1 339 ? 13.518 0.417 -7.365 1.00 97.88 339 LEU A CA 1
ATOM 2471 C C . LEU A 1 339 ? 13.311 -1.069 -7.032 1.00 97.88 339 LEU A C 1
ATOM 2473 O O . LEU A 1 339 ? 12.278 -1.645 -7.368 1.00 97.88 339 LEU A O 1
ATOM 2477 N N . TRP A 1 340 ? 14.290 -1.682 -6.359 1.00 97.88 340 TRP A N 1
ATOM 2478 C CA . TRP A 1 340 ? 14.263 -3.098 -5.974 1.00 97.88 340 TRP A CA 1
ATOM 2479 C C . TRP A 1 340 ? 13.995 -4.003 -7.178 1.00 97.88 340 TRP A C 1
ATOM 2481 O O . TRP A 1 340 ? 12.981 -4.691 -7.273 1.00 97.88 340 TRP A O 1
ATOM 2491 N N . VAL A 1 341 ? 14.927 -3.980 -8.131 1.00 98.38 341 VAL A N 1
ATOM 2492 C CA . VAL A 1 341 ? 14.910 -4.915 -9.257 1.00 98.38 341 VAL A CA 1
ATOM 2493 C C . VAL A 1 341 ? 15.291 -6.304 -8.748 1.00 98.38 341 VAL A C 1
ATOM 2495 O O . VAL A 1 341 ? 16.354 -6.479 -8.151 1.00 98.38 341 VAL A O 1
ATOM 2498 N N . MET A 1 342 ? 14.427 -7.287 -8.982 1.00 98.25 342 MET A N 1
ATOM 2499 C CA . MET A 1 342 ? 14.530 -8.629 -8.411 1.00 98.25 342 MET A CA 1
ATOM 2500 C C . MET A 1 342 ? 14.539 -9.697 -9.512 1.00 98.25 342 MET A C 1
ATOM 2502 O O . MET A 1 342 ? 13.558 -9.791 -10.254 1.00 98.25 342 MET A O 1
ATOM 2506 N N . PRO A 1 343 ? 15.568 -10.561 -9.584 1.00 97.81 343 PRO A N 1
ATOM 2507 C CA . PRO A 1 343 ? 15.488 -11.769 -10.396 1.00 97.81 343 PRO A CA 1
ATOM 2508 C C . PRO A 1 343 ? 14.513 -12.773 -9.753 1.00 97.81 343 PRO A C 1
ATOM 2510 O O . PRO A 1 343 ? 14.329 -12.731 -8.531 1.00 97.81 343 PRO A O 1
ATOM 2513 N N . PRO A 1 344 ? 13.956 -13.737 -10.516 1.00 97.62 344 PRO A N 1
ATOM 2514 C CA . PRO A 1 344 ? 13.048 -14.766 -9.992 1.00 97.62 344 PRO A CA 1
ATOM 2515 C C . PRO A 1 344 ? 13.555 -15.478 -8.728 1.00 97.62 344 PRO A C 1
ATOM 2517 O O . PRO A 1 344 ? 12.793 -15.741 -7.803 1.00 97.62 344 PRO A O 1
ATOM 2520 N N . THR A 1 345 ? 14.867 -15.713 -8.640 1.00 96.88 345 THR A N 1
ATOM 2521 C CA . THR A 1 345 ? 15.532 -16.362 -7.496 1.00 96.88 345 THR A CA 1
ATOM 2522 C C . THR A 1 345 ? 15.485 -15.571 -6.186 1.00 96.88 345 THR A C 1
ATOM 2524 O O . THR A 1 345 ? 15.781 -16.136 -5.135 1.00 96.88 345 THR A O 1
ATOM 2527 N N . LEU A 1 346 ? 15.138 -14.280 -6.223 1.00 97.06 346 LEU A N 1
ATOM 2528 C CA . LEU A 1 346 ? 15.039 -13.410 -5.048 1.00 97.06 346 LEU A CA 1
ATOM 2529 C C . LEU A 1 346 ? 13.584 -13.160 -4.614 1.00 97.06 346 LEU A C 1
ATOM 2531 O O . LEU A 1 346 ? 13.357 -12.763 -3.470 1.00 97.06 346 LEU A O 1
ATOM 2535 N N . LEU A 1 347 ? 12.602 -13.422 -5.488 1.00 97.88 347 LEU A N 1
ATOM 2536 C CA . LEU A 1 347 ? 11.192 -13.085 -5.251 1.00 97.88 347 LEU A CA 1
ATOM 2537 C C . LEU A 1 347 ? 10.615 -13.791 -4.023 1.00 97.88 347 LEU A C 1
ATOM 2539 O O . LEU A 1 347 ? 9.983 -13.136 -3.203 1.00 97.88 347 LEU A O 1
ATOM 2543 N N . ASP A 1 348 ? 10.892 -15.085 -3.830 1.00 97.00 348 ASP A N 1
ATOM 2544 C CA . ASP A 1 348 ? 10.402 -15.833 -2.661 1.00 97.00 348 ASP A CA 1
ATOM 2545 C C . ASP A 1 348 ? 10.853 -15.220 -1.320 1.00 97.00 348 ASP A C 1
ATOM 2547 O O . ASP A 1 348 ? 10.112 -15.296 -0.339 1.00 97.00 348 ASP A O 1
ATOM 2551 N N . LYS A 1 349 ? 12.049 -14.609 -1.281 1.00 96.75 349 LYS A N 1
ATOM 2552 C CA . LYS A 1 349 ? 12.619 -13.951 -0.091 1.00 96.75 349 LYS A CA 1
ATOM 2553 C C . LYS A 1 349 ? 12.102 -12.521 0.080 1.00 96.75 349 LYS A C 1
ATOM 2555 O O . LYS A 1 349 ? 11.889 -12.080 1.203 1.00 96.75 349 LYS A O 1
ATOM 2560 N N . ALA A 1 350 ? 11.947 -11.791 -1.023 1.00 97.81 350 ALA A N 1
ATOM 2561 C CA . ALA A 1 350 ? 11.525 -10.394 -1.023 1.00 97.81 350 ALA A CA 1
ATOM 2562 C C . ALA A 1 350 ? 10.007 -10.219 -0.839 1.00 97.81 350 ALA A C 1
ATOM 2564 O O . ALA A 1 350 ? 9.574 -9.217 -0.276 1.00 97.81 350 ALA A O 1
ATOM 2565 N N . LEU A 1 351 ? 9.217 -11.206 -1.278 1.00 98.31 351 LEU A N 1
ATOM 2566 C CA . LEU A 1 351 ? 7.754 -11.264 -1.211 1.00 98.31 351 LEU A CA 1
ATOM 2567 C C . LEU A 1 351 ? 7.280 -12.510 -0.424 1.00 98.31 351 LEU A C 1
ATOM 2569 O O . LEU A 1 351 ? 6.676 -13.433 -0.988 1.00 98.31 351 LEU A O 1
ATOM 2573 N N . PRO A 1 352 ? 7.546 -12.574 0.896 1.00 98.19 352 PRO A N 1
ATOM 2574 C CA . PRO A 1 352 ? 6.994 -13.624 1.748 1.00 98.19 352 PRO A CA 1
ATOM 2575 C C . PRO A 1 352 ? 5.476 -13.460 1.952 1.00 98.19 352 PRO A C 1
ATOM 2577 O O . PRO A 1 352 ? 4.792 -14.448 2.209 1.00 98.19 352 PRO A O 1
ATOM 2580 N N . ILE A 1 353 ? 4.946 -12.241 1.793 1.00 98.44 353 ILE A N 1
ATOM 2581 C CA . ILE A 1 353 ? 3.529 -11.896 1.954 1.00 98.44 353 ILE A CA 1
ATOM 2582 C C . ILE A 1 353 ? 2.854 -11.958 0.575 1.00 98.44 353 ILE A C 1
ATOM 2584 O O . ILE A 1 353 ? 3.212 -11.222 -0.344 1.00 98.44 353 ILE A O 1
ATOM 2588 N N . ARG A 1 354 ? 1.909 -12.891 0.406 1.00 98.00 354 ARG A N 1
ATOM 2589 C CA . ARG A 1 354 ? 1.347 -13.300 -0.899 1.00 98.00 354 ARG A CA 1
ATOM 2590 C C . ARG A 1 354 ? -0.173 -13.204 -0.918 1.00 98.00 354 ARG A C 1
ATOM 2592 O O . ARG A 1 354 ? -0.812 -13.204 0.131 1.00 98.00 354 ARG A O 1
ATOM 2599 N N . GLY A 1 355 ? -0.759 -13.179 -2.113 1.00 98.06 355 GLY A N 1
ATOM 2600 C CA . GLY A 1 355 ? -2.213 -13.146 -2.288 1.00 98.06 355 GLY A CA 1
ATOM 2601 C C . GLY A 1 355 ? -2.844 -11.800 -1.916 1.00 98.06 355 GLY A C 1
ATOM 2602 O O . GLY A 1 355 ? -4.051 -11.740 -1.664 1.00 98.06 355 GLY A O 1
ATOM 2603 N N . THR A 1 356 ? -2.050 -10.730 -1.806 1.00 98.75 356 THR A N 1
ATOM 2604 C CA . THR A 1 356 ? -2.517 -9.435 -1.297 1.00 98.75 356 THR A CA 1
ATOM 2605 C C . THR A 1 356 ? -3.391 -8.692 -2.310 1.00 98.75 356 THR A C 1
ATOM 2607 O O . THR A 1 356 ? -4.401 -8.093 -1.930 1.00 98.75 356 THR A O 1
ATOM 2610 N N . VAL A 1 357 ? -3.104 -8.842 -3.607 1.00 98.81 357 VAL A N 1
ATOM 2611 C CA . VAL A 1 357 ? -3.946 -8.346 -4.704 1.00 98.81 357 VAL A CA 1
ATOM 2612 C C . VAL A 1 357 ? -5.238 -9.170 -4.764 1.00 98.81 357 VAL A C 1
ATOM 2614 O O . VAL A 1 357 ? -6.336 -8.608 -4.832 1.00 98.81 357 VAL A O 1
ATOM 2617 N N . ALA A 1 358 ? -5.148 -10.502 -4.639 1.00 98.69 358 ALA A N 1
ATOM 2618 C CA . ALA A 1 358 ? -6.322 -11.379 -4.676 1.00 98.69 358 ALA A CA 1
ATOM 2619 C C . ALA A 1 358 ? -7.267 -11.193 -3.477 1.00 98.69 358 ALA A C 1
ATOM 2621 O O . ALA A 1 358 ? -8.492 -11.233 -3.659 1.00 98.69 358 ALA A O 1
ATOM 2622 N N . ARG A 1 359 ? -6.746 -10.980 -2.258 1.00 98.38 359 ARG A N 1
ATOM 2623 C CA . ARG A 1 359 ? -7.582 -10.728 -1.069 1.00 98.38 359 ARG A CA 1
ATOM 2624 C C . ARG A 1 359 ? -8.264 -9.365 -1.140 1.00 98.38 359 ARG A C 1
ATOM 2626 O O . ARG A 1 359 ? -9.464 -9.292 -0.877 1.00 98.38 359 ARG A O 1
ATOM 2633 N N . ALA A 1 360 ? -7.556 -8.328 -1.597 1.00 98.81 360 ALA A N 1
ATOM 2634 C CA . ALA A 1 360 ? -8.132 -7.009 -1.845 1.00 98.81 360 ALA A CA 1
ATOM 2635 C C . ALA A 1 360 ? -9.269 -7.087 -2.877 1.00 98.81 360 ALA A C 1
ATOM 2637 O O . ALA A 1 360 ? -10.402 -6.708 -2.581 1.00 98.81 360 ALA A O 1
ATOM 2638 N N . LEU A 1 361 ? -9.021 -7.693 -4.041 1.00 98.88 361 LEU A N 1
ATOM 2639 C CA . LEU A 1 361 ? -10.044 -7.916 -5.065 1.00 98.88 361 LEU A CA 1
ATOM 2640 C C . LEU A 1 361 ? -11.252 -8.715 -4.537 1.00 98.88 361 LEU A C 1
ATOM 2642 O O . LEU A 1 361 ? -12.400 -8.424 -4.879 1.00 98.88 361 LEU A O 1
ATOM 2646 N N . THR A 1 362 ? -11.010 -9.733 -3.707 1.00 98.81 362 THR A N 1
ATOM 2647 C CA . THR A 1 362 ? -12.068 -10.582 -3.135 1.00 98.81 362 THR A CA 1
ATOM 2648 C C . THR A 1 362 ? -12.935 -9.819 -2.134 1.00 98.81 362 THR A C 1
ATOM 2650 O O . THR A 1 362 ? -14.161 -9.905 -2.219 1.00 98.81 362 THR A O 1
ATOM 2653 N N . LEU A 1 363 ? -12.327 -9.035 -1.239 1.00 98.75 363 LEU A N 1
ATOM 2654 C CA . LEU A 1 363 ? -13.049 -8.173 -0.302 1.00 98.75 363 LEU A CA 1
ATOM 2655 C C . LEU A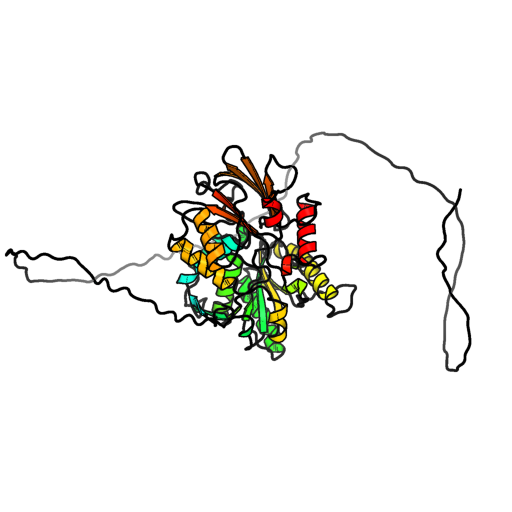 1 363 ? -13.834 -7.081 -1.040 1.00 98.75 363 LEU A C 1
ATOM 2657 O O . LEU A 1 363 ? -15.026 -6.904 -0.801 1.00 98.75 363 LEU A O 1
ATOM 2661 N N . GLY A 1 364 ? -13.198 -6.395 -1.989 1.00 98.50 364 GLY A N 1
ATOM 2662 C CA . GLY A 1 364 ? -13.824 -5.337 -2.775 1.00 98.50 364 GLY A CA 1
ATOM 2663 C C . GLY A 1 364 ? -15.061 -5.792 -3.543 1.00 98.50 364 GLY A C 1
ATOM 2664 O O . GLY A 1 364 ? -16.089 -5.119 -3.507 1.00 98.50 364 GLY A O 1
ATOM 2665 N N . ARG A 1 365 ? -15.008 -6.976 -4.169 1.00 98.50 365 ARG A N 1
ATOM 2666 C CA . ARG A 1 365 ? -16.170 -7.576 -4.847 1.00 98.50 365 ARG A CA 1
ATOM 2667 C C . ARG A 1 365 ? -17.314 -7.878 -3.866 1.00 98.50 365 ARG A C 1
ATOM 2669 O O . ARG A 1 365 ? -18.473 -7.682 -4.223 1.00 98.50 365 ARG A O 1
ATOM 2676 N N . ALA A 1 366 ? -17.018 -8.309 -2.636 1.00 98.19 366 ALA A N 1
ATOM 2677 C CA . ALA A 1 366 ? -18.035 -8.542 -1.604 1.00 98.19 366 ALA A CA 1
ATOM 2678 C C . ALA A 1 366 ? -18.669 -7.232 -1.093 1.00 98.19 366 ALA A C 1
ATOM 2680 O O . ALA A 1 366 ? -19.890 -7.163 -0.925 1.00 98.19 366 ALA A O 1
ATOM 2681 N N . LEU A 1 367 ? -17.862 -6.176 -0.926 1.00 97.44 367 LEU A N 1
ATOM 2682 C CA . LEU A 1 367 ? -18.327 -4.823 -0.598 1.00 97.44 367 LEU A CA 1
ATOM 2683 C C . LEU A 1 367 ? -19.245 -4.262 -1.697 1.00 97.44 367 LEU A C 1
ATOM 2685 O O . LEU A 1 367 ? -20.362 -3.838 -1.405 1.00 97.44 367 LEU A O 1
ATOM 2689 N N . GLN A 1 368 ? -18.825 -4.323 -2.966 1.00 96.19 368 GLN A N 1
ATOM 2690 C CA . GLN A 1 368 ? -19.637 -3.892 -4.114 1.00 96.19 368 GLN A CA 1
ATOM 2691 C C . GLN A 1 368 ? -20.948 -4.676 -4.248 1.00 96.19 368 GLN A C 1
ATOM 2693 O O . GLN A 1 368 ? -21.986 -4.100 -4.569 1.00 96.19 368 GLN A O 1
ATOM 2698 N N . ALA A 1 369 ? -20.917 -5.985 -3.986 1.00 95.81 369 ALA A N 1
ATOM 2699 C CA . ALA A 1 369 ? -22.100 -6.841 -4.007 1.00 95.81 369 ALA A CA 1
ATOM 2700 C C . ALA A 1 369 ? -23.045 -6.617 -2.806 1.00 95.81 369 ALA A C 1
ATOM 2702 O O . ALA A 1 369 ? -24.084 -7.274 -2.728 1.00 95.81 369 ALA A O 1
ATOM 2703 N N . GLY A 1 370 ? -22.700 -5.728 -1.865 1.00 94.38 370 GLY A N 1
ATOM 2704 C CA . GLY A 1 370 ? -23.499 -5.448 -0.670 1.00 94.38 370 GLY A CA 1
ATOM 2705 C C . GLY A 1 370 ? -23.586 -6.627 0.302 1.00 94.38 370 GLY A C 1
ATOM 2706 O O . GLY A 1 370 ? -24.550 -6.717 1.058 1.00 94.38 370 GLY A O 1
ATOM 2707 N N . GLN A 1 371 ? -22.613 -7.545 0.268 1.00 94.69 371 GLN A N 1
ATOM 2708 C CA . GLN A 1 371 ? -22.595 -8.749 1.109 1.00 94.69 371 GLN A CA 1
ATOM 2709 C C . GLN A 1 371 ? -22.185 -8.445 2.556 1.00 94.69 371 GLN A C 1
ATOM 2711 O O . GLN A 1 371 ? -22.567 -9.170 3.467 1.00 94.69 371 GLN A O 1
ATOM 2716 N N . ILE A 1 372 ? -21.433 -7.361 2.762 1.00 96.12 372 ILE A N 1
ATOM 2717 C CA . ILE A 1 372 ? -20.903 -6.936 4.059 1.00 96.12 372 ILE A CA 1
ATOM 2718 C C . ILE A 1 372 ? -21.537 -5.583 4.398 1.00 96.12 372 ILE A C 1
ATOM 2720 O O . ILE A 1 372 ? -21.179 -4.559 3.818 1.00 96.12 372 ILE A O 1
ATOM 2724 N N . THR A 1 373 ? -22.521 -5.579 5.299 1.00 91.12 373 THR A N 1
ATOM 2725 C CA . THR A 1 373 ? -23.343 -4.389 5.618 1.00 91.12 373 THR A CA 1
ATOM 2726 C C . THR A 1 373 ? -23.187 -3.884 7.053 1.00 91.12 373 THR A C 1
ATOM 2728 O O . THR A 1 373 ? -23.604 -2.762 7.352 1.00 91.12 373 THR A O 1
ATOM 2731 N N . ALA A 1 374 ? -22.585 -4.698 7.920 1.00 94.25 374 ALA A N 1
ATOM 2732 C CA . ALA A 1 374 ? -22.415 -4.469 9.348 1.00 94.25 374 ALA A CA 1
ATOM 2733 C C . ALA A 1 374 ? -21.035 -4.955 9.809 1.00 94.25 374 ALA A C 1
ATOM 2735 O O . ALA A 1 374 ? -20.388 -5.755 9.133 1.00 94.25 374 ALA A O 1
ATOM 2736 N N . THR A 1 375 ? -20.601 -4.460 10.965 1.00 95.12 375 THR A N 1
ATOM 2737 C CA . THR A 1 375 ? -19.256 -4.706 11.510 1.00 95.12 375 THR A CA 1
ATOM 2738 C C . THR A 1 375 ? -18.970 -6.191 11.744 1.00 95.12 375 THR A C 1
ATOM 2740 O O . THR A 1 375 ? -17.921 -6.681 11.333 1.00 95.12 375 THR A O 1
ATOM 2743 N N . ASP A 1 376 ? -19.925 -6.924 12.317 1.00 95.38 376 ASP A N 1
ATOM 2744 C CA . ASP A 1 376 ? -19.764 -8.354 12.612 1.00 95.38 376 ASP A CA 1
ATOM 2745 C C . ASP A 1 376 ? -19.620 -9.175 11.319 1.00 95.38 376 ASP A C 1
ATOM 2747 O O . ASP A 1 376 ? -18.721 -10.002 11.210 1.00 95.38 376 ASP A O 1
ATOM 2751 N N . ALA A 1 377 ? -20.395 -8.844 10.279 1.00 96.44 377 ALA A N 1
ATOM 2752 C CA . ALA A 1 377 ? -20.288 -9.474 8.961 1.00 96.44 377 ALA A CA 1
ATOM 2753 C C . ALA A 1 377 ? -18.937 -9.200 8.267 1.00 96.44 377 ALA A C 1
ATOM 2755 O O . ALA A 1 377 ? -18.483 -10.014 7.464 1.00 96.44 377 ALA A O 1
ATOM 2756 N N . MET A 1 378 ? -18.275 -8.070 8.559 1.00 97.62 378 MET A N 1
ATOM 2757 C CA . MET A 1 378 ? -16.902 -7.824 8.099 1.00 97.62 378 MET A CA 1
ATOM 2758 C C . MET A 1 378 ? -15.924 -8.748 8.833 1.00 97.62 378 MET A C 1
ATOM 2760 O O . MET A 1 378 ? -15.097 -9.387 8.191 1.00 97.62 378 MET A O 1
ATOM 2764 N N . ILE A 1 379 ? -16.037 -8.857 10.160 1.00 97.62 379 ILE A N 1
ATOM 2765 C CA . ILE A 1 379 ? -15.175 -9.722 10.982 1.00 97.62 379 ILE A CA 1
ATOM 2766 C C . ILE A 1 379 ? -15.326 -11.195 10.568 1.00 97.62 379 ILE A C 1
ATOM 2768 O O . ILE A 1 379 ? -14.324 -11.862 10.310 1.00 97.62 379 ILE A O 1
ATOM 2772 N N . GLU A 1 380 ? -16.562 -11.680 10.420 1.00 98.12 380 GLU A N 1
ATOM 2773 C CA . GLU A 1 380 ? -16.876 -13.025 9.921 1.00 98.12 380 GLU A CA 1
ATOM 2774 C C . GLU A 1 380 ? -16.265 -13.263 8.533 1.00 98.12 380 GLU A C 1
ATOM 2776 O O . GLU A 1 380 ? -15.560 -14.251 8.328 1.00 98.12 380 GLU A O 1
ATOM 2781 N N . PHE A 1 381 ? -16.446 -12.331 7.590 1.00 98.38 381 PHE A N 1
ATOM 2782 C CA . PHE A 1 381 ? -15.879 -12.450 6.245 1.00 98.38 381 PHE A CA 1
ATOM 2783 C C . PHE A 1 381 ? -14.343 -12.515 6.258 1.00 98.38 381 PHE A C 1
ATOM 2785 O O . PHE A 1 381 ? -13.758 -13.334 5.548 1.00 98.38 381 PHE A O 1
ATOM 2792 N N . LEU A 1 382 ? -13.675 -11.686 7.067 1.00 98.44 382 LEU A N 1
ATOM 2793 C CA . LEU A 1 382 ? -12.213 -11.689 7.200 1.00 98.44 382 LEU A CA 1
ATOM 2794 C C . LEU A 1 382 ? -11.695 -13.011 7.795 1.00 98.44 382 LEU A C 1
ATOM 2796 O O . LEU A 1 382 ? -10.713 -13.569 7.291 1.00 98.44 382 LEU A O 1
ATOM 2800 N N . ALA A 1 383 ? -12.386 -13.549 8.803 1.00 97.94 383 ALA A N 1
ATOM 2801 C CA . ALA A 1 383 ? -12.046 -14.818 9.436 1.00 97.94 383 ALA A CA 1
ATOM 2802 C C . ALA A 1 383 ? -12.278 -16.024 8.503 1.00 97.94 383 ALA A C 1
ATOM 2804 O O . ALA A 1 383 ? -11.403 -16.885 8.379 1.00 97.94 383 ALA A O 1
ATOM 2805 N N . GLU A 1 384 ? -13.417 -16.079 7.805 1.00 97.62 384 GLU A N 1
ATOM 2806 C CA . GLU A 1 384 ? -13.761 -17.176 6.891 1.00 97.62 384 GLU A CA 1
ATOM 2807 C C . GLU A 1 384 ? -12.928 -17.180 5.604 1.00 97.62 384 GLU A C 1
ATOM 2809 O O . GLU A 1 384 ? -12.584 -18.247 5.094 1.00 97.62 384 GLU A O 1
ATOM 2814 N N . ARG A 1 385 ? -12.648 -16.001 5.030 1.00 97.69 385 ARG A N 1
ATOM 2815 C CA . ARG A 1 385 ? -12.027 -15.887 3.697 1.00 97.69 385 ARG A CA 1
ATOM 2816 C C . ARG A 1 385 ? -10.517 -15.762 3.727 1.00 97.69 385 ARG A C 1
ATOM 2818 O O . ARG A 1 385 ? -9.879 -16.191 2.769 1.00 97.69 385 ARG A O 1
ATOM 2825 N N . PHE A 1 386 ? -9.965 -15.168 4.782 1.00 96.94 386 PHE A N 1
ATOM 2826 C CA . PHE A 1 386 ? -8.541 -14.831 4.862 1.00 96.94 386 PHE A CA 1
ATOM 2827 C C . PHE A 1 386 ? -7.878 -15.308 6.161 1.00 96.94 386 PHE A C 1
ATOM 2829 O O . PHE A 1 386 ? -6.689 -15.073 6.346 1.00 96.94 386 PHE A O 1
ATOM 2836 N N . HIS A 1 387 ? -8.626 -15.958 7.061 1.00 96.50 387 HIS A N 1
ATOM 2837 C CA . HIS A 1 387 ? -8.172 -16.363 8.400 1.00 96.50 387 HIS A CA 1
ATOM 2838 C C . HIS A 1 387 ? -7.704 -15.198 9.293 1.00 96.50 387 HIS A C 1
ATOM 2840 O O . HIS A 1 387 ? -7.049 -15.412 10.313 1.00 96.50 387 HIS A O 1
ATOM 2846 N N . ILE A 1 388 ? -8.106 -13.969 8.958 1.00 97.50 388 ILE A N 1
ATOM 2847 C CA . ILE A 1 388 ? -7.771 -12.756 9.705 1.00 97.50 388 ILE A CA 1
ATOM 2848 C C . ILE A 1 388 ? -8.738 -12.618 10.884 1.00 97.50 388 ILE A C 1
ATOM 2850 O O . ILE A 1 388 ? -9.930 -12.379 10.701 1.00 97.50 388 ILE A O 1
ATOM 2854 N N . GLN A 1 389 ? -8.214 -12.745 12.104 1.00 96.19 389 GLN A N 1
ATOM 2855 C CA . GLN A 1 389 ? -8.959 -12.496 13.340 1.00 96.19 389 GLN A CA 1
ATOM 2856 C C . GLN A 1 389 ? -8.985 -10.988 13.626 1.00 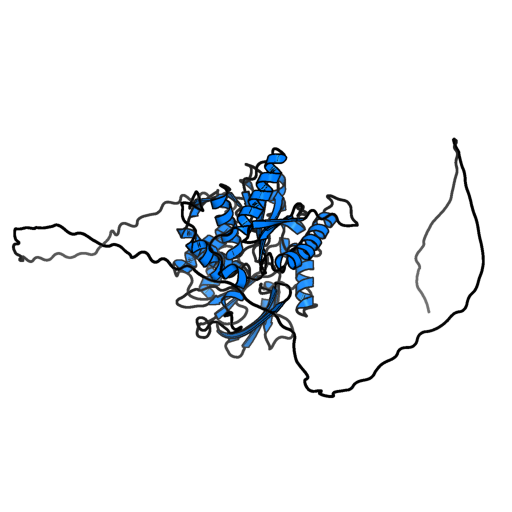96.19 389 GLN A C 1
ATOM 2858 O O . GLN A 1 389 ? -8.144 -10.465 14.357 1.00 96.19 389 GLN A O 1
ATOM 2863 N N . ALA A 1 390 ? -9.919 -10.277 12.992 1.00 97.00 390 ALA A N 1
ATOM 2864 C CA . ALA A 1 390 ? -10.125 -8.852 13.230 1.00 97.00 390 ALA A CA 1
ATOM 2865 C C . ALA A 1 390 ? -10.926 -8.612 14.517 1.00 97.00 390 ALA A C 1
ATOM 2867 O O . ALA A 1 390 ? -11.964 -9.235 14.736 1.00 97.00 390 ALA A O 1
ATOM 2868 N N . VAL A 1 391 ? -10.472 -7.669 15.342 1.00 95.75 391 VAL A N 1
ATOM 2869 C CA . VAL A 1 391 ? -11.160 -7.233 16.561 1.00 95.75 391 VAL A CA 1
ATOM 2870 C C . VAL A 1 391 ? -11.731 -5.819 16.388 1.00 95.75 391 VAL A C 1
ATOM 2872 O O . VAL A 1 391 ? -11.045 -4.939 15.858 1.00 95.75 391 VAL A O 1
ATOM 2875 N N . PRO A 1 392 ? -12.974 -5.554 16.831 1.00 94.94 392 PRO A N 1
ATOM 2876 C CA . PRO A 1 392 ? -13.515 -4.204 16.894 1.00 94.94 392 PRO A CA 1
ATOM 2877 C C . PRO A 1 392 ? -12.976 -3.512 18.149 1.00 94.94 392 PRO A C 1
ATOM 2879 O O . PRO A 1 392 ? -13.370 -3.840 19.266 1.00 94.94 392 PRO A O 1
ATOM 2882 N N . ILE A 1 393 ? -12.077 -2.540 17.981 1.00 92.38 393 ILE A N 1
ATOM 2883 C CA . ILE A 1 393 ? -11.422 -1.877 19.127 1.00 92.38 393 ILE A CA 1
ATOM 2884 C C . ILE A 1 393 ? -12.312 -0.826 19.816 1.00 92.38 393 ILE A C 1
ATOM 2886 O O . ILE A 1 393 ? -11.966 -0.296 20.870 1.00 92.38 393 ILE A O 1
ATOM 2890 N N . MET A 1 394 ? -13.489 -0.561 19.244 1.00 92.50 394 MET A N 1
ATOM 2891 C CA . MET A 1 394 ? -14.605 0.145 19.873 1.00 92.50 394 MET A CA 1
ATOM 2892 C C . MET A 1 394 ? -15.943 -0.310 19.260 1.00 92.50 394 MET A C 1
ATOM 2894 O O . MET A 1 394 ? -15.964 -0.710 18.091 1.00 92.50 394 MET A O 1
ATOM 2898 N N . PRO A 1 395 ? -17.079 -0.206 19.979 1.00 93.12 395 PRO A N 1
ATOM 2899 C CA . PRO A 1 395 ? -18.401 -0.433 19.393 1.00 93.12 395 PRO A CA 1
ATOM 2900 C C . PRO A 1 395 ? -18.701 0.584 18.273 1.00 93.12 395 PRO A C 1
ATOM 2902 O O . PRO A 1 395 ? -18.280 1.738 18.400 1.00 93.12 395 PRO A O 1
ATOM 2905 N N . PRO A 1 396 ? -19.489 0.245 17.231 1.00 94.56 396 PRO A N 1
ATOM 2906 C CA . PRO A 1 396 ? -19.702 1.130 16.080 1.00 94.56 396 PRO A CA 1
ATOM 2907 C C . PRO A 1 396 ? -20.298 2.488 16.486 1.00 94.56 396 PRO A C 1
ATOM 2909 O O . PRO A 1 396 ? -21.423 2.557 16.999 1.00 94.56 396 PRO A O 1
ATOM 2912 N N . GLY A 1 397 ? -19.528 3.553 16.256 1.00 94.94 397 GLY A N 1
ATOM 2913 C CA . GLY A 1 397 ? -19.746 4.912 16.753 1.00 94.94 397 GLY A CA 1
ATOM 2914 C C . GLY A 1 397 ? -19.861 5.951 15.640 1.00 94.94 397 GLY A C 1
ATOM 2915 O O . GLY A 1 397 ? -20.361 5.656 14.559 1.00 94.94 397 GLY A O 1
ATOM 2916 N N . ARG A 1 398 ? -19.408 7.181 15.896 1.00 95.62 398 ARG A N 1
ATOM 2917 C CA . ARG A 1 398 ? -19.346 8.278 14.914 1.00 95.62 398 ARG A CA 1
ATOM 2918 C C . ARG A 1 398 ? -17.944 8.860 14.817 1.00 95.62 398 ARG A C 1
ATOM 2920 O O . ARG A 1 398 ? -17.250 8.965 15.825 1.00 95.62 398 ARG A O 1
ATOM 2927 N N . LEU A 1 399 ? -17.579 9.293 13.614 1.00 96.00 399 LEU A N 1
ATOM 2928 C CA . LEU A 1 399 ? -16.424 10.154 13.366 1.00 96.00 399 LEU A CA 1
ATOM 2929 C C . LEU A 1 399 ? -16.777 11.579 13.809 1.00 96.00 399 LEU A C 1
ATOM 2931 O O . LEU A 1 399 ? -17.764 12.145 13.343 1.00 96.00 399 LEU A O 1
ATOM 2935 N N . MET A 1 400 ? -15.995 12.132 14.735 1.00 95.12 400 MET A N 1
ATOM 2936 C CA . MET A 1 400 ? -16.284 13.405 15.404 1.00 95.12 400 MET A CA 1
ATOM 2937 C C . MET A 1 400 ? -15.417 14.552 14.889 1.00 95.12 400 MET A C 1
ATOM 2939 O O . MET A 1 400 ? -15.897 15.674 14.748 1.00 95.12 400 MET A O 1
ATOM 2943 N N . ALA A 1 401 ? -14.135 14.282 14.637 1.00 92.75 401 ALA A N 1
ATOM 2944 C CA . ALA A 1 401 ? -13.175 15.274 14.173 1.00 92.75 401 ALA A CA 1
ATOM 2945 C C . ALA A 1 401 ? -11.996 14.606 13.460 1.00 92.75 401 ALA A C 1
ATOM 2947 O O . ALA A 1 401 ? -11.629 13.474 13.778 1.00 92.75 401 ALA A O 1
ATOM 2948 N N . VAL A 1 402 ? -11.369 15.359 12.562 1.00 94.06 402 VAL A N 1
ATOM 2949 C CA . VAL A 1 402 ? -10.030 15.090 12.026 1.00 94.06 402 VAL A CA 1
ATOM 2950 C C . VAL A 1 402 ? -9.157 16.311 12.286 1.00 94.06 402 VAL A C 1
ATOM 2952 O O . VAL A 1 402 ? -9.665 17.431 12.380 1.00 94.06 402 VAL A O 1
ATOM 2955 N N . GLN A 1 403 ? -7.859 16.095 12.452 1.00 91.00 403 GLN A N 1
ATOM 2956 C CA . GLN A 1 403 ? -6.840 17.142 12.448 1.00 91.00 403 GLN A CA 1
ATOM 2957 C C . GLN A 1 403 ? -5.645 16.607 11.671 1.00 91.00 403 GLN A C 1
ATOM 2959 O O . GLN A 1 403 ? -5.214 15.487 11.944 1.00 91.00 403 GLN A O 1
ATOM 2964 N N . THR A 1 404 ? -5.122 17.408 10.751 1.00 88.00 404 THR A N 1
ATOM 2965 C CA . THR A 1 404 ? -4.037 17.024 9.844 1.00 88.00 404 THR A CA 1
ATOM 2966 C C . THR A 1 404 ? -3.064 18.186 9.724 1.00 88.00 404 THR A C 1
ATOM 2968 O O . THR A 1 404 ? -3.495 19.335 9.620 1.00 88.00 404 THR A O 1
ATOM 2971 N N . ASP A 1 405 ? -1.775 17.878 9.739 1.00 83.94 405 ASP A N 1
ATOM 2972 C CA . ASP A 1 405 ? -0.683 18.788 9.422 1.00 83.94 405 ASP A CA 1
ATOM 2973 C C . ASP A 1 405 ? 0.226 18.120 8.383 1.00 83.94 405 ASP A C 1
ATOM 2975 O O . ASP A 1 405 ? 0.774 17.034 8.613 1.00 83.94 405 ASP A O 1
ATOM 2979 N N . THR A 1 406 ? 0.342 18.762 7.222 1.00 74.62 406 THR A N 1
ATOM 2980 C CA . THR A 1 406 ? 1.109 18.267 6.078 1.00 74.62 406 THR A CA 1
ATOM 2981 C C . THR A 1 406 ? 2.504 18.876 6.119 1.00 74.62 406 THR A C 1
ATOM 2983 O O . THR A 1 406 ? 2.701 20.044 5.773 1.00 74.62 406 THR A O 1
ATOM 2986 N N . SER A 1 407 ? 3.502 18.087 6.515 1.00 67.31 407 SER A N 1
ATOM 2987 C CA . SER A 1 407 ? 4.891 18.544 6.609 1.00 67.31 407 SER A CA 1
ATOM 2988 C C . SER A 1 407 ? 5.865 17.487 6.085 1.00 67.31 407 SER A C 1
ATOM 2990 O O . SER A 1 407 ? 5.610 16.289 6.156 1.00 67.31 407 SER A O 1
ATOM 2992 N N . GLY A 1 408 ? 6.965 17.913 5.454 1.00 62.56 408 GLY A N 1
ATOM 2993 C CA . GLY A 1 408 ? 7.983 16.989 4.924 1.00 62.56 408 GLY A CA 1
ATOM 2994 C C . GLY A 1 408 ? 7.515 16.015 3.825 1.00 62.56 408 GLY A C 1
ATOM 2995 O O . GLY A 1 408 ? 8.274 15.118 3.465 1.00 62.56 408 GLY A O 1
ATOM 2996 N N . GLY A 1 409 ? 6.302 16.180 3.283 1.00 64.62 409 GLY A N 1
ATOM 2997 C CA . GLY A 1 409 ? 5.681 15.234 2.348 1.00 64.62 409 GLY A CA 1
ATOM 2998 C C . GLY A 1 409 ? 4.858 14.122 3.014 1.00 64.62 409 GLY A C 1
ATOM 2999 O O . GLY A 1 409 ? 4.522 13.154 2.336 1.00 64.62 409 GLY A O 1
ATOM 3000 N N . PHE A 1 410 ? 4.538 14.258 4.305 1.00 67.56 410 PHE A N 1
ATOM 3001 C CA . PHE A 1 410 ? 3.650 13.375 5.061 1.00 67.56 410 PHE A CA 1
ATOM 3002 C C . PHE A 1 410 ? 2.446 14.144 5.605 1.00 67.56 410 PHE A C 1
ATOM 3004 O O . PHE A 1 410 ? 2.595 15.277 6.068 1.00 67.56 410 PHE A O 1
ATOM 3011 N N . ASP A 1 411 ? 1.285 13.494 5.630 1.00 79.94 411 ASP A N 1
ATOM 3012 C CA . ASP A 1 411 ? 0.108 13.957 6.357 1.00 79.94 411 ASP A CA 1
ATOM 3013 C C . ASP A 1 411 ? 0.118 13.335 7.759 1.00 79.94 411 ASP A C 1
ATOM 3015 O O . ASP A 1 411 ? -0.302 12.194 7.957 1.00 79.94 411 ASP A O 1
ATOM 3019 N N . THR A 1 412 ? 0.619 14.076 8.746 1.00 88.25 412 THR A N 1
ATOM 3020 C CA . THR A 1 412 ? 0.549 13.666 10.159 1.00 88.25 412 THR A CA 1
ATOM 3021 C C . THR A 1 412 ? -0.759 14.141 10.770 1.00 88.25 412 THR A C 1
ATOM 3023 O O . THR A 1 412 ? -1.237 15.231 10.454 1.00 88.25 412 THR A O 1
ATOM 3026 N N . GLY A 1 413 ? -1.376 13.361 11.652 1.00 92.81 413 GLY A N 1
ATOM 3027 C CA . GLY A 1 413 ? -2.659 13.783 12.192 1.00 92.81 413 GLY A CA 1
ATOM 3028 C C . GLY A 1 413 ? -3.344 12.809 13.126 1.00 92.81 413 GLY A C 1
ATOM 3029 O O . GLY A 1 413 ? -2.759 11.856 13.646 1.00 92.81 413 GLY A O 1
ATOM 3030 N N . LYS A 1 414 ? -4.624 13.095 13.372 1.00 95.75 414 LYS A N 1
ATOM 3031 C CA . LYS A 1 414 ? -5.496 12.236 14.167 1.00 95.75 414 LYS A CA 1
ATOM 3032 C C . LYS A 1 414 ? -6.953 12.269 13.733 1.00 95.75 414 LYS A C 1
ATOM 3034 O O . LYS A 1 414 ? -7.480 13.309 13.336 1.00 95.75 414 LYS A O 1
ATOM 3039 N N . VAL A 1 415 ? -7.617 11.133 13.912 1.00 97.19 415 VAL A N 1
ATOM 3040 C CA . VAL A 1 415 ? -9.059 10.944 13.723 1.00 97.19 415 VAL A CA 1
ATOM 3041 C C . VAL A 1 415 ? -9.684 10.623 15.078 1.00 97.19 415 VAL A C 1
ATOM 3043 O O . VAL A 1 415 ? -9.206 9.745 15.791 1.00 97.19 415 VAL A O 1
ATOM 3046 N N . VAL A 1 416 ? -10.750 11.330 15.454 1.00 97.12 416 VAL A N 1
ATOM 3047 C CA . VAL A 1 416 ? -11.460 11.121 16.725 1.00 97.12 416 VAL A CA 1
ATOM 3048 C C . VAL A 1 416 ? -12.796 10.438 16.463 1.00 97.12 416 VAL A C 1
ATOM 3050 O O . VAL A 1 416 ? -13.621 10.950 15.703 1.00 97.12 416 VAL A O 1
ATOM 3053 N N . LEU A 1 417 ? -13.026 9.310 17.131 1.00 96.94 417 LEU A N 1
ATOM 3054 C CA . LEU A 1 417 ? -14.264 8.542 17.093 1.00 96.94 417 LEU A CA 1
ATOM 3055 C C . LEU A 1 417 ? -14.913 8.506 18.480 1.00 96.94 417 LEU A C 1
ATOM 3057 O O . LEU A 1 417 ? -14.225 8.427 19.498 1.00 96.94 417 LEU A O 1
ATOM 3061 N N . GLN A 1 418 ? -16.246 8.516 18.526 1.00 96.75 418 GLN A N 1
ATOM 3062 C CA . GLN A 1 418 ? -17.003 8.405 19.774 1.00 96.75 418 GLN A CA 1
ATOM 3063 C C . GLN A 1 418 ? -18.124 7.366 19.676 1.00 96.75 418 GLN A C 1
ATOM 3065 O O . GLN A 1 418 ? -18.877 7.343 18.702 1.00 96.75 418 GLN A O 1
ATOM 3070 N N . SER A 1 419 ? -18.259 6.524 20.702 1.00 96.00 419 SER A N 1
ATOM 3071 C CA . SER A 1 419 ? -19.310 5.505 20.807 1.00 96.00 419 SER A CA 1
ATOM 3072 C C . SER A 1 419 ? -19.660 5.242 22.266 1.00 96.00 419 SER A C 1
ATOM 3074 O O . SER A 1 419 ? -18.768 5.004 23.069 1.00 96.00 419 SER A O 1
ATOM 3076 N N . ASN A 1 420 ? -20.943 5.292 22.637 1.00 93.69 420 ASN A N 1
ATOM 3077 C CA . ASN A 1 420 ? -21.426 4.959 23.990 1.00 93.69 420 ASN A CA 1
ATOM 3078 C C . ASN A 1 420 ? -20.658 5.634 25.159 1.00 93.69 420 ASN A C 1
ATOM 3080 O O . ASN A 1 420 ? -20.544 5.066 26.241 1.00 93.69 420 ASN A O 1
ATOM 3084 N N . GLY A 1 421 ? -20.121 6.843 24.947 1.00 91.94 421 GLY A N 1
ATOM 3085 C CA . GLY A 1 421 ? -19.293 7.576 25.918 1.00 91.94 421 GLY A CA 1
ATOM 3086 C C . GLY A 1 421 ? -17.783 7.293 25.841 1.00 91.94 421 GLY A C 1
ATOM 3087 O O . GLY A 1 421 ? -16.997 8.113 26.310 1.00 91.94 421 GLY A O 1
ATOM 3088 N N . GLN A 1 422 ? -17.364 6.209 25.184 1.00 95.44 422 GLN A N 1
ATOM 3089 C CA . GLN A 1 422 ? -15.967 5.938 24.836 1.00 95.44 422 GLN A CA 1
ATOM 3090 C C . GLN A 1 422 ? -15.500 6.918 23.749 1.00 95.44 422 GLN A C 1
ATOM 3092 O O . GLN A 1 422 ? -16.222 7.154 22.777 1.00 95.44 422 GLN A O 1
ATOM 3097 N N . THR A 1 423 ? -14.293 7.471 23.899 1.00 97.62 423 THR A N 1
ATOM 3098 C CA . THR A 1 423 ? -13.664 8.360 22.907 1.00 97.62 423 THR A CA 1
ATOM 3099 C C . THR A 1 423 ? -12.305 7.797 22.512 1.00 97.62 423 THR A C 1
ATOM 3101 O O . THR A 1 423 ? -11.373 7.806 23.321 1.00 97.62 423 THR A O 1
ATOM 3104 N N . VAL A 1 424 ? -12.194 7.331 21.269 1.00 97.88 424 VAL A N 1
ATOM 3105 C CA . VAL A 1 424 ? -10.962 6.772 20.701 1.00 97.88 424 VAL A CA 1
ATOM 3106 C C . VAL A 1 424 ? -10.335 7.786 19.753 1.00 97.88 424 VAL A C 1
ATOM 3108 O O . VAL A 1 424 ? -11.014 8.359 18.904 1.00 97.88 424 VAL A O 1
ATOM 3111 N N . THR A 1 425 ? -9.030 7.996 19.889 1.00 98.00 425 THR A N 1
ATOM 3112 C CA . THR A 1 425 ? -8.229 8.796 18.959 1.00 98.00 425 THR A CA 1
ATOM 3113 C C . THR A 1 425 ? -7.285 7.876 18.197 1.00 98.00 425 THR A C 1
ATOM 3115 O O . THR A 1 425 ? -6.481 7.180 18.814 1.00 98.00 425 THR A O 1
ATOM 3118 N N . VAL A 1 426 ? -7.368 7.881 16.869 1.00 98.19 426 VAL A N 1
ATOM 3119 C CA . VAL A 1 426 ? -6.377 7.258 15.983 1.00 98.19 426 VAL A CA 1
ATOM 3120 C C . VAL A 1 426 ? -5.325 8.301 15.642 1.00 98.19 426 VAL A C 1
ATOM 3122 O O . VAL A 1 426 ? -5.701 9.388 15.215 1.00 98.19 426 VAL A O 1
ATOM 3125 N N . LEU A 1 427 ? -4.043 7.992 15.825 1.00 97.75 427 LEU A N 1
ATOM 3126 C CA . LEU A 1 427 ? -2.918 8.804 15.351 1.00 97.75 427 LEU A CA 1
ATOM 3127 C C . LEU A 1 427 ? -2.371 8.190 14.059 1.00 97.75 427 LEU A C 1
ATOM 3129 O O . LEU A 1 427 ? -2.244 6.962 13.963 1.00 97.75 427 LEU A O 1
ATOM 3133 N N . PHE A 1 428 ? -2.056 9.038 13.084 1.00 96.00 428 PHE A N 1
ATOM 3134 C CA . PHE A 1 428 ? -1.600 8.616 11.764 1.00 96.00 428 PHE A CA 1
ATOM 3135 C C . PHE A 1 428 ? -0.443 9.468 11.230 1.00 96.00 428 PHE A C 1
ATOM 3137 O O . PHE A 1 428 ? -0.312 10.647 11.564 1.00 96.00 428 PHE A O 1
ATOM 3144 N N . GLU A 1 429 ? 0.351 8.854 10.358 1.00 92.50 429 GLU A N 1
ATOM 3145 C CA . GLU A 1 429 ? 1.331 9.488 9.470 1.00 92.50 429 GLU A CA 1
ATOM 3146 C C . GLU A 1 429 ? 1.101 8.871 8.089 1.00 92.50 429 GLU A C 1
ATOM 3148 O O . GLU A 1 429 ? 1.632 7.806 7.797 1.00 92.50 429 GLU A O 1
ATOM 3153 N N . ASN A 1 430 ? 0.200 9.475 7.305 1.00 89.19 430 ASN A N 1
ATOM 3154 C CA . ASN A 1 430 ? -0.581 8.860 6.218 1.00 89.19 430 ASN A CA 1
ATOM 3155 C C . ASN A 1 430 ? -1.387 7.619 6.676 1.00 89.19 430 ASN A C 1
ATOM 3157 O O . ASN A 1 430 ? -2.619 7.624 6.673 1.00 89.19 430 ASN A O 1
ATOM 3161 N N . GLU A 1 431 ? -0.700 6.572 7.123 1.00 95.94 431 GLU A N 1
ATOM 3162 C CA . GLU A 1 431 ? -1.225 5.327 7.675 1.00 95.94 431 GLU A CA 1
ATOM 3163 C C . GLU A 1 431 ? -1.622 5.471 9.149 1.00 95.94 431 GLU A C 1
ATOM 3165 O O . GLU A 1 431 ? -0.970 6.167 9.926 1.00 95.94 431 GLU A O 1
ATOM 3170 N N . SER A 1 432 ? -2.655 4.747 9.582 1.00 98.25 432 SER A N 1
ATOM 3171 C CA . SER A 1 432 ? -3.014 4.637 10.999 1.00 98.25 432 SER A CA 1
ATOM 3172 C C . SER A 1 432 ? -1.966 3.803 11.745 1.00 98.25 432 SER A C 1
ATOM 3174 O O . SER A 1 432 ? -1.722 2.641 11.392 1.00 98.25 432 SER A O 1
ATOM 3176 N N . LEU A 1 433 ? -1.357 4.394 12.781 1.00 98.38 433 LEU A N 1
ATOM 3177 C CA . LEU A 1 433 ? -0.240 3.802 13.530 1.00 98.38 433 LEU A CA 1
ATOM 3178 C C . LEU A 1 433 ? -0.552 3.534 15.005 1.00 98.38 433 LEU A C 1
ATOM 3180 O O . LEU A 1 433 ? -0.013 2.588 15.570 1.00 98.38 433 LEU A O 1
ATOM 3184 N N . LEU A 1 434 ? -1.421 4.323 15.639 1.00 98.00 434 LEU A N 1
ATOM 3185 C CA . LEU A 1 434 ? -1.853 4.113 17.026 1.00 98.00 434 LEU A CA 1
ATOM 3186 C C . LEU A 1 434 ? -3.351 4.346 17.149 1.00 98.00 434 LEU A C 1
ATOM 3188 O O . LEU A 1 434 ? -3.880 5.270 16.541 1.00 98.00 434 LEU A O 1
ATOM 3192 N N . ALA A 1 435 ? -4.018 3.581 18.008 1.00 98.00 435 ALA A N 1
ATOM 3193 C CA . ALA A 1 435 ? -5.348 3.913 18.504 1.00 98.00 435 ALA A CA 1
ATOM 3194 C C . ALA A 1 435 ? -5.328 3.976 20.033 1.00 98.00 435 ALA A C 1
ATOM 3196 O O . ALA A 1 435 ? -4.816 3.071 20.693 1.00 98.00 435 ALA A O 1
ATOM 3197 N N . TRP A 1 436 ? -5.892 5.042 20.598 1.00 97.25 436 TRP A N 1
ATOM 3198 C CA . TRP A 1 436 ? -5.857 5.327 22.029 1.00 97.25 436 TRP A CA 1
ATOM 3199 C C . TRP A 1 436 ? -7.261 5.614 22.565 1.00 97.25 436 TRP A C 1
ATOM 3201 O O . TRP A 1 436 ? -7.930 6.536 22.097 1.00 97.25 436 TRP A O 1
ATOM 3211 N N . ASP A 1 437 ? -7.708 4.842 23.557 1.00 96.69 437 ASP A N 1
ATOM 3212 C CA . ASP A 1 437 ? -8.926 5.138 24.318 1.00 96.69 437 ASP A CA 1
ATOM 3213 C C . ASP A 1 437 ? -8.610 6.181 25.391 1.00 96.69 437 ASP A C 1
ATOM 3215 O O . ASP A 1 437 ? -7.729 5.967 26.223 1.00 96.69 437 ASP A O 1
ATOM 3219 N N . SER A 1 438 ? -9.352 7.286 25.410 1.00 96.38 438 SER A N 1
ATOM 3220 C CA . SER A 1 438 ? -9.187 8.371 26.389 1.00 96.38 438 SER A CA 1
ATOM 3221 C C . SER A 1 438 ? -9.293 7.909 27.854 1.00 96.38 438 SER A C 1
ATOM 3223 O O . SER A 1 438 ? -8.841 8.623 28.747 1.00 96.38 438 SER A O 1
ATOM 3225 N N . ALA A 1 439 ? -9.883 6.735 28.114 1.00 95.69 439 ALA A N 1
ATOM 3226 C CA . ALA A 1 439 ? -9.976 6.124 29.438 1.00 95.69 439 ALA A CA 1
ATOM 3227 C C . ALA A 1 439 ? -8.825 5.152 29.791 1.00 95.69 439 ALA A C 1
ATOM 3229 O O . ALA A 1 439 ? -8.724 4.757 30.954 1.00 95.69 439 ALA A O 1
ATOM 3230 N N . LYS A 1 440 ? -7.959 4.752 28.841 1.00 94.75 440 LYS A N 1
ATOM 3231 C CA . LYS A 1 440 ? -6.840 3.817 29.086 1.00 94.75 440 LYS A CA 1
ATOM 3232 C C . LYS A 1 440 ? -5.473 4.537 29.138 1.00 94.75 440 LYS A C 1
ATOM 3234 O O . LYS A 1 440 ? -5.225 5.467 28.370 1.00 94.75 440 LYS A O 1
ATOM 3239 N N . PRO A 1 441 ? -4.536 4.095 30.005 1.00 93.94 441 PRO A N 1
ATOM 3240 C CA . PRO A 1 441 ? -3.194 4.682 30.127 1.00 93.94 441 PRO A CA 1
ATOM 3241 C C . PRO A 1 441 ? -2.195 4.172 29.069 1.00 93.94 441 PRO A C 1
ATOM 3243 O O . PRO A 1 441 ? -1.026 4.548 29.099 1.00 93.94 441 PRO A O 1
ATOM 3246 N N . HIS A 1 442 ? -2.633 3.301 28.162 1.00 93.44 442 HIS A N 1
ATOM 3247 C CA . HIS A 1 442 ? -1.854 2.719 27.071 1.00 93.44 442 HIS A CA 1
ATOM 3248 C C . HIS A 1 442 ? -2.738 2.628 25.812 1.00 93.44 442 HIS A C 1
ATOM 3250 O O . HIS A 1 442 ? -3.968 2.612 25.943 1.00 93.44 442 HIS A O 1
ATOM 3256 N N . PRO A 1 443 ? -2.154 2.546 24.602 1.00 96.75 443 PRO A N 1
ATOM 3257 C CA . PRO A 1 443 ? -2.926 2.357 23.378 1.00 96.75 443 PRO A CA 1
ATOM 3258 C C . PRO A 1 443 ? -3.682 1.018 23.383 1.00 96.75 443 PRO A C 1
ATOM 3260 O O . PRO A 1 443 ? -3.333 0.079 24.106 1.00 96.75 443 PRO A O 1
ATOM 3263 N N . ILE A 1 444 ? -4.725 0.953 22.556 1.00 97.00 444 ILE A N 1
ATOM 3264 C CA . ILE A 1 444 ? -5.601 -0.212 22.344 1.00 97.00 444 ILE A CA 1
ATOM 3265 C C . ILE A 1 444 ? -5.327 -0.939 21.019 1.00 97.00 444 ILE A C 1
ATOM 3267 O O . ILE A 1 444 ? -5.730 -2.086 20.864 1.00 97.00 444 ILE A O 1
ATOM 3271 N N . ALA A 1 445 ? -4.611 -0.299 20.092 1.00 98.00 445 ALA A N 1
ATOM 3272 C CA . ALA A 1 445 ? -3.977 -0.931 18.935 1.00 98.00 445 ALA A CA 1
ATOM 3273 C C . ALA A 1 445 ? -2.740 -0.117 18.521 1.00 98.00 445 ALA A C 1
ATOM 3275 O O . ALA A 1 445 ? -2.688 1.094 18.765 1.00 98.00 445 ALA A O 1
ATOM 3276 N N . MET A 1 446 ? -1.755 -0.768 17.900 1.00 98.31 446 MET A N 1
ATOM 3277 C CA . MET A 1 446 ? -0.525 -0.126 17.429 1.00 98.31 446 MET A CA 1
ATOM 3278 C C . MET A 1 446 ? 0.065 -0.842 16.213 1.00 98.31 446 MET A C 1
ATOM 3280 O O . MET A 1 446 ? -0.017 -2.062 16.118 1.00 98.31 446 MET A O 1
ATOM 3284 N N . ALA A 1 447 ? 0.729 -0.100 15.333 1.00 98.44 447 ALA A N 1
ATOM 3285 C CA . ALA A 1 447 ? 1.527 -0.676 14.262 1.00 98.44 447 ALA A CA 1
ATOM 3286 C C . ALA A 1 447 ? 2.659 -1.577 14.825 1.00 98.44 447 ALA A C 1
ATOM 3288 O O . ALA A 1 447 ? 3.154 -1.314 15.925 1.00 98.44 447 ALA A O 1
ATOM 3289 N N . PRO A 1 448 ? 3.093 -2.633 14.110 1.00 98.38 448 PRO A N 1
ATOM 3290 C CA . PRO A 1 448 ? 2.722 -3.011 12.743 1.00 98.38 448 PRO A CA 1
ATOM 3291 C C . PRO A 1 448 ? 1.283 -3.511 12.537 1.00 98.38 448 PRO A C 1
ATOM 3293 O O . PRO A 1 448 ? 0.858 -3.589 11.381 1.00 98.38 448 PRO A O 1
ATOM 3296 N N . ASP A 1 449 ? 0.512 -3.814 13.590 1.00 98.69 449 ASP A N 1
ATOM 3297 C CA . ASP A 1 449 ? -0.876 -4.278 13.436 1.00 98.69 449 ASP A CA 1
ATOM 3298 C C . ASP A 1 449 ? -1.729 -3.263 12.676 1.00 98.69 449 ASP A C 1
ATOM 3300 O O . ASP A 1 449 ? -1.587 -2.044 12.817 1.00 98.69 449 ASP A O 1
ATOM 3304 N N . SER A 1 450 ? -2.594 -3.782 11.810 1.00 98.69 450 SER A N 1
ATOM 3305 C CA . SER A 1 450 ? -3.412 -2.951 10.932 1.00 98.69 450 SER A CA 1
ATOM 3306 C C . SER A 1 450 ? -4.580 -2.355 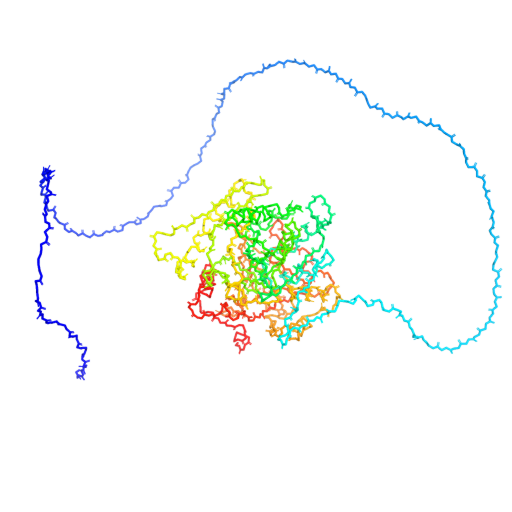11.704 1.00 98.69 450 SER A C 1
ATOM 3308 O O . SER A 1 450 ? -5.163 -3.022 12.553 1.00 98.69 450 SER A O 1
ATOM 3310 N N . ILE A 1 451 ? -4.931 -1.110 11.386 1.00 98.69 451 ILE A N 1
ATOM 3311 C CA . ILE A 1 451 ? -6.023 -0.336 11.980 1.00 98.69 451 ILE A CA 1
ATOM 3312 C C . ILE A 1 451 ? -6.815 0.290 10.824 1.00 98.69 451 ILE A C 1
ATOM 3314 O O . ILE A 1 451 ? -6.307 1.175 10.134 1.00 98.69 451 ILE A O 1
ATOM 3318 N N . ALA A 1 452 ? -8.050 -0.160 10.590 1.00 98.25 452 ALA A N 1
ATOM 3319 C CA . ALA A 1 452 ? -8.856 0.243 9.436 1.00 98.25 452 ALA A CA 1
ATOM 3320 C C . ALA A 1 452 ? -10.288 0.653 9.808 1.00 98.25 452 ALA A C 1
ATOM 3322 O O . ALA A 1 452 ? -10.910 0.104 10.722 1.00 98.25 452 ALA A O 1
ATOM 3323 N N . TYR A 1 453 ? -10.827 1.609 9.050 1.00 97.62 453 TYR A N 1
ATOM 3324 C CA . TYR A 1 453 ? -12.194 2.100 9.206 1.00 97.62 453 TYR A CA 1
ATOM 3325 C C . TYR A 1 453 ? -13.177 1.278 8.365 1.00 97.62 453 TYR A C 1
ATOM 3327 O O . TYR A 1 453 ? -12.957 1.054 7.172 1.00 97.62 453 TYR A O 1
ATOM 3335 N N . PHE A 1 454 ? -14.306 0.906 8.965 1.00 97.38 454 PHE A N 1
ATOM 3336 C CA . PHE A 1 454 ? -15.456 0.333 8.267 1.00 97.38 454 PHE A CA 1
ATOM 3337 C C . PHE A 1 454 ? -16.723 1.124 8.604 1.00 97.38 454 PHE A C 1
ATOM 3339 O O . PHE A 1 454 ? -17.047 1.311 9.774 1.00 97.38 454 PHE A O 1
ATOM 3346 N N . LEU A 1 455 ? -17.440 1.610 7.592 1.00 96.00 455 LEU A N 1
ATOM 3347 C CA . LEU A 1 455 ? -18.652 2.409 7.751 1.00 96.00 455 LEU A CA 1
ATOM 3348 C C . LEU A 1 455 ? -19.880 1.640 7.269 1.00 96.00 455 LEU A C 1
ATOM 3350 O O . LEU A 1 455 ? -20.009 1.307 6.091 1.00 96.00 455 LEU A O 1
ATOM 3354 N N . GLU A 1 456 ? -20.827 1.440 8.179 1.00 93.69 456 GLU A N 1
ATOM 3355 C CA . GLU A 1 456 ? -22.055 0.692 7.924 1.00 93.69 456 GLU A CA 1
ATOM 3356 C C . GLU A 1 456 ? -23.028 1.462 7.006 1.00 93.69 456 GLU A C 1
ATOM 3358 O O . GLU A 1 456 ? -22.914 2.678 6.773 1.00 93.69 456 GLU A O 1
ATOM 3363 N N . GLY A 1 457 ? -24.031 0.744 6.496 1.00 86.25 457 GLY A N 1
ATOM 3364 C CA . GLY A 1 457 ? -25.111 1.307 5.683 1.00 86.25 457 GLY A CA 1
ATOM 3365 C C . GLY A 1 457 ? -24.759 1.516 4.205 1.00 86.25 457 GLY A C 1
ATOM 3366 O O . GLY A 1 457 ? -23.836 0.915 3.666 1.00 86.25 457 GLY A O 1
ATOM 3367 N N . LYS A 1 458 ? -25.554 2.344 3.514 1.00 84.81 458 LYS A N 1
ATOM 3368 C CA . LYS A 1 458 ? -25.405 2.592 2.070 1.00 84.81 458 LYS A CA 1
ATOM 3369 C C . LYS A 1 458 ? -24.275 3.586 1.786 1.00 84.81 458 LYS A C 1
ATOM 3371 O O . LYS A 1 458 ? -24.203 4.627 2.433 1.00 84.81 458 LYS A O 1
ATOM 3376 N N . GLY A 1 459 ? -23.487 3.307 0.750 1.00 88.56 459 GLY A N 1
ATOM 3377 C CA . GLY A 1 459 ? -22.383 4.149 0.283 1.00 88.56 459 GLY A CA 1
ATOM 3378 C C . GLY A 1 459 ? -21.059 3.387 0.275 1.00 88.56 459 GLY A C 1
ATOM 3379 O O . GLY A 1 459 ? -21.038 2.168 0.416 1.00 88.56 459 GLY A O 1
ATOM 3380 N N . GLN A 1 460 ? -19.951 4.109 0.122 1.00 93.12 460 GLN A N 1
ATOM 3381 C CA . GLN A 1 460 ? -18.608 3.549 0.286 1.00 93.12 460 GLN A CA 1
ATOM 3382 C C . GLN A 1 460 ? -18.430 3.035 1.721 1.00 93.12 460 GLN A C 1
ATOM 3384 O O . GLN A 1 460 ? -18.784 3.727 2.670 1.00 93.12 460 GLN A O 1
ATOM 3389 N N . ALA A 1 461 ? -17.920 1.820 1.899 1.00 95.31 461 ALA A N 1
ATOM 3390 C CA . ALA A 1 461 ? -17.825 1.195 3.222 1.00 95.31 461 ALA A CA 1
ATOM 3391 C C . ALA A 1 461 ? -16.453 1.366 3.897 1.00 95.31 461 ALA A C 1
ATOM 3393 O O . ALA A 1 461 ? -16.326 1.106 5.086 1.00 95.31 461 ALA A O 1
ATOM 3394 N N . VAL A 1 462 ? -15.425 1.773 3.153 1.00 96.81 462 VAL A N 1
ATOM 3395 C CA . VAL A 1 462 ? -14.015 1.742 3.574 1.00 96.81 462 VAL A CA 1
ATOM 3396 C C . VAL A 1 462 ? -13.307 3.011 3.109 1.00 96.81 462 VAL A C 1
ATOM 3398 O O . VAL A 1 462 ? -13.623 3.533 2.039 1.00 96.81 462 VAL A O 1
ATOM 3401 N N . TYR A 1 463 ? -12.410 3.542 3.935 1.00 96.31 463 TYR A N 1
ATOM 3402 C CA . TYR A 1 463 ? -11.804 4.866 3.767 1.00 96.31 463 TYR A CA 1
ATOM 3403 C C . TYR A 1 463 ? -10.350 4.832 4.250 1.00 96.31 463 TYR A C 1
ATOM 3405 O O . TYR A 1 463 ? -10.061 4.199 5.266 1.00 96.31 463 TYR A O 1
ATOM 3413 N N . THR A 1 464 ? -9.457 5.540 3.560 1.00 96.31 464 THR A N 1
ATOM 3414 C CA . THR A 1 464 ? -8.150 5.934 4.114 1.00 96.31 464 THR A CA 1
ATOM 3415 C C . THR A 1 464 ? -8.308 7.172 5.008 1.00 96.31 464 THR A C 1
ATOM 3417 O O . THR A 1 464 ? -9.331 7.850 4.936 1.00 96.31 464 THR A O 1
ATOM 3420 N N . ASN A 1 465 ? -7.305 7.512 5.823 1.00 95.56 465 ASN A N 1
ATOM 3421 C CA . ASN A 1 465 ? -7.245 8.772 6.568 1.00 95.56 465 ASN A CA 1
ATOM 3422 C C . ASN A 1 465 ? -7.438 9.960 5.612 1.00 95.56 465 ASN A C 1
ATOM 3424 O O . ASN A 1 465 ? -8.284 10.812 5.867 1.00 95.56 465 ASN A O 1
ATOM 3428 N N . GLY A 1 466 ? -6.751 9.949 4.463 1.00 92.38 466 GLY A N 1
ATOM 3429 C CA . GLY A 1 466 ? -6.902 10.962 3.415 1.00 92.38 466 GLY A CA 1
ATOM 3430 C C . GLY A 1 466 ? -8.309 11.041 2.807 1.00 92.38 466 GLY A C 1
ATOM 3431 O O . GLY A 1 466 ? -8.759 12.134 2.493 1.00 92.38 466 GLY A O 1
ATOM 3432 N N . ASP A 1 467 ? -9.051 9.931 2.696 1.00 92.69 467 ASP A N 1
ATOM 3433 C CA . ASP A 1 467 ? -10.456 9.965 2.241 1.00 92.69 467 ASP A CA 1
ATOM 3434 C C . ASP A 1 467 ? -11.427 10.530 3.301 1.00 92.69 467 ASP A C 1
ATOM 3436 O O . ASP A 1 467 ? -12.565 10.863 2.972 1.00 92.69 467 ASP A O 1
ATOM 3440 N N . LEU A 1 468 ? -11.020 10.623 4.575 1.00 93.81 468 LEU A N 1
ATOM 3441 C CA . LEU A 1 468 ? -11.825 11.236 5.642 1.00 93.81 468 LEU A CA 1
ATOM 3442 C C . LEU A 1 468 ? -11.660 12.763 5.706 1.00 93.81 468 LEU A C 1
ATOM 3444 O O . LEU A 1 468 ? -12.433 13.422 6.404 1.00 93.81 468 LEU A O 1
ATOM 3448 N N . ILE A 1 469 ? -10.666 13.327 5.013 1.00 90.56 469 ILE A N 1
ATOM 3449 C CA . ILE A 1 469 ? -10.248 14.728 5.120 1.00 90.56 469 ILE A CA 1
ATOM 3450 C C . ILE A 1 469 ? -10.548 15.453 3.803 1.00 90.56 469 ILE A C 1
ATOM 3452 O O . ILE A 1 469 ? -10.138 15.032 2.726 1.00 90.56 469 ILE A O 1
ATOM 3456 N N . GLN A 1 470 ? -11.253 16.578 3.879 1.00 87.31 470 GLN A N 1
ATOM 3457 C CA . GLN A 1 470 ? -11.406 17.497 2.752 1.00 87.31 470 GLN A CA 1
ATOM 3458 C C . GLN A 1 470 ? -10.188 18.421 2.630 1.00 87.31 470 GLN A C 1
ATOM 3460 O O . GLN A 1 470 ? -9.549 18.739 3.629 1.00 87.31 470 GLN A O 1
ATOM 3465 N N . SER A 1 471 ? -9.963 19.001 1.447 1.00 80.62 471 SER A N 1
ATOM 3466 C CA . SER A 1 471 ? -8.867 19.954 1.164 1.00 80.62 471 SER A CA 1
ATOM 3467 C C . SER A 1 471 ? -8.914 21.282 1.954 1.00 80.62 471 SER A C 1
ATOM 3469 O O . SER A 1 471 ? -8.177 22.221 1.664 1.00 80.62 471 SER A O 1
ATOM 3471 N N . ASN A 1 472 ? -9.847 21.421 2.898 1.00 83.31 472 ASN A N 1
ATOM 3472 C CA . ASN A 1 472 ? -9.939 22.512 3.872 1.00 83.31 472 ASN A CA 1
ATOM 3473 C C . ASN A 1 472 ? -9.554 22.055 5.300 1.00 83.31 472 ASN A C 1
ATOM 3475 O O . ASN A 1 472 ? -9.759 22.807 6.251 1.00 83.31 472 ASN A O 1
ATOM 3479 N N . GLY A 1 473 ? -9.055 20.823 5.455 1.00 84.00 473 GLY A N 1
ATOM 3480 C CA . GLY A 1 473 ? -8.699 20.198 6.731 1.00 84.00 473 GLY A CA 1
ATOM 3481 C C . GLY A 1 473 ? -9.881 19.704 7.574 1.00 84.00 473 GLY A C 1
ATOM 3482 O O . GLY A 1 473 ? -9.675 19.326 8.725 1.00 84.00 473 GLY A O 1
ATOM 3483 N N . THR A 1 474 ? -11.117 19.719 7.060 1.00 89.81 474 THR A N 1
ATOM 3484 C CA . THR A 1 474 ? -12.307 19.278 7.811 1.00 89.81 474 THR A CA 1
ATOM 3485 C C . THR A 1 474 ? -12.748 17.862 7.428 1.00 89.81 474 THR A C 1
ATOM 3487 O O . THR A 1 474 ? -12.451 17.374 6.340 1.00 89.81 474 THR A O 1
ATOM 3490 N N . LEU A 1 475 ? -13.453 17.191 8.345 1.00 92.94 475 LEU A N 1
ATOM 3491 C CA . LEU A 1 475 ? -13.994 15.840 8.154 1.00 92.94 475 LEU A CA 1
ATOM 3492 C C . LEU A 1 475 ? -15.019 15.841 7.010 1.00 92.94 475 LEU A C 1
ATOM 3494 O O . LEU A 1 475 ? -15.878 16.721 6.971 1.00 92.94 475 LEU A O 1
ATOM 3498 N N . ASP A 1 476 ? -14.981 14.850 6.118 1.00 91.88 476 ASP A N 1
ATOM 3499 C CA . ASP A 1 476 ? -15.960 14.736 5.031 1.00 91.88 476 ASP A CA 1
ATOM 3500 C C . ASP A 1 476 ? -17.412 14.628 5.576 1.00 91.88 476 ASP A C 1
ATOM 3502 O O . ASP A 1 476 ? -17.744 13.699 6.324 1.00 91.88 476 ASP A O 1
ATOM 3506 N N . PRO A 1 477 ? -18.338 15.534 5.196 1.00 90.25 477 PRO A N 1
ATOM 3507 C CA . PRO A 1 477 ? -19.751 15.434 5.551 1.00 90.25 477 PRO A CA 1
ATOM 3508 C C . PRO A 1 477 ? -20.418 14.108 5.155 1.00 90.25 477 PRO A C 1
ATOM 3510 O O . PRO A 1 477 ? -21.417 13.736 5.777 1.00 90.25 477 PRO A O 1
ATOM 3513 N N . SER A 1 478 ? -19.885 13.372 4.166 1.00 90.06 478 SER A N 1
ATOM 3514 C CA . SER A 1 478 ? -20.420 12.060 3.765 1.00 90.06 478 SER A CA 1
ATOM 3515 C C . SER A 1 478 ? -20.295 10.986 4.859 1.00 90.06 478 SER A C 1
ATOM 3517 O O . SER A 1 478 ? -21.093 10.042 4.891 1.00 90.06 478 SER A O 1
ATOM 3519 N N . VAL A 1 479 ? -19.346 11.147 5.793 1.00 92.69 479 VAL A N 1
ATOM 3520 C CA . VAL A 1 479 ? -19.066 10.167 6.855 1.00 92.69 479 VAL A CA 1
ATOM 3521 C C . VAL A 1 479 ? -19.605 10.556 8.235 1.00 92.69 479 VAL A C 1
ATOM 3523 O O . VAL A 1 479 ? -19.927 9.663 9.018 1.00 92.69 479 VAL A O 1
ATOM 3526 N N . MET A 1 480 ? -19.795 11.851 8.528 1.00 86.81 480 MET A N 1
ATOM 3527 C CA . MET A 1 480 ? -20.152 12.363 9.872 1.00 86.81 480 MET A CA 1
ATOM 3528 C C . MET A 1 480 ? -21.361 11.674 10.537 1.00 86.81 480 MET A C 1
ATOM 3530 O O . MET A 1 480 ? -21.383 11.462 11.748 1.00 86.81 480 MET A O 1
ATOM 3534 N N . ASN A 1 481 ? -22.395 11.345 9.757 1.00 86.69 481 ASN A N 1
ATOM 3535 C CA . ASN A 1 481 ? -23.658 10.796 10.272 1.00 86.69 481 ASN A CA 1
ATOM 3536 C C . ASN A 1 481 ? -23.758 9.264 10.185 1.00 86.69 481 ASN A C 1
ATOM 3538 O O . ASN A 1 481 ? -24.806 8.699 10.509 1.00 86.69 481 ASN A O 1
ATOM 3542 N N . ARG A 1 482 ? -22.699 8.581 9.741 1.00 92.50 482 ARG A N 1
ATOM 3543 C CA . ARG A 1 482 ? -22.683 7.124 9.563 1.00 92.50 482 ARG A CA 1
ATOM 3544 C C . ARG A 1 482 ? -22.132 6.423 10.800 1.00 92.50 482 ARG A C 1
ATOM 3546 O O . ARG A 1 482 ? -21.365 7.006 11.563 1.00 92.50 482 ARG A O 1
ATOM 3553 N N . ARG A 1 483 ? -22.533 5.161 10.997 1.00 94.88 483 ARG A N 1
ATOM 3554 C CA . ARG A 1 483 ? -21.913 4.305 12.015 1.00 94.88 483 ARG A CA 1
ATOM 3555 C C . ARG A 1 483 ? -20.548 3.869 11.501 1.00 94.88 483 ARG A C 1
ATOM 3557 O O . ARG A 1 483 ? -20.479 3.181 10.486 1.00 94.88 483 ARG A O 1
ATOM 3564 N N . ALA A 1 484 ? -19.499 4.315 12.176 1.00 95.75 484 ALA A N 1
ATOM 3565 C CA . ALA A 1 484 ? -18.114 3.998 11.870 1.00 95.75 484 ALA A CA 1
ATOM 3566 C C . ALA A 1 484 ? -17.555 3.049 12.933 1.00 95.75 484 ALA A C 1
ATOM 3568 O O . ALA A 1 484 ? -17.665 3.307 14.134 1.00 95.75 484 ALA A O 1
ATOM 3569 N N . SER A 1 485 ? -16.937 1.976 12.470 1.00 95.25 485 SER A N 1
ATOM 3570 C CA . SER A 1 485 ? -16.235 0.983 13.268 1.00 95.25 485 SER A CA 1
ATOM 3571 C C . SER A 1 485 ? -14.752 1.055 12.980 1.00 95.25 485 SER A C 1
ATOM 3573 O O . SER A 1 485 ? -14.336 1.319 11.850 1.00 95.25 485 SER A O 1
ATOM 3575 N N . LEU A 1 486 ? -13.967 0.795 14.015 1.00 96.56 486 LEU A N 1
ATOM 3576 C CA . LEU A 1 486 ? -12.522 0.736 13.938 1.00 96.56 486 LEU A CA 1
ATOM 3577 C C . LEU A 1 486 ? -12.110 -0.711 14.197 1.00 96.56 486 LEU A C 1
ATOM 3579 O O . LEU A 1 486 ? -12.285 -1.227 15.303 1.00 96.56 486 LEU A O 1
ATOM 3583 N N . LEU A 1 487 ? -11.646 -1.372 13.142 1.00 98.06 487 LEU A N 1
ATOM 3584 C CA . LEU A 1 487 ? -11.193 -2.755 13.176 1.00 98.06 487 LEU A CA 1
ATOM 3585 C C . LEU A 1 487 ? -9.673 -2.774 13.246 1.00 98.06 487 LEU A C 1
ATOM 3587 O O . LEU A 1 487 ? -9.015 -1.992 12.559 1.00 98.06 487 LEU A O 1
ATOM 3591 N N . ALA A 1 488 ? -9.124 -3.688 14.035 1.00 98.38 488 ALA A N 1
ATOM 3592 C CA . ALA A 1 488 ? -7.697 -3.954 14.043 1.00 98.38 488 ALA A CA 1
ATOM 3593 C C . ALA A 1 488 ? -7.412 -5.454 13.956 1.00 98.38 488 ALA A C 1
ATOM 3595 O O . ALA A 1 488 ? -8.202 -6.270 14.428 1.00 98.38 488 ALA A O 1
ATOM 3596 N N . TRP A 1 489 ? -6.301 -5.828 13.329 1.00 98.38 489 TRP A N 1
ATOM 3597 C CA . TRP A 1 489 ? -5.862 -7.221 13.244 1.00 98.38 489 TRP A CA 1
ATOM 3598 C C . TRP A 1 489 ? -4.344 -7.322 13.216 1.00 98.38 489 TRP A C 1
ATOM 3600 O O . TRP A 1 489 ? -3.638 -6.404 12.788 1.00 98.38 489 TRP A O 1
ATOM 3610 N N . ARG A 1 490 ? -3.867 -8.480 13.670 1.00 97.94 490 ARG A N 1
ATOM 3611 C CA . ARG A 1 490 ? -2.451 -8.788 13.812 1.00 97.94 490 ARG A CA 1
ATOM 3612 C C . ARG A 1 490 ? -1.709 -8.698 12.476 1.00 97.94 490 ARG A C 1
ATOM 3614 O O . ARG A 1 490 ? -2.202 -9.176 11.456 1.00 97.94 490 ARG A O 1
ATOM 3621 N N . ALA A 1 491 ? -0.524 -8.102 12.501 1.00 98.12 491 ALA A N 1
ATOM 3622 C CA . ALA A 1 491 ? 0.358 -7.965 11.357 1.00 98.12 491 ALA A CA 1
ATOM 3623 C C . ALA A 1 491 ? 0.843 -9.319 10.821 1.00 98.12 491 ALA A C 1
ATOM 3625 O O . ALA A 1 491 ? 0.943 -10.311 11.549 1.00 98.12 491 ALA A O 1
ATOM 3626 N N . GLU A 1 492 ? 1.206 -9.326 9.539 1.00 97.88 492 GLU A N 1
ATOM 3627 C CA . GLU A 1 492 ? 1.883 -10.449 8.893 1.00 97.88 492 GLU A CA 1
ATOM 3628 C C . GLU A 1 492 ? 3.196 -10.768 9.625 1.00 97.88 492 GLU A C 1
ATOM 3630 O O . GLU A 1 492 ? 3.930 -9.862 10.024 1.00 97.88 492 GLU A O 1
ATOM 3635 N N . ALA A 1 493 ? 3.525 -12.054 9.780 1.00 97.31 493 ALA A N 1
ATOM 3636 C CA . ALA A 1 493 ? 4.652 -12.486 10.614 1.00 97.31 493 ALA A CA 1
ATOM 3637 C C . ALA A 1 493 ? 5.992 -11.749 10.346 1.00 97.31 493 ALA A C 1
ATOM 3639 O O . ALA A 1 493 ? 6.610 -11.339 11.336 1.00 97.31 493 ALA A O 1
ATOM 3640 N N . PRO A 1 494 ? 6.414 -11.480 9.085 1.00 97.50 494 PRO A N 1
ATOM 3641 C CA . PRO A 1 494 ? 7.662 -10.762 8.788 1.00 97.50 494 PRO A CA 1
ATOM 3642 C C . PRO A 1 494 ? 7.754 -9.341 9.370 1.00 97.50 494 PRO A C 1
ATOM 3644 O O . PRO A 1 494 ? 8.854 -8.836 9.576 1.00 97.50 494 PRO A O 1
ATOM 3647 N N . LEU A 1 495 ? 6.624 -8.687 9.666 1.00 98.38 495 LEU A N 1
ATOM 3648 C CA . LEU A 1 495 ? 6.596 -7.339 10.256 1.00 98.38 495 LEU A CA 1
ATOM 3649 C C . LEU A 1 495 ? 6.861 -7.359 11.770 1.00 98.38 495 LEU A C 1
ATOM 3651 O O . LEU A 1 495 ? 7.089 -6.313 12.371 1.00 98.38 495 LEU A O 1
ATOM 3655 N N . THR A 1 496 ? 6.800 -8.539 12.395 1.00 97.31 496 THR A N 1
ATOM 3656 C CA . THR A 1 496 ? 6.819 -8.714 13.857 1.00 97.31 496 THR A CA 1
ATOM 3657 C C . THR A 1 496 ? 8.088 -9.389 14.382 1.00 97.31 496 THR A C 1
ATOM 3659 O O . THR A 1 496 ? 8.159 -9.725 15.564 1.00 97.31 496 THR A O 1
ATOM 3662 N N . GLU A 1 497 ? 9.096 -9.589 13.528 1.00 95.94 497 GLU A N 1
ATOM 3663 C CA . GLU A 1 497 ? 10.358 -10.241 13.893 1.00 95.94 497 GLU A CA 1
ATOM 3664 C C . GLU A 1 497 ? 11.153 -9.407 14.926 1.00 95.94 497 GLU A C 1
ATOM 3666 O O . GLU A 1 497 ? 11.541 -8.272 14.633 1.00 95.94 497 GLU A O 1
ATOM 3671 N N . PRO A 1 498 ? 11.430 -9.932 16.140 1.00 93.88 498 PRO A N 1
ATOM 3672 C CA . PRO A 1 498 ? 12.169 -9.193 17.164 1.00 93.88 498 PRO A CA 1
ATOM 3673 C C . PRO A 1 498 ? 13.605 -8.871 16.730 1.00 93.88 498 PRO A C 1
ATOM 3675 O O . PRO A 1 498 ? 14.395 -9.778 16.469 1.00 93.88 498 PRO A O 1
ATOM 3678 N N . GLY A 1 499 ? 13.954 -7.581 16.691 1.00 90.56 499 GLY A N 1
ATOM 3679 C CA . GLY A 1 499 ? 15.250 -7.107 16.186 1.00 90.56 499 GLY A CA 1
ATOM 3680 C C . GLY A 1 499 ? 15.384 -7.148 14.657 1.00 90.56 499 GLY A C 1
ATOM 3681 O O . GLY A 1 499 ? 16.491 -7.012 14.139 1.00 90.56 499 GLY A O 1
ATOM 3682 N N . GLY A 1 500 ? 14.282 -7.372 13.933 1.00 93.00 500 GLY A N 1
ATOM 3683 C CA . GLY A 1 500 ? 14.213 -7.205 12.485 1.00 93.00 500 GLY A CA 1
ATOM 3684 C C . GLY A 1 500 ? 13.985 -5.741 12.097 1.00 93.00 500 GLY A C 1
ATOM 3685 O O . GLY A 1 500 ? 13.265 -5.014 12.785 1.00 93.00 500 GLY A O 1
ATOM 3686 N N . LEU A 1 501 ? 14.551 -5.331 10.952 1.00 94.56 501 LEU A N 1
ATOM 3687 C CA . LEU A 1 501 ? 14.491 -3.954 10.434 1.00 94.56 501 LEU A CA 1
ATOM 3688 C C . LEU A 1 501 ? 13.076 -3.361 10.467 1.00 94.56 501 LEU A C 1
ATOM 3690 O O . LEU A 1 501 ? 12.907 -2.212 10.865 1.00 94.56 501 LEU A O 1
ATOM 3694 N N . ILE A 1 502 ? 12.071 -4.136 10.048 1.00 97.06 502 ILE A N 1
ATOM 3695 C CA . ILE A 1 502 ? 10.692 -3.658 9.909 1.00 97.06 502 ILE A CA 1
ATOM 3696 C C . ILE A 1 502 ? 10.108 -3.278 11.270 1.00 97.06 502 ILE A C 1
ATOM 3698 O O . ILE A 1 502 ? 9.602 -2.168 11.431 1.00 97.06 502 ILE A O 1
ATOM 3702 N N . LEU A 1 503 ? 10.212 -4.170 12.261 1.00 97.38 503 LEU A N 1
ATOM 3703 C CA . LEU A 1 503 ? 9.659 -3.926 13.590 1.00 97.38 503 LEU A CA 1
ATOM 3704 C C . LEU A 1 503 ? 10.369 -2.758 14.281 1.00 97.38 503 LEU A C 1
ATOM 3706 O O . LEU A 1 503 ? 9.710 -1.933 14.911 1.00 97.38 503 LEU A O 1
ATOM 3710 N N . ASP A 1 504 ? 11.692 -2.654 14.148 1.00 95.69 504 ASP A N 1
ATOM 3711 C CA . ASP A 1 504 ? 12.435 -1.529 14.717 1.00 95.69 504 ASP A CA 1
ATOM 3712 C C . ASP A 1 504 ? 12.133 -0.204 13.990 1.00 95.69 504 ASP A C 1
ATOM 3714 O O . ASP A 1 504 ? 11.967 0.814 14.659 1.00 95.69 504 ASP A O 1
ATOM 3718 N N . SER A 1 505 ? 11.904 -0.223 12.671 1.00 95.88 505 SER A N 1
ATOM 3719 C CA . SER A 1 505 ? 11.442 0.951 11.908 1.00 95.88 505 SER A CA 1
ATOM 3720 C C . SER A 1 505 ? 10.044 1.410 12.339 1.00 95.88 505 SER A C 1
ATOM 3722 O O . SER A 1 505 ? 9.818 2.604 12.529 1.00 95.88 505 SER A O 1
ATOM 3724 N N . PHE A 1 506 ? 9.108 0.478 12.567 1.00 97.62 506 PHE A N 1
ATOM 3725 C CA . PHE A 1 506 ? 7.806 0.799 13.164 1.00 97.62 506 PHE A CA 1
ATOM 3726 C C . PHE A 1 506 ? 7.956 1.384 14.568 1.00 97.62 506 PHE A C 1
ATOM 3728 O O . PHE A 1 506 ? 7.303 2.373 14.890 1.00 97.62 506 PHE A O 1
ATOM 3735 N N . ARG A 1 507 ? 8.838 0.824 15.404 1.00 96.38 507 ARG A N 1
ATOM 3736 C CA . ARG A 1 507 ? 9.111 1.371 16.740 1.00 96.38 507 ARG A CA 1
ATOM 3737 C C . ARG A 1 507 ? 9.697 2.778 16.680 1.00 96.38 507 ARG A C 1
ATOM 3739 O O . ARG A 1 507 ? 9.403 3.553 17.579 1.00 96.38 507 ARG A O 1
ATOM 3746 N N . ASP A 1 508 ? 10.501 3.112 15.675 1.00 94.56 508 ASP A N 1
ATOM 3747 C CA . ASP A 1 508 ? 11.017 4.471 15.490 1.00 94.56 508 ASP A CA 1
ATOM 3748 C C . ASP A 1 508 ? 9.897 5.456 15.115 1.00 94.56 508 ASP A C 1
ATOM 3750 O O . ASP A 1 508 ? 9.701 6.427 15.843 1.00 94.56 508 ASP A O 1
ATOM 3754 N N . ALA A 1 509 ? 9.059 5.144 14.119 1.00 94.00 509 ALA A N 1
ATOM 3755 C CA . ALA A 1 509 ? 7.891 5.974 13.782 1.00 94.00 509 ALA A CA 1
ATOM 3756 C C . ALA A 1 509 ? 6.911 6.143 14.967 1.00 94.00 509 ALA A C 1
ATOM 3758 O O . ALA A 1 509 ? 6.357 7.217 15.203 1.00 94.00 509 ALA A O 1
ATOM 3759 N N . LEU A 1 510 ? 6.729 5.098 15.784 1.00 96.19 510 LEU A N 1
ATOM 3760 C CA . LEU A 1 510 ? 5.918 5.183 17.001 1.00 96.19 510 LEU A CA 1
ATOM 3761 C C . LEU A 1 510 ? 6.528 6.098 18.078 1.00 96.19 510 LEU A C 1
ATOM 3763 O O . LEU A 1 510 ? 5.766 6.752 18.795 1.00 96.19 510 LEU A O 1
ATOM 3767 N N . LYS A 1 511 ? 7.864 6.199 18.187 1.00 95.50 511 LYS A N 1
ATOM 3768 C CA . LYS A 1 511 ? 8.526 7.148 19.107 1.00 95.50 511 LYS A CA 1
ATOM 3769 C C . LYS A 1 511 ? 8.279 8.593 18.691 1.00 95.50 511 LYS A C 1
ATOM 3771 O O . LYS A 1 511 ? 8.075 9.424 19.574 1.00 95.50 511 LYS A O 1
ATOM 3776 N N . ASP A 1 512 ? 8.253 8.873 17.391 1.00 91.25 512 ASP A N 1
ATOM 3777 C CA . ASP A 1 512 ? 7.976 10.213 16.859 1.00 91.25 512 ASP A CA 1
ATOM 3778 C C . ASP A 1 512 ? 6.516 10.636 17.124 1.00 91.25 512 ASP A C 1
ATOM 3780 O O . ASP A 1 512 ? 6.251 11.795 17.444 1.00 91.25 512 ASP A O 1
ATOM 3784 N N . LEU A 1 513 ? 5.584 9.673 17.173 1.00 91.44 513 LEU A N 1
ATOM 3785 C CA . LEU A 1 513 ? 4.223 9.857 17.710 1.00 91.44 513 LEU A CA 1
ATOM 3786 C C . LEU A 1 513 ? 4.135 9.851 19.256 1.00 91.44 513 LEU A C 1
ATOM 3788 O O . LEU A 1 513 ? 3.039 9.905 19.821 1.00 91.44 513 LEU A O 1
ATOM 3792 N N . GLY A 1 514 ? 5.265 9.791 19.965 1.00 93.94 514 GLY A N 1
ATOM 3793 C CA . GLY A 1 514 ? 5.354 9.842 21.428 1.00 93.94 514 GLY A CA 1
ATOM 3794 C C . GLY A 1 514 ? 5.177 8.504 22.159 1.00 93.94 514 GLY A C 1
ATOM 3795 O O . GLY A 1 514 ? 5.179 8.483 23.393 1.00 93.94 514 GLY A O 1
ATOM 3796 N N . TYR A 1 515 ? 5.048 7.378 21.450 1.00 96.50 515 TYR A N 1
ATOM 3797 C CA . TYR A 1 515 ? 4.934 6.049 22.051 1.00 96.50 515 TYR A CA 1
ATOM 3798 C C . TYR A 1 515 ? 6.300 5.359 22.180 1.00 96.50 515 TYR A C 1
ATOM 3800 O O . TYR A 1 515 ? 6.871 4.853 21.219 1.00 96.50 515 TYR A O 1
ATOM 3808 N N . LEU A 1 516 ? 6.812 5.293 23.412 1.00 96.25 516 LEU A N 1
ATOM 3809 C CA . LEU A 1 516 ? 8.115 4.689 23.739 1.00 96.25 516 LEU A CA 1
ATOM 3810 C C . LEU A 1 516 ? 8.020 3.228 24.232 1.00 96.25 516 LEU A C 1
ATOM 3812 O O . LEU A 1 516 ? 9.003 2.682 24.738 1.00 96.25 516 LEU A O 1
ATOM 3816 N N . GLY A 1 517 ? 6.836 2.614 24.164 1.00 95.50 517 GLY A N 1
ATOM 3817 C CA . GLY A 1 517 ? 6.592 1.266 24.681 1.00 95.50 517 GLY A CA 1
ATOM 3818 C C . GLY A 1 517 ? 7.086 0.137 23.760 1.00 95.50 517 GLY A C 1
ATOM 3819 O O . GLY A 1 517 ? 7.585 0.384 22.659 1.00 95.50 517 GLY A O 1
ATOM 3820 N N . PRO A 1 518 ? 6.978 -1.127 24.204 1.00 95.50 518 PRO A N 1
ATOM 3821 C CA . PRO A 1 518 ? 7.180 -2.279 23.332 1.00 95.50 518 PRO A CA 1
ATOM 3822 C C . PRO A 1 518 ? 6.017 -2.409 22.340 1.00 95.50 518 PRO A C 1
ATOM 3824 O O . PRO A 1 518 ? 4.902 -1.987 22.633 1.00 95.50 518 PRO A O 1
ATOM 3827 N N . TYR A 1 519 ? 6.247 -3.077 21.210 1.00 97.19 519 TYR A N 1
ATOM 3828 C CA . TYR A 1 519 ? 5.134 -3.582 20.410 1.00 97.19 519 TYR A CA 1
ATOM 3829 C C . TYR A 1 519 ? 4.344 -4.618 21.226 1.00 97.19 519 TYR A C 1
ATOM 3831 O O . TYR A 1 519 ? 4.929 -5.550 21.786 1.00 97.19 519 TYR A O 1
ATOM 3839 N N . VAL A 1 520 ? 3.023 -4.447 21.290 1.00 96.88 520 VAL A N 1
ATOM 3840 C CA . VAL A 1 520 ? 2.087 -5.400 21.893 1.00 96.88 520 VAL A CA 1
ATOM 3841 C C . VAL A 1 520 ? 1.044 -5.767 20.833 1.00 96.88 520 VAL A C 1
ATOM 3843 O O . VAL A 1 520 ? 0.281 -4.886 20.435 1.00 96.88 520 VAL A O 1
ATOM 3846 N N . PRO A 1 521 ? 0.999 -7.036 20.386 1.00 96.44 521 PRO A N 1
ATOM 3847 C CA . PRO A 1 521 ? -0.013 -7.524 19.455 1.00 96.44 521 PRO A CA 1
ATOM 3848 C C . PRO A 1 521 ? -1.451 -7.252 19.921 1.00 96.44 521 PRO A C 1
ATOM 3850 O O . PRO A 1 521 ? -1.767 -7.335 21.112 1.00 96.44 521 PRO A O 1
ATOM 3853 N N . VAL A 1 522 ? -2.343 -6.959 18.978 1.00 96.06 522 VAL A N 1
ATOM 3854 C CA . VAL A 1 522 ? -3.727 -6.547 19.242 1.00 96.06 522 VAL A CA 1
ATOM 3855 C C . VAL A 1 522 ? -4.574 -7.649 19.885 1.00 96.06 522 VAL A C 1
ATOM 3857 O O . VAL A 1 522 ? -5.462 -7.352 20.678 1.00 96.06 522 VAL A O 1
ATOM 3860 N N . ASP A 1 523 ? -4.263 -8.921 19.628 1.00 90.88 523 ASP A N 1
ATOM 3861 C CA . ASP A 1 523 ? -4.867 -10.069 20.315 1.00 90.88 523 ASP A CA 1
ATOM 3862 C C . ASP A 1 523 ? -4.511 -10.098 21.814 1.00 90.88 523 ASP A C 1
ATOM 3864 O O . ASP A 1 523 ? -5.358 -10.438 22.641 1.00 90.88 523 ASP A O 1
ATOM 3868 N N . ALA A 1 524 ? -3.306 -9.657 22.187 1.00 91.25 524 ALA A N 1
ATOM 3869 C CA . ALA A 1 524 ? -2.918 -9.466 23.584 1.00 91.25 524 ALA A CA 1
ATOM 3870 C C . ALA A 1 524 ? -3.520 -8.188 24.206 1.00 91.25 524 ALA A C 1
ATOM 3872 O O . ALA A 1 524 ? -3.897 -8.211 25.377 1.00 91.25 524 ALA A O 1
ATOM 3873 N N . LEU A 1 525 ? -3.658 -7.094 23.444 1.00 88.25 525 LEU A N 1
ATOM 3874 C CA . LEU A 1 525 ? -4.306 -5.855 23.915 1.00 88.25 525 LEU A CA 1
ATOM 3875 C C . LEU A 1 525 ? -5.821 -6.007 24.115 1.00 88.25 525 LEU A C 1
ATOM 3877 O O . LEU A 1 525 ? -6.378 -5.402 25.027 1.00 88.25 525 LEU A O 1
ATOM 3881 N N . ALA A 1 526 ? -6.491 -6.806 23.282 1.00 82.38 526 ALA A N 1
ATOM 3882 C CA . ALA A 1 526 ? -7.923 -7.083 23.392 1.00 82.38 526 ALA A CA 1
ATOM 3883 C C . ALA A 1 526 ? -8.266 -8.013 24.572 1.00 82.38 526 ALA A C 1
ATOM 3885 O O . ALA A 1 526 ? -9.404 -8.023 25.037 1.00 82.38 526 ALA A O 1
ATOM 3886 N N . ALA A 1 527 ? -7.285 -8.772 25.070 1.00 75.94 527 ALA A N 1
ATOM 3887 C CA . ALA A 1 527 ? -7.417 -9.631 26.245 1.00 75.94 527 ALA A CA 1
ATOM 3888 C C . ALA A 1 527 ? -7.174 -8.901 27.590 1.00 75.94 527 ALA A C 1
ATOM 3890 O O . ALA A 1 527 ? -7.248 -9.553 28.635 1.00 75.94 527 ALA A O 1
ATOM 3891 N N . ALA A 1 528 ? -6.876 -7.589 27.569 1.00 65.31 528 ALA A N 1
ATOM 3892 C CA . ALA A 1 528 ? -6.447 -6.773 28.717 1.00 65.31 528 ALA A CA 1
ATOM 3893 C C . ALA A 1 528 ? -7.352 -5.550 29.016 1.00 65.31 528 ALA A C 1
ATOM 3895 O O . ALA A 1 528 ? -7.767 -5.429 30.188 1.00 65.31 528 ALA A O 1
#

pLDDT: mean 78.81, std 27.55, range [23.52, 98.88]

Radius of gyration: 32.45 Å; chains: 1; bounding box: 125×83×106 Å

Secondary structure (DSSP, 8-state):
-------------------------------------------------------------------------------------------------------------------------B-TTSPBPSEEEEGGGHHHHHHHHHHHTTT-SS-HHHHHHHHTT--BTTTBS-SEEEEE-TTT--SSEEEEEEEEE-HHHHTT-SS-HHHHHHHHHHHHHHHTTT--EEEEE-SSS-HHHHHHHHHHHHHHT-EEESB-SSSS--SSGGGSHHHHTT---PSEEEE-TT--EEEE----SSS-TT-HHHHHHHHHHHHHHHHHHHTSTTTTSEEEEEEEEE-HHHHHHH--SB-HHHHHHHHHHHHHTT---SHHHHHHHHHHHH----EESS-SBEEEEEEEEEETTEEEEEEEEEETTEEEEEEEESEEEEEEETT-SS-SEETTSEEEEEE-SSS--EE-TGGGB-TTSSBPHHHHTS-EEEEEEPPPGGGG-TT-HHHHHHHHHHHHTT--S----HHHHHT-

Sequence (528 aa):
MPGPVRCALHRPGPGLGCGPGRGCHGLGSGVARDRAGGGRDRAADPGPARGGLVRGAAFGAARSCPAGDRRRSLALKPQRPRDLGRPCPPAFSSFFSPTWHSMCISSPASSCRVETRTRRSWDRRGTPMGYELSTDDMEALLLGGAFFGSGGGGTVQSARHLCAHFKPGRYYPTDRVEVVGVAEATEGEAVMVAYMGAPEAINSVAYPIGPVEAARAVQQRLVSQGRTLAYIAPPESGALGFVVAVLVAAKLGLKVIDGDGAGRAVPSLPMLTYAAAGVSPRPTFLVSQGELRVELDVTPRYGEDGGLQHQQDVSVIVEQMTRPIVAAPQFGQFGGLALWVMPPTLLDKALPIRGTVARALTLGRALQAGQITATDAMIEFLAERFHIQAVPIMPPGRLMAVQTDTSGGFDTGKVVLQSNGQTVTVLFENESLLAWDSAKPHPIAMAPDSIAYFLEGKGQAVYTNGDLIQSNGTLDPSVMNRRASLLAWRAEAPLTEPGGLILDSFRDALKDLGYLGPYVPVDALAAA

Foldseek 3Di:
DDDDDDDDDDDDDDDDDDDDDDDDDDDDDDDDDDDDDDDDDDDDDDDDDDDDDDDDDDDDDDDDDDDDDDDDDDDDDDDDDDDDDDDDDDDDDDDDDDDDDDDDDDDDDDDDDPDPDPPWDAPPVGHTAKDKDFLVLLLLLLLLLLFLQLQFQAWSLLLVLQSVLQDDDDQFVDRMAIEHELLVPAPFKEKEKAKAFARVVSSVDNHQQQRLVQVVVVQVVQVVVVTHYAEYEQAERHSRSLSSRRRSCRRPVHHYYQFHFWSYHDLFQLLGLLLLLLQAQPFKWWAAPVRDIDTDDDDDPDDDPPDSVRSNVNRVVCGVVVLVVCVDVVRPRMTMIIGRIGHSVSSVRRGVGGNSSVSSSVNSVCVVVVVQFDDVSVQVCCCVPPVWRKDFLDFFFFWDWWAWDQPSRWTWTWTWTDDPRWIWIFTDGSHGAFIPTPPDPDTLAGPPKRKFKAWHDDDSGGTRSVRQADPVRTGDPVGGPTGMIIMITFTDPLCVDVVGSNVVVSCVVVVVVVDNDHDDGNVRSVVD